Protein 2VWA (pdb70)

Secondary structure (P-SEA, 3-state):
cccccccccccccccccccaaaaaaaaaaaaaaaaaaaaaccaaaaaacccccccaaaaaaaaaacccccaaaaaaaccaaaaaaaaaaaaaaaac/cccccccccccccccccccaaaaaaaaaaaaaaaaaaaaaccaaaaaaaccccccaaaaaaaaaacccccaaaaaaaccaaaaaaaaaaaaaaaac/cccccccccccccccccccaaaaaaaaaaaaaaaaaaaaaccaaaaaaaccccccaaaaaaaaaacccccaaaaaaaccaaaaaaaaaaaaaaaac/cccccccccccccccccccaaaaaaaaaaaaaaaaaaaaaccaaaaaaaccccccaaaaaaaaaacccccaaaaaaaccaaaaaaaaaaaaaaaac/cccccccccccccccccccaaaaaaaaaaaaaaaaaaaaaccaaaaaacccccccaaaaaaaaaacccccaaaaaaaccaaaaaaaaaaaaaaacc/cccccccccccccccccccaaaaaaaaaaaaaaaaaaaaaccaaaaaacccccccaaaaaaaaaacccccaaaaaaaccaaaaaaaaaaaaaaaac

Organism: Plasmodium falciparum (isolate 3D7) (NCBI:txid36329)

Radius of gyration: 45.23 Å; Cα contacts (8 Å, |Δi|>4): 532; chains: 6; bounding box: 64×54×154 Å

CATH classification: 1.20.58.1330

Sequence (576 aa):
NKINLNKPIIENKNNVDVSIKRYNNFVDIARLSIQKHFEHLSNDQKDSHVNNEYQKFVQGLQENRNISLSKYQENKAVDLKYHLQKVYANYLSQEENKINLNKPIIENKNNVDVSIKRYNNFVDIARLSIQKHFEHLSNDQKDSHVNNEYQKFVQGLQENRNISLSKYQENKAVDLKYHLQKVYANYLSQEENKINLNKPIIENKNNVDVSIKRYNNFVDIARLSIQKHFEHLSNDQKDSHVNNEYQKFVQGLQENRNISLSKYQENKAVDLKYHLQKVYANYLSQEENKINLNKPIIENKNNVDVSIKRYNNFVDIARLSIQKHFEHLSNDQKDSHVNNEYQKFVQGLQENRNISLSKYQENKAVDLKYHLQKVYANYLSQEENKINLNKPIIENKNNVDVSIKRYNNFVDIARLSIQKHFEHLSNDQKDSHVNNEYQKFVQGLQENRNISLSKYQENKAVDLKYHLQKVYANYLSQEENKINLNKPIIENKNNVDVSIKRYNNFVDIARLSIQKHFEHLSNDQKDSHVNNEYQKFVQGLQENRNISLSKYQENKAVDLKYHLQKVYANYLSQEE

Foldseek 3Di:
DDADLPDQADQQPDPDADDPVVLVVLLVVLLVRVLVVLVVDDPVVNVVPLQHNVLSSLVRSCVVVVHRGHNVSSVVSVNSSVSSVVSVVVVVVVVD/DDFDLPDQQDQFPDPDADDPVVLVVLLVVLLVVVLVVLVPDDPVVLVVCLQYSSLSSLVRSCVVVVHRGGNVSSVVSNPSNVSSVVSVVVVVVVVD/DDFDLPDQQDQQPAADADDPVVLVVLLVVLLVVVLVVLVPDDPVCLVVVLQHSSLSSLVRSCVVVVHRGGNVSSVVSVNNSVSSVVSSVVVVVVVD/DDFDLPDQQDQQDFPDADDPVVLVVLLVVLLVVVLVVLVPDDPVVLVVPQPDSSNSSLVRSCVVVVHGGGSVSSVVSVNNSVSSVVSVVVVVVVVD/DDQDLPDAQDQQPDDDADDPVVLVVLLVVLLVVVLVVLVPDDPVVVVVPLQHSSLSSSVSSCVVVVHRGGNVSSVVSCNSSVSSVVSVVVVVVVVD/DDFDLPDQLDQADAADADDPVVLVVLLVVLLVVVLVVLVPDDPVCLVVCLQHSVLSSLVRSCVVVVHGGHNVSSVVSVNNSVSSVVSVVVVVVVVD

GO terms:
  GO:0020005 symbiont-containing vacuole membrane (C, IDA)

Structure (mmCIF, N/CA/C/O backbone):
data_2VWA
#
_entry.id   2VWA
#
_cell.length_a   82.544
_cell.length_b   38.274
_cell.length_c   145.696
_cell.angle_alpha   90.00
_cell.angle_beta   90.25
_cell.angle_gamma   90.00
#
_symmetry.space_group_name_H-M   'P 1 21 1'
#
loop_
_entity.id
_entity.type
_entity.pdbx_description
1 polymer 'PUTATIVE UNCHARACTERIZED PROTEIN PF13_0012'
2 non-polymer PHOSPHATIDYLETHANOLAMINE
3 water water
#
loop_
_atom_site.group_PDB
_atom_site.id
_atom_site.type_symbol
_atom_site.label_atom_id
_atom_site.label_alt_id
_atom_site.label_comp_id
_atom_site.label_asym_id
_atom_site.label_entity_id
_atom_site.label_seq_id
_atom_site.pdbx_PDB_ins_code
_atom_site.Cartn_x
_atom_site.Cartn_y
_atom_site.Cartn_z
_atom_site.occupancy
_atom_site.B_iso_or_equiv
_atom_site.auth_seq_id
_atom_site.auth_comp_id
_atom_site.auth_asym_id
_atom_site.auth_atom_id
_atom_site.pdbx_PDB_model_num
ATOM 1 N N . ASN A 1 2 ? 56.877 -18.803 21.923 1.00 55.93 130 ASN A N 1
ATOM 2 C CA . ASN A 1 2 ? 56.784 -17.950 23.141 1.00 55.94 130 ASN A CA 1
ATOM 3 C C . ASN A 1 2 ? 57.804 -16.793 23.158 1.00 55.63 130 ASN A C 1
ATOM 4 O O . ASN A 1 2 ? 58.273 -16.359 24.222 1.00 55.82 130 ASN A O 1
ATOM 9 N N . LYS A 1 3 ? 58.127 -16.292 21.968 1.00 54.94 131 LYS A N 1
ATOM 10 C CA . LYS A 1 3 ? 58.983 -15.114 21.810 1.00 54.19 131 LYS A CA 1
ATOM 11 C C . LYS A 1 3 ? 58.141 -13.930 21.331 1.00 53.15 131 LYS A C 1
ATOM 12 O O . LYS A 1 3 ? 56.982 -14.103 20.949 1.00 53.27 131 LYS A O 1
ATOM 18 N N . ILE A 1 4 ? 58.723 -12.736 21.328 1.00 51.37 132 ILE A N 1
ATOM 19 C CA . ILE A 1 4 ? 57.982 -11.548 20.905 1.00 49.82 132 ILE A CA 1
ATOM 20 C C . ILE A 1 4 ? 58.513 -10.988 19.586 1.00 48.47 132 ILE A C 1
ATOM 21 O O . ILE A 1 4 ? 59.716 -10.994 19.344 1.00 48.65 132 ILE A O 1
ATOM 26 N N . ASN A 1 5 ? 57.615 -10.523 18.728 1.00 46.62 133 ASN A N 1
ATOM 27 C CA . ASN A 1 5 ? 58.030 -9.938 17.463 1.00 45.18 133 ASN A CA 1
ATOM 28 C C . ASN A 1 5 ? 57.906 -8.407 17.441 1.00 44.39 133 ASN A C 1
ATOM 29 O O . ASN A 1 5 ? 56.797 -7.856 17.441 1.00 44.49 133 ASN A O 1
ATOM 34 N N . LEU A 1 6 ? 59.040 -7.714 17.404 1.00 43.05 134 LEU A N 1
ATOM 35 C CA . LEU A 1 6 ? 59.007 -6.262 17.500 1.00 42.06 134 LEU A CA 1
ATOM 36 C C . LEU A 1 6 ? 58.679 -5.616 16.166 1.00 41.70 134 LEU A C 1
ATOM 37 O O . LEU A 1 6 ? 58.556 -4.390 16.071 1.00 41.52 134 LEU A O 1
ATOM 42 N N . ASN A 1 7 ? 58.499 -6.463 15.154 1.00 41.25 135 ASN A N 1
ATOM 43 C CA . ASN A 1 7 ? 58.125 -6.028 13.810 1.00 41.02 135 ASN A CA 1
ATOM 44 C C . ASN A 1 7 ? 56.623 -5.855 13.560 1.00 40.01 135 ASN A C 1
ATOM 45 O O . ASN A 1 7 ? 56.240 -5.174 12.608 1.00 39.72 135 ASN A O 1
ATOM 50 N N . LYS A 1 8 ? 55.790 -6.481 14.391 1.00 38.86 136 LYS A N 1
ATOM 51 C CA . LYS A 1 8 ? 54.353 -6.222 14.368 1.00 38.46 136 LYS A CA 1
ATOM 52 C C . LYS A 1 8 ? 54.112 -4.763 14.748 1.00 37.35 136 LYS A C 1
ATOM 53 O O . LYS A 1 8 ? 54.697 -4.271 15.717 1.00 37.66 136 LYS A O 1
ATOM 59 N N . PRO A 1 9 ? 53.279 -4.048 13.967 1.00 36.40 137 PRO A N 1
ATOM 60 C CA . PRO A 1 9 ? 52.922 -2.685 14.353 1.00 35.05 137 PRO A CA 1
ATOM 61 C C . PRO A 1 9 ? 52.045 -2.699 15.602 1.00 33.77 137 PRO A C 1
ATOM 62 O O . PRO A 1 9 ? 51.499 -3.729 15.967 1.00 33.21 137 PRO A O 1
ATOM 66 N N . ILE A 1 10 ? 51.925 -1.546 16.240 1.00 32.87 138 ILE A N 1
ATOM 67 C CA . ILE A 1 10 ? 51.103 -1.380 17.421 1.00 31.70 138 ILE A CA 1
ATOM 68 C C . ILE A 1 10 ? 49.647 -1.220 17.002 1.00 31.48 138 ILE A C 1
ATOM 69 O O . ILE A 1 10 ? 49.346 -0.481 16.045 1.00 31.39 138 ILE A O 1
ATOM 74 N N . ILE A 1 11 ? 48.755 -1.918 17.712 1.00 30.69 139 ILE A N 1
ATOM 75 C CA . ILE A 1 11 ? 47.307 -1.830 17.464 1.00 30.21 139 ILE A CA 1
ATOM 76 C C . ILE A 1 11 ? 46.594 -1.172 18.637 1.00 29.15 139 ILE A C 1
ATOM 77 O O . ILE A 1 11 ? 47.062 -1.229 19.762 1.00 29.50 139 ILE A O 1
ATOM 82 N N . GLU A 1 12 ? 45.484 -0.505 18.368 1.00 28.31 140 GLU A N 1
ATOM 83 C CA . GLU A 1 12 ? 44.692 0.110 19.434 1.00 28.11 140 GLU A CA 1
ATOM 84 C C . GLU A 1 12 ? 44.062 -1.034 20.268 1.00 25.72 140 GLU A C 1
ATOM 85 O O . GLU A 1 12 ? 43.453 -1.948 19.706 1.00 25.13 140 GLU A O 1
ATOM 91 N N . ASN A 1 13 ? 44.258 -1.008 21.586 1.00 23.47 141 ASN A N 1
ATOM 92 C CA . ASN A 1 13 ? 43.551 -1.914 22.485 1.00 21.31 141 ASN A CA 1
ATOM 93 C C . ASN A 1 13 ? 42.150 -1.367 22.600 1.00 21.12 141 ASN A C 1
ATOM 94 O O . ASN A 1 13 ? 41.971 -0.217 23.011 1.00 20.45 141 ASN A O 1
ATOM 99 N N . LYS A 1 14 ? 41.163 -2.177 22.219 1.00 20.85 142 LYS A N 1
ATOM 100 C CA . LYS A 1 14 ? 39.761 -1.765 22.296 1.00 21.48 142 LYS A CA 1
ATOM 101 C C . LYS A 1 14 ? 38.978 -2.502 23.387 1.00 20.65 142 LYS A C 1
ATOM 102 O O . LYS A 1 14 ? 37.768 -2.303 23.546 1.00 21.26 142 LYS A O 1
ATOM 108 N N . ASN A 1 15 ? 39.667 -3.356 24.130 1.00 19.00 143 ASN A N 1
ATOM 109 C CA . ASN A 1 15 ? 39.099 -3.924 25.318 1.00 17.37 143 ASN A CA 1
ATOM 110 C C . ASN A 1 15 ? 38.985 -2.890 26.456 1.00 17.15 143 ASN A C 1
ATOM 111 O O . ASN A 1 15 ? 40.006 -2.321 26.886 1.00 16.99 143 ASN A O 1
ATOM 116 N N . ASN A 1 16 ? 37.755 -2.641 26.930 1.00 16.22 144 ASN A N 1
ATOM 117 C CA . ASN A 1 16 ? 37.569 -1.861 28.176 1.00 15.35 144 ASN A CA 1
ATOM 118 C C . ASN A 1 16 ? 37.110 -2.632 29.415 1.00 13.76 144 ASN A C 1
ATOM 119 O O . ASN A 1 16 ? 36.631 -2.030 30.360 1.00 13.92 144 ASN A O 1
ATOM 124 N N . VAL A 1 17 ? 37.312 -3.944 29.423 1.00 11.80 145 VAL A N 1
ATOM 125 C CA . VAL A 1 17 ? 36.976 -4.782 30.575 1.00 10.78 145 VAL A CA 1
ATOM 126 C C . VAL A 1 17 ? 38.246 -5.259 31.312 1.00 10.41 145 VAL A C 1
ATOM 127 O O . VAL A 1 17 ? 38.949 -6.148 30.825 1.00 10.56 145 VAL A O 1
ATOM 131 N N . ASP A 1 18 ? 38.534 -4.656 32.464 1.00 9.14 146 ASP A N 1
ATOM 132 C CA . ASP A 1 18 ? 39.740 -4.958 33.234 1.00 8.26 146 ASP A CA 1
ATOM 133 C C . ASP A 1 18 ? 39.845 -6.438 33.643 1.00 7.24 146 ASP A C 1
ATOM 134 O O . ASP A 1 18 ? 38.817 -7.073 33.966 1.00 6.54 146 ASP A O 1
ATOM 139 N N . VAL A 1 19 ? 41.074 -6.977 33.642 1.00 5.29 147 VAL A N 1
ATOM 140 C CA . VAL A 1 19 ? 41.331 -8.228 34.360 1.00 4.18 147 VAL A CA 1
ATOM 141 C C . VAL A 1 19 ? 41.483 -7.867 35.848 1.00 4.57 147 VAL A C 1
ATOM 142 O O . VAL A 1 19 ? 41.642 -6.697 36.185 1.00 4.43 147 VAL A O 1
ATOM 146 N N . SER A 1 20 ? 41.432 -8.853 36.737 1.00 4.68 148 SER A N 1
ATOM 147 C CA . SER A 1 20 ? 41.588 -8.583 38.169 1.00 6.01 148 SER A CA 1
ATOM 148 C C . SER A 1 20 ? 42.972 -8.036 38.538 1.00 6.34 148 SER A C 1
ATOM 149 O O . SER A 1 20 ? 43.955 -8.251 37.820 1.00 6.74 148 SER A O 1
ATOM 152 N N . ILE A 1 21 ? 43.054 -7.361 39.671 1.00 6.16 149 ILE A N 1
ATOM 153 C CA . ILE A 1 21 ? 44.336 -6.873 40.167 1.00 7.04 149 ILE A CA 1
ATOM 154 C C . ILE A 1 21 ? 45.409 -7.991 40.303 1.00 6.87 149 ILE A C 1
ATOM 155 O O . ILE A 1 21 ? 46.558 -7.793 39.890 1.00 6.65 149 ILE A O 1
ATOM 160 N N . LYS A 1 22 ? 45.039 -9.146 40.859 1.00 6.28 150 LYS A N 1
ATOM 161 C 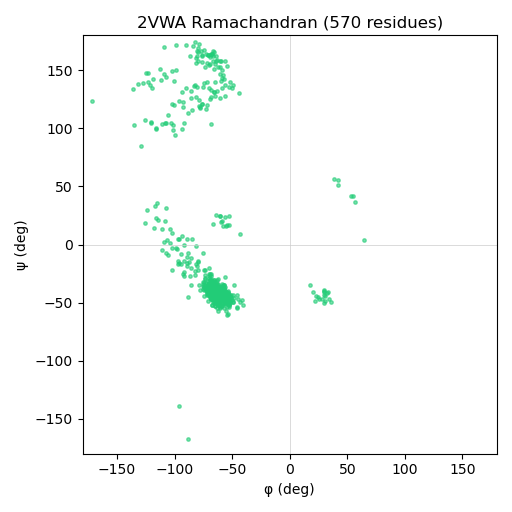CA . LYS A 1 22 ? 45.952 -10.287 40.926 1.00 7.36 150 LYS A CA 1
ATOM 162 C C . LYS A 1 22 ? 46.565 -10.703 39.562 1.00 6.58 150 LYS A C 1
ATOM 163 O O . LYS A 1 22 ? 47.778 -10.849 39.426 1.00 6.54 150 LYS A O 1
ATOM 169 N N . ARG A 1 23 ? 45.716 -10.887 38.561 1.00 6.59 151 ARG A N 1
ATOM 170 C CA . ARG A 1 23 ? 46.164 -11.157 37.224 1.00 6.48 151 ARG A CA 1
ATOM 171 C C . ARG A 1 23 ? 46.999 -10.037 36.612 1.00 5.77 151 ARG A C 1
ATOM 172 O O . ARG A 1 23 ? 48.025 -10.319 35.980 1.00 5.76 151 ARG A O 1
ATOM 180 N N . TYR A 1 24 ? 46.577 -8.791 36.812 1.00 4.78 152 TYR A N 1
ATOM 181 C CA . TYR A 1 24 ? 47.317 -7.626 36.329 1.00 4.02 152 TYR A CA 1
ATOM 182 C C . TYR A 1 24 ? 48.708 -7.597 36.951 1.00 3.92 152 TYR A C 1
ATOM 183 O O . TYR A 1 24 ? 49.682 -7.491 36.224 1.00 4.51 152 TYR A O 1
ATOM 192 N N . ASN A 1 25 ? 48.802 -7.706 38.274 1.00 2.95 153 ASN A N 1
ATOM 193 C CA . ASN A 1 25 ? 50.101 -7.639 38.949 1.00 3.61 153 ASN A CA 1
ATOM 194 C C . ASN A 1 25 ? 51.018 -8.779 38.557 1.00 4.14 153 ASN A C 1
ATOM 195 O O . ASN A 1 25 ? 52.219 -8.575 38.414 1.00 5.44 153 ASN A O 1
ATOM 200 N N . ASN A 1 26 ? 50.469 -9.984 38.420 1.00 4.49 154 ASN A N 1
ATOM 201 C CA . ASN A 1 26 ? 51.277 -11.131 38.109 1.00 4.01 154 ASN A CA 1
ATOM 202 C C . ASN A 1 26 ? 51.804 -10.961 36.684 1.00 4.31 154 ASN A C 1
ATOM 203 O O . ASN A 1 26 ? 52.990 -11.131 36.449 1.00 5.35 154 ASN A O 1
ATOM 208 N N . PHE A 1 27 ? 50.928 -10.594 35.748 1.00 4.19 155 PHE A N 1
ATOM 209 C CA . PHE A 1 27 ? 51.300 -10.233 34.369 1.00 4.17 155 PHE A CA 1
ATOM 210 C C . PHE A 1 27 ? 52.421 -9.206 34.305 1.00 4.67 155 PHE A C 1
ATOM 211 O O . PHE A 1 27 ? 53.364 -9.361 33.548 1.00 4.84 155 PHE A O 1
ATOM 219 N N . VAL A 1 28 ? 52.309 -8.141 35.090 1.00 4.97 156 VAL A N 1
ATOM 220 C CA . VAL A 1 28 ? 53.330 -7.109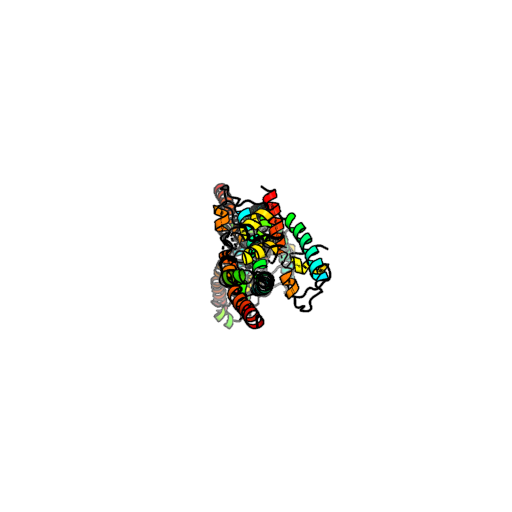 35.093 1.00 5.23 156 VAL A CA 1
ATOM 221 C C . VAL A 1 28 ? 54.645 -7.692 35.606 1.00 5.80 156 VAL A C 1
ATOM 222 O O . VAL A 1 28 ? 55.708 -7.377 35.073 1.00 6.23 156 VAL A O 1
ATOM 226 N N . ASP A 1 29 ? 54.572 -8.587 36.581 1.00 5.96 157 ASP A N 1
ATOM 227 C CA . ASP A 1 29 ? 55.780 -9.237 37.068 1.00 6.79 157 ASP A CA 1
ATOM 228 C C . ASP A 1 29 ? 56.465 -9.948 35.934 1.00 6.15 157 ASP A C 1
ATOM 229 O O . ASP A 1 29 ? 57.645 -9.789 35.737 1.00 6.97 157 ASP A O 1
ATOM 234 N N . ILE A 1 30 ? 55.704 -10.752 35.210 1.00 6.31 158 ILE A N 1
ATOM 235 C CA . ILE A 1 30 ? 56.214 -11.543 34.101 1.00 5.81 158 ILE A CA 1
ATOM 236 C C . ILE A 1 30 ? 56.773 -10.621 32.992 1.00 6.17 158 ILE A C 1
ATOM 237 O O . ILE A 1 30 ? 57.900 -10.853 32.532 1.00 6.72 158 ILE A O 1
ATOM 242 N N . ALA A 1 31 ? 55.998 -9.598 32.593 1.00 5.30 159 ALA A N 1
ATOM 243 C CA . ALA A 1 31 ? 56.420 -8.594 31.594 1.00 5.61 159 ALA A CA 1
ATOM 244 C C . ALA A 1 31 ? 57.708 -7.886 32.009 1.00 5.91 159 ALA A C 1
ATOM 245 O O . ALA A 1 31 ? 58.588 -7.637 31.161 1.00 4.03 159 ALA A O 1
ATOM 247 N N . ARG A 1 32 ? 57.827 -7.610 33.319 1.00 6.32 160 ARG A N 1
ATOM 248 C CA . ARG A 1 32 ? 59.061 -7.030 33.876 1.00 7.31 160 ARG A CA 1
ATOM 249 C C . ARG A 1 32 ? 60.291 -7.861 33.594 1.00 8.21 160 ARG A C 1
ATOM 250 O O . ARG A 1 32 ? 61.271 -7.356 33.045 1.00 7.85 160 ARG A O 1
ATOM 258 N N . LEU A 1 33 ? 60.256 -9.144 33.972 1.00 9.93 161 LEU A N 1
ATOM 259 C CA . LEU A 1 33 ? 61.445 -9.987 33.788 1.00 11.26 161 LEU A CA 1
ATOM 260 C C . LEU A 1 33 ? 61.685 -10.247 32.320 1.00 11.28 161 LEU A C 1
ATOM 261 O O . LEU A 1 33 ? 62.809 -10.392 31.883 1.00 12.56 161 LEU A O 1
ATOM 266 N N . SER A 1 34 ? 60.628 -10.275 31.543 1.00 11.45 162 SER A N 1
ATOM 267 C CA . SER A 1 34 ? 60.780 -10.659 30.163 1.00 12.09 162 SER A CA 1
ATOM 268 C C . SER A 1 34 ? 61.469 -9.573 29.326 1.00 12.18 162 SER A C 1
ATOM 269 O O . SER A 1 34 ? 62.296 -9.860 28.473 1.00 13.35 162 SER A O 1
ATOM 272 N N . ILE A 1 35 ? 61.144 -8.322 29.587 1.00 11.80 163 ILE A N 1
ATOM 273 C CA . ILE A 1 35 ? 61.717 -7.241 28.829 1.00 11.12 163 ILE A CA 1
ATOM 274 C C . ILE A 1 35 ? 63.093 -6.926 29.430 1.00 11.18 163 ILE A C 1
ATOM 275 O O . ILE A 1 35 ? 63.973 -6.402 28.760 1.00 10.83 163 ILE A O 1
ATOM 280 N N . GLN A 1 36 ? 63.259 -7.237 30.710 1.00 11.13 164 GLN A N 1
ATOM 281 C CA . GLN A 1 36 ? 64.555 -7.127 31.350 1.00 10.75 164 GLN A CA 1
ATOM 282 C C . GLN A 1 36 ? 65.561 -8.010 30.606 1.00 11.85 164 GLN A C 1
ATOM 283 O O . GLN A 1 36 ? 66.627 -7.541 30.196 1.00 11.40 164 GLN A O 1
ATOM 289 N N . LYS A 1 37 ? 65.221 -9.289 30.426 1.00 12.73 165 LYS A N 1
ATOM 290 C CA . LYS A 1 37 ? 66.077 -10.179 29.629 1.00 14.18 165 LYS A CA 1
ATOM 291 C C . LYS A 1 37 ? 66.328 -9.694 28.213 1.00 13.30 165 LYS A C 1
ATOM 292 O O . LYS A 1 37 ? 67.450 -9.809 27.730 1.00 13.84 165 LYS A O 1
ATOM 298 N N . HIS A 1 38 ? 65.300 -9.181 27.542 1.00 12.35 166 HIS A N 1
ATOM 299 C CA . HIS A 1 38 ? 65.514 -8.615 26.217 1.00 11.48 166 HIS A CA 1
ATOM 300 C C . HIS A 1 38 ? 66.450 -7.405 26.272 1.00 10.88 166 HIS A C 1
ATOM 301 O O . HIS A 1 38 ? 67.353 -7.281 25.461 1.00 11.10 166 HIS A O 1
ATOM 308 N N . PHE A 1 39 ? 66.254 -6.531 27.251 1.00 9.69 167 PHE A N 1
ATOM 309 C CA . PHE A 1 39 ? 67.044 -5.307 27.349 1.00 8.58 167 PHE A CA 1
ATOM 310 C C . PHE A 1 39 ? 68.500 -5.559 27.706 1.00 9.10 167 PHE A C 1
ATOM 311 O O . PHE A 1 39 ? 69.378 -4.807 27.308 1.00 8.38 167 PHE A O 1
ATOM 319 N N . GLU A 1 40 ? 68.750 -6.632 28.443 1.00 10.34 168 GLU A N 1
ATOM 320 C CA . GLU A 1 40 ? 70.069 -6.912 28.937 1.00 12.28 168 GLU A CA 1
ATOM 321 C C . GLU A 1 40 ? 70.887 -7.537 27.829 1.00 12.44 168 GLU A C 1
ATOM 322 O O . GLU A 1 40 ? 72.088 -7.557 27.912 1.00 12.34 168 GLU A O 1
ATOM 328 N N . HIS A 1 41 ? 70.231 -7.985 26.765 1.00 13.31 169 HIS A N 1
ATOM 329 C CA . HIS A 1 41 ? 70.914 -8.670 25.681 1.00 15.12 169 HIS A CA 1
ATOM 330 C C . HIS A 1 41 ? 71.214 -7.704 24.555 1.00 15.06 169 HIS A C 1
ATOM 331 O O . HIS A 1 41 ? 72.003 -7.986 23.656 1.00 15.14 169 HIS A O 1
ATOM 338 N N . LEU A 1 42 ? 70.559 -6.557 24.625 1.00 15.38 170 LEU A N 1
ATOM 339 C CA . LEU A 1 42 ? 70.792 -5.436 23.734 1.00 15.18 170 LEU A CA 1
ATOM 340 C C . LEU A 1 42 ? 72.225 -4.944 23.853 1.00 15.72 170 LEU A C 1
ATOM 341 O O . LEU A 1 42 ? 72.797 -4.942 24.952 1.00 15.40 170 LEU A O 1
ATOM 346 N N . SER A 1 43 ? 72.785 -4.463 22.746 1.00 16.06 171 SER A N 1
ATOM 347 C CA . SER A 1 43 ? 74.066 -3.765 22.827 1.00 16.75 171 SER A CA 1
ATOM 348 C C . SER A 1 43 ? 73.981 -2.424 23.578 1.00 17.16 171 SER A C 1
ATOM 349 O O . SER A 1 43 ? 72.892 -1.845 23.785 1.00 17.40 171 SER A O 1
ATOM 352 N N . ASN A 1 44 ? 75.155 -1.937 23.967 1.00 17.53 172 ASN A N 1
ATOM 353 C CA . ASN A 1 44 ? 75.318 -0.668 24.653 1.00 17.41 172 ASN A CA 1
ATOM 354 C C . ASN A 1 44 ? 74.552 0.487 24.050 1.00 16.63 172 ASN A C 1
ATOM 355 O O . ASN A 1 44 ? 73.809 1.165 24.752 1.00 15.81 172 ASN A O 1
ATOM 360 N N . ASP A 1 45 ? 74.764 0.740 22.760 1.00 15.96 173 ASP A N 1
ATOM 361 C CA . ASP A 1 45 ? 74.078 1.842 22.105 1.00 15.81 173 ASP A CA 1
ATOM 362 C C . ASP A 1 45 ? 72.570 1.552 21.995 1.00 15.54 173 ASP A C 1
ATOM 363 O O . ASP A 1 45 ? 71.762 2.464 22.078 1.00 16.35 173 ASP A O 1
ATOM 368 N N . GLN A 1 46 ? 72.189 0.295 21.843 1.00 14.67 174 GLN A N 1
ATOM 369 C CA . GLN A 1 46 ? 70.775 -0.025 21.810 1.00 15.13 174 GLN A CA 1
ATOM 370 C C . GLN A 1 46 ? 70.077 0.221 23.147 1.00 15.41 174 GLN A C 1
ATOM 371 O O . GLN A 1 46 ? 68.962 0.765 23.196 1.00 15.03 174 GLN A O 1
ATOM 377 N N . LYS A 1 47 ? 70.720 -0.158 24.243 1.00 15.71 175 LYS A N 1
ATOM 378 C CA . LYS A 1 47 ? 70.048 0.041 25.518 1.00 16.00 175 LYS A CA 1
ATOM 379 C C . LYS A 1 47 ? 69.912 1.518 25.868 1.00 15.67 175 LYS A C 1
ATOM 380 O O . LYS A 1 47 ? 68.927 1.951 26.470 1.00 15.71 175 LYS A O 1
ATOM 386 N N . ASP A 1 48 ? 70.821 2.316 25.350 1.00 15.78 176 ASP A N 1
ATOM 387 C CA . ASP A 1 48 ? 70.693 3.778 25.432 1.00 16.32 176 ASP A CA 1
ATOM 388 C C . ASP A 1 48 ? 69.456 4.347 24.703 1.00 15.26 176 ASP A C 1
ATOM 389 O O . ASP A 1 48 ? 68.845 5.307 25.158 1.00 14.56 176 ASP A O 1
ATOM 394 N N . SER A 1 49 ? 69.100 3.783 23.551 1.00 14.56 177 SER A N 1
ATOM 395 C CA . SER A 1 49 ? 67.961 4.326 22.807 1.00 13.62 177 SER A CA 1
ATOM 396 C C . SER A 1 49 ? 66.607 3.694 23.192 1.00 12.32 177 SER A C 1
ATOM 397 O O . SER A 1 49 ? 65.558 4.204 22.800 1.00 11.43 177 SER A O 1
ATOM 400 N N . HIS A 1 50 ? 66.640 2.601 23.962 1.00 10.96 178 HIS A N 1
ATOM 401 C CA . HIS A 1 50 ? 65.436 1.840 24.283 1.00 10.43 178 HIS A CA 1
ATOM 402 C C . HIS A 1 50 ? 64.857 2.084 25.701 1.00 10.51 178 HIS A C 1
ATOM 403 O O . HIS A 1 50 ? 63.676 1.798 25.932 1.00 9.61 178 HIS A O 1
ATOM 410 N N . VAL A 1 51 ? 65.681 2.572 26.644 1.00 10.82 179 VAL A N 1
ATOM 411 C CA . VAL A 1 51 ? 65.298 2.666 28.053 1.00 11.38 179 VAL A CA 1
ATOM 412 C C . VAL A 1 51 ? 64.053 3.492 28.215 1.00 12.16 179 VAL A C 1
ATOM 413 O O . VAL A 1 51 ? 63.249 3.228 29.093 1.00 12.43 179 VAL A O 1
ATOM 417 N N . ASN A 1 52 ? 63.927 4.544 27.432 1.00 12.64 180 ASN A N 1
ATOM 418 C CA . ASN A 1 52 ? 62.744 5.359 27.535 1.00 14.53 180 ASN A CA 1
ATOM 419 C C . ASN A 1 52 ? 61.932 5.276 26.247 1.00 15.09 180 ASN A C 1
ATOM 420 O O . ASN A 1 52 ? 61.131 6.151 25.956 1.00 16.65 180 ASN A O 1
ATOM 425 N N . ASN A 1 53 ? 62.139 4.229 25.470 1.00 14.89 181 ASN A N 1
ATOM 426 C CA . ASN A 1 53 ? 61.420 4.109 24.234 1.00 16.19 181 ASN A CA 1
ATOM 427 C C . ASN A 1 53 ? 60.025 3.495 24.419 1.00 17.45 181 ASN A C 1
ATOM 428 O O . ASN A 1 53 ? 59.894 2.292 24.626 1.00 15.70 181 ASN A O 1
ATOM 441 N N . GLU A 1 55 ? 57.309 3.102 22.362 1.00 21.97 183 GLU A N 1
ATOM 442 C CA . GLU A 1 55 ? 56.889 2.156 21.346 1.00 22.78 183 GLU A CA 1
ATOM 443 C C . GLU A 1 55 ? 57.461 0.744 21.608 1.00 21.60 183 GLU A C 1
ATOM 444 O O . GLU A 1 55 ? 56.768 -0.270 21.433 1.00 21.31 183 GLU A O 1
ATOM 450 N N . TYR A 1 56 ? 58.715 0.699 22.061 1.00 20.17 184 TYR A N 1
ATOM 451 C CA . TYR A 1 56 ? 59.363 -0.510 22.487 1.00 18.95 184 TYR A CA 1
ATOM 452 C C . TYR A 1 56 ? 58.644 -1.208 23.648 1.00 20.49 184 TYR A C 1
ATOM 453 O O . TYR A 1 56 ? 58.457 -2.432 23.635 1.00 19.94 184 TYR A O 1
ATOM 470 N N . GLN A 1 58 ? 55.418 -0.711 24.570 1.00 21.03 186 GLN A N 1
ATOM 471 C CA . GLN A 1 58 ? 54.108 -1.048 24.036 1.00 20.45 186 GLN A CA 1
ATOM 472 C C . GLN A 1 58 ? 54.133 -2.343 23.233 1.00 18.79 186 GLN A C 1
ATOM 473 O O . GLN A 1 58 ? 53.335 -3.238 23.474 1.00 17.83 186 GLN A O 1
ATOM 479 N N . LYS A 1 59 ? 55.067 -2.445 22.293 1.00 17.81 187 LYS A N 1
ATOM 480 C CA . LYS A 1 59 ? 55.174 -3.644 21.454 1.00 16.77 187 LYS A CA 1
ATOM 481 C C . LYS A 1 59 ? 55.347 -4.863 22.322 1.00 15.43 187 LYS A C 1
ATOM 482 O O . LYS A 1 59 ? 54.815 -5.927 22.008 1.00 15.49 187 LYS A O 1
ATOM 488 N N . PHE A 1 60 ? 56.055 -4.682 23.428 1.00 14.22 188 PHE A N 1
ATOM 489 C CA . PHE A 1 60 ? 56.277 -5.752 24.403 1.00 13.78 188 PHE A CA 1
ATOM 490 C C . PHE A 1 60 ? 55.030 -6.159 25.189 1.00 12.87 188 PHE A C 1
ATOM 491 O O . PHE A 1 60 ? 54.784 -7.345 25.398 1.00 12.29 188 PHE A O 1
ATOM 499 N N . VAL A 1 61 ? 54.258 -5.171 25.617 1.00 11.79 189 VAL A N 1
ATOM 500 C CA . VAL A 1 61 ? 53.049 -5.429 26.376 1.00 11.64 189 VAL A CA 1
ATOM 501 C C . VAL A 1 61 ? 51.992 -6.070 25.456 1.00 12.47 189 VAL A C 1
ATOM 502 O O . VAL A 1 61 ? 51.240 -6.951 25.881 1.00 12.47 189 VAL A O 1
ATOM 506 N N . GLN A 1 62 ? 51.962 -5.639 24.197 1.00 12.82 190 GLN A N 1
ATOM 507 C CA . GLN A 1 62 ? 51.024 -6.189 23.235 1.00 13.87 190 GLN A CA 1
ATOM 508 C C . GLN A 1 62 ? 51.339 -7.629 22.836 1.00 13.98 190 GLN A C 1
ATOM 509 O O . GLN A 1 62 ? 50.425 -8.443 22.725 1.00 13.31 190 GLN A O 1
ATOM 515 N N . GLY A 1 63 ? 52.628 -7.927 22.658 1.00 14.42 191 GLY A N 1
ATOM 516 C CA . GLY A 1 63 ? 53.079 -9.249 22.253 1.00 14.89 191 GLY A CA 1
ATOM 517 C C . GLY A 1 63 ? 52.806 -10.213 23.373 1.00 15.96 191 GLY A C 1
ATOM 518 O O . GLY A 1 63 ? 52.290 -11.326 23.179 1.00 16.78 191 GLY A O 1
ATOM 519 N N . LEU A 1 64 ? 53.093 -9.754 24.574 1.00 16.43 192 LEU A N 1
ATOM 520 C CA . LEU A 1 64 ? 52.984 -10.583 25.746 1.00 16.64 192 LEU A CA 1
ATOM 521 C C . LEU A 1 64 ? 51.537 -10.898 26.017 1.00 16.66 192 LEU A C 1
ATOM 522 O O . LEU A 1 64 ? 51.221 -12.011 26.419 1.00 17.34 192 LEU A O 1
ATOM 527 N N . GLN A 1 65 ? 50.646 -9.952 25.747 1.00 16.40 193 GLN A N 1
ATOM 528 C CA . GLN A 1 65 ? 49.215 -10.239 25.852 1.00 16.81 193 GLN A CA 1
ATOM 529 C C . GLN A 1 65 ? 48.763 -11.350 24.907 1.00 17.82 193 GLN A C 1
ATOM 530 O O . GLN A 1 65 ? 48.067 -12.277 25.349 1.00 18.29 193 GLN A O 1
ATOM 536 N N . GLU A 1 66 ? 49.158 -11.285 23.634 1.00 18.98 194 GLU A N 1
ATOM 537 C CA . GLU A 1 66 ? 48.801 -12.357 22.664 1.00 21.17 194 GLU A CA 1
ATOM 538 C C . GLU A 1 66 ? 49.340 -13.720 23.078 1.00 20.71 194 GLU A C 1
ATOM 539 O O . GLU A 1 66 ? 48.605 -14.687 23.117 1.00 21.09 194 GLU A O 1
ATOM 545 N N . ASN A 1 67 ? 50.641 -13.774 23.338 1.00 20.98 195 ASN A N 1
ATOM 546 C CA . ASN A 1 67 ? 51.335 -14.990 23.759 1.00 21.63 195 ASN A CA 1
ATOM 547 C C . ASN A 1 67 ? 50.792 -15.641 25.027 1.00 21.08 195 ASN A C 1
ATOM 548 O O . ASN A 1 67 ? 50.685 -16.855 25.098 1.00 21.74 195 ASN A O 1
ATOM 553 N N . ARG A 1 68 ? 50.457 -14.836 26.026 1.00 20.58 196 ARG A N 1
ATOM 554 C CA . ARG A 1 68 ? 49.966 -15.359 27.298 1.00 19.75 196 ARG A CA 1
ATOM 555 C C . ARG A 1 68 ? 48.453 -15.507 27.258 1.00 19.61 196 ARG A C 1
ATOM 556 O O . ARG A 1 68 ? 47.834 -15.859 28.245 1.00 19.19 196 ARG A O 1
ATOM 564 N N . ASN A 1 69 ? 47.870 -15.242 26.093 1.00 19.91 197 ASN A N 1
ATOM 565 C CA . ASN A 1 69 ? 46.415 -15.214 25.921 1.00 19.99 197 ASN A CA 1
ATOM 566 C C . ASN A 1 69 ? 45.714 -14.527 27.073 1.00 18.47 197 ASN A C 1
ATOM 567 O O . ASN A 1 69 ? 44.876 -15.112 27.727 1.00 18.76 197 ASN A O 1
ATOM 572 N N . ILE A 1 70 ? 46.095 -13.294 27.348 1.00 17.30 198 ILE A N 1
ATOM 573 C CA . ILE A 1 70 ? 45.388 -12.498 28.337 1.00 15.88 198 ILE A CA 1
ATOM 574 C C . ILE A 1 70 ? 45.113 -11.147 27.711 1.00 15.71 198 ILE A C 1
ATOM 575 O O . ILE A 1 70 ? 45.971 -10.589 27.012 1.00 16.24 198 ILE A O 1
ATOM 580 N N . SER A 1 71 ? 43.923 -10.620 27.935 1.00 14.42 199 SER A N 1
ATOM 581 C CA . SER A 1 71 ? 43.604 -9.350 27.342 1.00 13.71 199 SER A CA 1
ATOM 582 C C . SER A 1 71 ? 43.368 -8.291 28.414 1.00 13.35 199 SER A C 1
ATOM 583 O O . SER A 1 71 ? 42.287 -8.220 29.017 1.00 13.56 199 SER A O 1
ATOM 586 N N . LEU A 1 72 ? 44.396 -7.475 28.636 1.00 12.30 200 LEU A N 1
ATOM 587 C CA . LEU A 1 72 ? 44.316 -6.306 29.506 1.00 11.20 200 LEU A CA 1
ATOM 588 C C . LEU A 1 72 ? 43.348 -5.340 28.899 1.00 10.83 200 LEU A C 1
ATOM 589 O O . LEU A 1 72 ? 43.114 -5.380 27.695 1.00 10.12 200 LEU A O 1
ATOM 594 N N . SER A 1 73 ? 42.762 -4.483 29.726 1.00 10.54 201 SER A N 1
ATOM 595 C CA . SER A 1 73 ? 42.045 -3.339 29.185 1.00 10.96 201 SER A CA 1
ATOM 596 C C . SER A 1 73 ? 43.002 -2.236 28.709 1.00 11.85 201 SER A C 1
ATOM 597 O O . SER A 1 73 ? 44.183 -2.221 29.097 1.00 11.10 201 SER A O 1
ATOM 600 N N . LYS A 1 74 ? 42.493 -1.320 27.872 1.00 13.25 202 LYS A N 1
ATOM 601 C CA . LYS A 1 74 ? 43.304 -0.227 27.331 1.00 14.87 202 LYS A CA 1
ATOM 602 C C . LYS A 1 74 ? 43.972 0.493 28.482 1.00 14.56 202 LYS A C 1
ATOM 603 O O . LYS A 1 74 ? 45.194 0.728 28.461 1.00 14.57 202 LYS A O 1
ATOM 609 N N . TYR A 1 75 ? 43.183 0.804 29.508 1.00 14.43 203 TYR A N 1
ATOM 610 C CA . TYR A 1 75 ? 43.715 1.489 30.680 1.00 14.65 203 TYR A CA 1
ATOM 611 C C . TYR A 1 75 ? 44.796 0.647 31.386 1.00 14.07 203 TYR A C 1
ATOM 612 O O . TYR A 1 75 ? 45.788 1.203 31.888 1.00 14.49 203 TYR A O 1
ATOM 621 N N . GLN A 1 76 ? 44.626 -0.679 31.399 1.00 12.15 204 GLN A N 1
ATOM 622 C CA . GLN A 1 76 ? 45.580 -1.542 32.068 1.00 11.01 204 GLN A CA 1
ATOM 623 C C . GLN A 1 76 ? 46.846 -1.675 31.257 1.00 11.04 204 GLN A C 1
ATOM 624 O O . GLN A 1 76 ? 47.909 -1.813 31.812 1.00 10.25 204 GLN A O 1
ATOM 630 N N . GLU A 1 77 ? 46.708 -1.617 29.940 1.00 11.30 205 GLU A N 1
ATOM 631 C CA . GLU A 1 77 ? 47.825 -1.731 29.022 1.00 11.99 205 GLU A CA 1
ATOM 632 C C . GLU A 1 77 ? 48.729 -0.502 29.134 1.00 11.31 205 GLU A C 1
ATOM 633 O O . GLU A 1 77 ? 49.934 -0.649 29.234 1.00 11.21 205 GLU A O 1
ATOM 639 N N . ASN A 1 78 ? 48.140 0.697 29.138 1.00 11.28 206 ASN A N 1
ATOM 640 C CA . ASN A 1 78 ? 48.889 1.943 29.386 1.00 11.00 206 ASN A CA 1
ATOM 641 C C . ASN A 1 78 ? 49.558 1.998 30.760 1.00 11.08 206 ASN A C 1
ATOM 642 O O . ASN A 1 78 ? 50.674 2.493 30.905 1.00 10.92 206 ASN A O 1
ATOM 647 N N . LYS A 1 79 ? 48.886 1.491 31.783 1.00 10.78 207 LYS A N 1
ATOM 648 C CA . LYS A 1 79 ? 49.493 1.441 33.093 1.00 11.75 207 LYS A CA 1
ATOM 649 C C . LYS A 1 79 ? 50.682 0.401 33.103 1.00 10.34 207 LYS A C 1
ATOM 650 O O . LYS A 1 79 ? 51.719 0.625 33.725 1.00 9.63 207 LYS A O 1
ATOM 656 N N . ALA A 1 80 ? 50.559 -0.682 32.343 1.00 8.86 208 ALA A N 1
ATOM 657 C CA . ALA A 1 80 ? 51.607 -1.684 32.314 1.00 8.62 208 ALA A CA 1
ATOM 658 C C . ALA A 1 80 ? 52.888 -1.173 31.619 1.00 8.14 208 ALA A C 1
ATOM 659 O O . ALA A 1 80 ? 54.001 -1.487 32.056 1.00 7.42 208 ALA A O 1
ATOM 661 N N . VAL A 1 81 ? 52.703 -0.398 3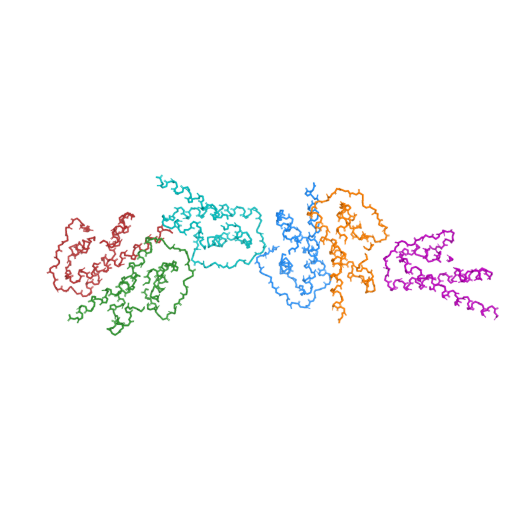0.550 1.00 7.96 209 VAL A N 1
ATOM 662 C CA . VAL A 1 81 ? 53.756 0.292 29.808 1.00 8.41 209 VAL A CA 1
ATOM 663 C C . VAL A 1 81 ? 54.500 1.259 30.699 1.00 9.34 209 VAL A C 1
ATOM 664 O O . VAL A 1 81 ? 55.721 1.218 30.784 1.00 9.22 209 VAL A O 1
ATOM 676 N N . ASP A 1 83 ? 54.729 1.051 33.826 1.00 11.57 211 ASP A N 1
ATOM 677 C CA . ASP A 1 83 ? 55.412 0.233 34.802 1.00 12.20 211 ASP A CA 1
ATOM 678 C C . ASP A 1 83 ? 56.709 -0.325 34.228 1.00 11.20 211 ASP A C 1
ATOM 679 O O . ASP A 1 83 ? 57.743 -0.260 34.849 1.00 10.11 211 ASP A O 1
ATOM 684 N N . LEU A 1 84 ? 56.644 -0.859 33.024 1.00 11.46 212 LEU A N 1
ATOM 685 C CA . LEU A 1 84 ? 57.848 -1.322 32.327 1.00 12.07 212 LEU A CA 1
ATOM 686 C C . LEU A 1 84 ? 58.893 -0.236 32.142 1.00 11.36 212 LEU A C 1
ATOM 687 O O . LEU A 1 84 ? 60.075 -0.503 32.277 1.00 12.36 212 LEU A O 1
ATOM 692 N N . LYS A 1 85 ? 58.464 0.984 31.869 1.00 10.85 213 LYS A N 1
ATOM 693 C CA . LYS A 1 85 ? 59.375 2.121 31.840 1.00 10.74 213 LYS A CA 1
ATOM 694 C C . LYS A 1 85 ? 60.146 2.306 33.138 1.00 10.44 213 LYS A C 1
ATOM 695 O O . LYS A 1 85 ? 61.370 2.407 33.121 1.00 11.79 213 LYS A O 1
ATOM 701 N N . TYR A 1 86 ? 59.444 2.333 34.255 1.00 9.54 214 TYR A N 1
ATOM 702 C CA . TYR A 1 86 ? 60.059 2.540 35.516 1.00 9.87 214 TYR A CA 1
ATOM 703 C C . TYR A 1 86 ? 61.073 1.401 35.776 1.00 9.10 214 TYR A C 1
ATOM 704 O O . TYR A 1 86 ? 62.218 1.655 36.214 1.00 8.61 214 TYR A O 1
ATOM 713 N N . HIS A 1 87 ? 60.658 0.170 35.488 1.00 6.21 215 HIS A N 1
ATOM 714 C CA . HIS A 1 87 ? 61.483 -0.970 35.697 1.00 5.26 215 HIS A CA 1
ATOM 715 C C . HIS A 1 87 ? 62.751 -0.875 34.831 1.00 5.12 215 HIS A C 1
ATOM 716 O O . HIS A 1 87 ? 63.859 -1.018 35.343 1.00 4.63 215 HIS A O 1
ATOM 723 N N . LEU A 1 88 ? 62.600 -0.600 33.538 1.00 4.18 216 LEU A N 1
ATOM 724 C CA . LEU A 1 88 ? 63.785 -0.506 32.670 1.00 4.51 216 LEU A CA 1
ATOM 725 C C . LEU A 1 88 ? 64.813 0.519 33.133 1.00 4.67 216 LEU A C 1
ATOM 726 O O . LEU A 1 88 ? 66.015 0.297 32.984 1.00 5.61 216 LEU A O 1
ATOM 731 N N . GLN A 1 89 ? 64.344 1.622 33.708 1.00 3.97 217 GLN A N 1
ATOM 732 C CA . GLN A 1 89 ? 65.227 2.666 34.179 1.00 4.08 217 GLN A CA 1
ATOM 733 C C . GLN A 1 89 ? 66.126 2.153 35.253 1.00 4.13 217 GLN A C 1
ATOM 734 O O . GLN A 1 89 ? 67.321 2.462 35.288 1.00 3.88 217 GLN A O 1
ATOM 740 N N . LYS A 1 90 ? 65.545 1.328 36.108 1.00 4.90 218 LYS A N 1
ATOM 741 C CA . LYS A 1 90 ? 66.283 0.675 37.176 1.00 6.31 218 LYS A CA 1
ATOM 742 C C . LYS A 1 90 ? 67.229 -0.456 36.696 1.00 6.30 218 LYS A C 1
ATOM 743 O O . LYS A 1 90 ? 68.340 -0.631 37.210 1.00 5.80 218 LYS A O 1
ATOM 749 N N . VAL A 1 91 ? 66.782 -1.222 35.712 1.00 6.47 219 VAL A N 1
ATOM 750 C CA . VAL A 1 91 ? 67.655 -2.205 35.112 1.00 6.81 219 VAL A CA 1
ATOM 751 C C . VAL A 1 91 ? 68.884 -1.474 34.528 1.00 7.93 219 VAL A C 1
ATOM 752 O O . VAL A 1 91 ? 70.015 -1.857 34.783 1.00 8.34 219 VAL A O 1
ATOM 756 N N . TYR A 1 92 ? 68.639 -0.395 33.788 1.00 8.12 220 TYR A N 1
ATOM 757 C CA . TYR A 1 92 ? 69.694 0.392 33.177 1.00 8.15 220 TYR A CA 1
ATOM 758 C C . TYR A 1 92 ? 70.640 1.019 34.187 1.00 7.70 220 TYR A C 1
ATOM 759 O O . TYR A 1 92 ? 71.831 1.100 33.958 1.00 7.35 220 TYR A O 1
ATOM 768 N N . ALA A 1 93 ? 70.092 1.492 35.298 1.00 8.29 221 ALA A N 1
ATOM 769 C CA . ALA A 1 93 ? 70.896 2.052 36.385 1.00 7.86 221 ALA A CA 1
ATOM 770 C C . ALA A 1 93 ? 71.910 1.049 36.868 1.00 8.08 221 ALA A C 1
ATOM 771 O O . ALA A 1 93 ? 73.065 1.383 37.079 1.00 7.66 221 ALA A O 1
ATOM 773 N N . ASN A 1 94 ? 71.462 -0.185 37.034 1.00 9.12 222 ASN A N 1
ATOM 774 C CA . ASN A 1 94 ? 72.312 -1.223 37.551 1.00 11.22 222 ASN A CA 1
ATOM 775 C C . ASN A 1 94 ? 73.386 -1.595 36.530 1.00 11.60 222 ASN A C 1
ATOM 776 O O . ASN A 1 94 ? 74.556 -1.733 36.888 1.00 12.19 222 ASN A O 1
ATOM 781 N N . TYR A 1 95 ? 73.004 -1.671 35.261 1.00 11.82 223 TYR A N 1
ATOM 782 C CA . TYR A 1 95 ? 73.953 -1.876 34.182 1.00 12.54 223 TYR A CA 1
ATOM 783 C C . TYR A 1 95 ? 75.020 -0.783 34.104 1.00 13.11 223 TYR A C 1
ATOM 784 O O . TYR A 1 95 ? 76.197 -1.099 33.927 1.00 13.94 223 TYR A O 1
ATOM 793 N N . LEU A 1 96 ? 74.620 0.487 34.208 1.00 12.60 224 LEU A N 1
ATOM 794 C CA . LEU A 1 96 ? 75.587 1.587 34.204 1.00 12.95 224 LEU A CA 1
ATOM 795 C C . LEU A 1 96 ? 76.567 1.483 35.352 1.00 14.28 224 LEU A C 1
ATOM 796 O O . LEU A 1 96 ? 77.739 1.742 35.182 1.00 14.00 224 LEU A O 1
ATOM 801 N N . SER A 1 97 ? 76.094 1.122 36.530 1.00 16.77 225 SER A N 1
ATOM 802 C CA . SER A 1 97 ? 77.008 1.046 37.640 1.00 20.88 225 SER A CA 1
ATOM 803 C C . SER A 1 97 ? 77.911 -0.198 37.501 1.00 23.24 225 SER A C 1
ATOM 804 O O . SER A 1 97 ? 79.046 -0.179 37.934 1.00 23.43 225 SER A O 1
ATOM 807 N N . GLN A 1 98 ? 77.405 -1.251 36.861 1.00 26.65 226 GLN A N 1
ATOM 808 C CA . GLN A 1 98 ? 78.246 -2.367 36.445 1.00 29.88 226 GLN A CA 1
ATOM 809 C C . GLN A 1 98 ? 79.396 -1.863 35.601 1.00 31.50 226 GLN A C 1
ATOM 810 O O . GLN A 1 98 ? 80.550 -2.028 35.990 1.00 32.16 226 GLN A O 1
ATOM 816 N N . GLU A 1 99 ? 79.079 -1.230 34.468 1.00 33.25 227 GLU A N 1
ATOM 817 C CA . GLU A 1 99 ? 80.088 -0.686 33.558 1.00 34.68 227 GLU A CA 1
ATOM 818 C C . GLU A 1 99 ? 81.143 0.144 34.282 1.00 35.30 227 GLU A C 1
ATOM 819 O O . GLU A 1 99 ? 82.300 0.148 33.874 1.00 35.30 227 GLU A O 1
ATOM 825 N N . GLU A 1 100 ? 80.736 0.854 35.338 1.00 36.15 228 GLU A N 1
ATOM 826 C CA . GLU A 1 100 ? 81.653 1.702 36.117 1.00 37.03 228 GLU A CA 1
ATOM 827 C C . GLU A 1 100 ? 82.736 0.911 36.852 1.00 37.23 228 GLU A C 1
ATOM 828 O O . GLU A 1 100 ? 82.509 -0.068 37.569 1.00 37.60 228 GLU A O 1
ATOM 834 N N . ASN A 1 101 ? 83.904 1.234 36.714 1.00 37.54 229 ASN A N 1
ATOM 835 N N . ASN B 1 2 ? 63.600 0.437 49.339 1.00 59.60 130 ASN B N 1
ATOM 836 C CA . ASN B 1 2 ? 62.847 1.177 48.282 1.00 59.67 130 ASN B CA 1
ATOM 837 C C . ASN B 1 2 ? 61.930 2.276 48.830 1.00 59.40 130 ASN B C 1
ATOM 838 O O . ASN B 1 2 ? 61.452 3.139 48.076 1.00 59.38 130 ASN B O 1
ATOM 843 N N . LYS B 1 3 ? 61.685 2.234 50.140 1.00 58.74 131 LYS B N 1
ATOM 844 C CA . LYS B 1 3 ? 60.945 3.292 50.821 1.00 57.94 131 LYS B CA 1
ATOM 845 C C . LYS B 1 3 ? 61.919 4.408 51.215 1.00 57.04 131 LYS B C 1
ATOM 846 O O . LYS B 1 3 ? 62.935 4.159 51.870 1.00 57.01 131 LYS B O 1
ATOM 852 N N . ILE B 1 4 ? 61.602 5.634 50.807 1.00 55.98 132 ILE B N 1
ATOM 853 C CA . ILE B 1 4 ? 62.388 6.819 51.173 1.00 54.65 132 ILE B CA 1
ATOM 854 C C . ILE B 1 4 ? 61.865 7.450 52.468 1.00 53.55 132 ILE B C 1
ATOM 855 O O . ILE B 1 4 ? 60.656 7.605 52.654 1.00 53.37 132 ILE B O 1
ATOM 860 N N . ASN B 1 5 ? 62.783 7.797 53.365 1.00 52.35 133 ASN B N 1
ATOM 861 C CA . ASN B 1 5 ? 62.429 8.498 54.601 1.00 51.08 133 ASN B CA 1
ATOM 862 C C . ASN B 1 5 ? 62.547 10.005 54.391 1.00 50.03 133 ASN B C 1
ATOM 863 O O . ASN B 1 5 ? 63.628 10.502 54.070 1.00 50.28 133 ASN B O 1
ATOM 868 N N . LEU B 1 6 ? 61.437 10.726 54.538 1.00 48.75 134 LEU B N 1
ATOM 869 C CA . LEU B 1 6 ? 61.435 12.186 54.354 1.00 47.51 134 LEU B CA 1
ATOM 870 C C . LEU B 1 6 ? 61.581 12.912 55.679 1.00 46.49 134 LEU B C 1
ATOM 871 O O . LEU B 1 6 ? 61.526 14.142 55.746 1.00 46.42 134 LEU B O 1
ATOM 876 N N . ASN B 1 7 ? 61.778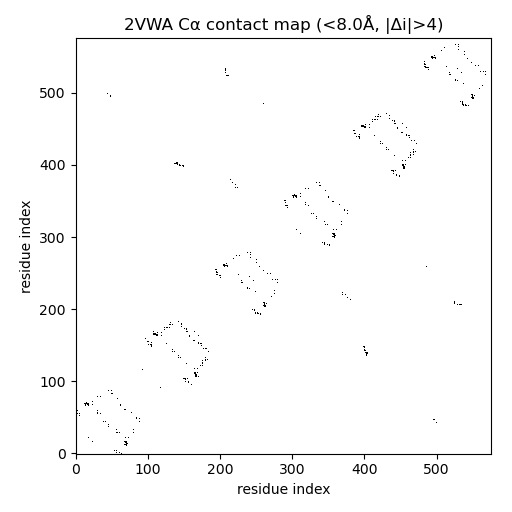 12.131 56.730 1.00 45.42 135 ASN B N 1
ATOM 877 C CA . ASN B 1 7 ? 61.893 12.650 58.083 1.00 44.28 135 ASN B CA 1
ATOM 878 C C . ASN B 1 7 ? 63.313 13.091 58.457 1.00 42.77 135 ASN B C 1
ATOM 879 O O . ASN B 1 7 ? 63.489 14.070 59.189 1.00 42.90 135 ASN B O 1
ATOM 884 N N . LYS B 1 8 ? 64.313 12.370 57.946 1.00 40.60 136 LYS B N 1
ATOM 885 C CA . LYS B 1 8 ? 65.726 12.729 58.121 1.00 38.53 136 LYS B CA 1
ATOM 886 C C . LYS B 1 8 ? 65.976 14.174 57.693 1.00 36.36 136 LYS B C 1
ATOM 887 O O . LYS B 1 8 ? 65.477 14.597 56.659 1.00 36.52 136 LYS B O 1
ATOM 893 N N . PRO B 1 9 ? 66.734 14.943 58.493 1.00 34.32 137 PRO B N 1
ATOM 894 C CA . PRO B 1 9 ? 67.073 16.303 58.054 1.00 32.51 137 PRO B CA 1
ATOM 895 C C . PRO B 1 9 ? 67.992 16.328 56.812 1.00 30.86 137 PRO B C 1
ATOM 896 O O . PRO B 1 9 ? 68.563 15.300 56.439 1.00 30.45 137 PRO B O 1
ATOM 900 N N . ILE B 1 10 ? 68.113 17.500 56.193 1.00 28.98 138 ILE B N 1
ATOM 901 C CA . ILE B 1 10 ? 68.964 17.714 55.027 1.00 27.81 138 ILE B CA 1
ATOM 902 C C . ILE B 1 10 ? 70.418 17.870 55.455 1.00 27.70 138 ILE B C 1
ATOM 903 O O . ILE B 1 10 ? 70.736 18.737 56.266 1.00 27.71 138 ILE B O 1
ATOM 908 N N . ILE B 1 11 ? 71.289 17.039 54.891 1.00 27.38 139 ILE B N 1
ATOM 909 C CA . ILE B 1 11 ? 72.731 17.090 55.168 1.00 27.80 139 ILE B CA 1
ATOM 910 C C . ILE B 1 11 ? 73.465 17.779 54.017 1.00 26.91 139 ILE B C 1
ATOM 911 O O . ILE B 1 11 ? 73.024 17.705 52.882 1.00 26.85 139 ILE B O 1
ATOM 916 N N . GLU B 1 12 ? 74.564 18.464 54.303 1.00 26.51 140 GLU B N 1
ATOM 917 C CA . GLU B 1 12 ? 75.339 19.111 53.233 1.00 26.88 140 GLU B CA 1
ATOM 918 C C . GLU B 1 12 ? 76.007 18.055 52.355 1.00 25.26 140 GLU B C 1
ATOM 919 O O . GLU B 1 12 ? 76.571 17.091 52.864 1.00 25.18 140 GLU B O 1
ATOM 925 N N . ASN B 1 13 ? 75.893 18.206 51.038 1.00 24.22 141 ASN B N 1
ATOM 926 C CA . ASN B 1 13 ? 76.600 17.309 50.132 1.00 23.35 141 ASN B CA 1
ATOM 927 C C . ASN B 1 13 ? 78.070 17.725 50.046 1.00 23.22 141 ASN B C 1
ATOM 928 O O . ASN B 1 13 ? 78.392 18.853 49.632 1.00 22.83 141 ASN B O 1
ATOM 933 N N . LYS B 1 14 ? 78.939 16.806 50.466 1.00 22.86 142 LYS B N 1
ATOM 934 C CA . LYS B 1 14 ? 80.392 17.040 50.553 1.00 22.70 142 LYS B CA 1
ATOM 935 C C . LYS B 1 14 ? 81.221 16.333 49.453 1.00 21.32 142 LYS B C 1
ATOM 936 O O . LYS B 1 14 ? 82.450 16.361 49.473 1.00 21.94 142 LYS B O 1
ATOM 942 N N . ASN B 1 15 ? 80.546 15.680 48.518 1.00 19.73 143 ASN B N 1
ATOM 943 C CA . ASN B 1 15 ? 81.189 15.128 47.347 1.00 18.04 143 ASN B CA 1
ATOM 944 C C . ASN B 1 15 ? 81.307 16.174 46.224 1.00 17.30 143 ASN B C 1
ATOM 945 O O . ASN B 1 15 ? 80.345 16.883 45.932 1.00 17.16 143 ASN B O 1
ATOM 950 N N . ASN B 1 16 ? 82.502 16.296 45.639 1.00 15.78 144 ASN B N 1
ATOM 951 C CA . ASN B 1 16 ? 82.714 17.114 44.439 1.00 14.02 144 ASN B CA 1
ATOM 952 C C . ASN B 1 16 ? 83.337 16.293 43.312 1.00 12.62 144 ASN B C 1
ATOM 953 O O . ASN B 1 16 ? 84.087 16.808 42.506 1.00 12.41 144 ASN B O 1
ATOM 958 N N . VAL B 1 17 ? 83.045 15.002 43.284 1.00 10.62 145 VAL B N 1
ATOM 959 C CA . VAL B 1 17 ? 83.435 14.182 42.173 1.00 9.62 145 VAL B CA 1
ATOM 960 C C . VAL B 1 17 ? 82.161 13.774 41.410 1.00 9.59 145 VAL B C 1
ATOM 961 O O . VAL B 1 17 ? 81.369 12.945 41.877 1.00 9.74 145 VAL B O 1
ATOM 965 N N . ASP B 1 18 ? 81.941 14.428 40.271 1.00 8.97 146 ASP B N 1
ATOM 966 C CA . ASP B 1 18 ? 80.760 14.185 39.449 1.00 8.30 146 ASP B CA 1
ATOM 967 C C . ASP B 1 18 ? 80.660 12.731 39.062 1.00 7.19 146 ASP B C 1
ATOM 968 O O . ASP B 1 18 ? 81.647 12.055 38.717 1.00 7.34 146 ASP B O 1
ATOM 973 N N . VAL B 1 19 ? 79.440 12.258 39.155 1.00 5.71 147 VAL B N 1
ATOM 974 C CA . VAL B 1 19 ? 79.021 11.043 38.497 1.00 4.89 147 VAL B CA 1
ATOM 975 C C . VAL B 1 19 ? 78.958 11.308 36.961 1.00 4.09 147 VAL B C 1
ATOM 976 O O . VAL B 1 19 ? 78.842 12.444 36.525 1.00 3.39 147 VAL B O 1
ATOM 980 N N . SER B 1 20 ? 79.102 10.265 36.154 1.00 3.73 148 SER B N 1
ATOM 981 C CA . SER B 1 20 ? 78.953 10.396 34.700 1.00 3.71 148 SER B CA 1
ATOM 982 C C . SER B 1 20 ? 77.595 10.920 34.279 1.00 3.96 148 SER B C 1
ATOM 983 O O . SER B 1 20 ? 76.583 10.652 34.921 1.00 3.61 148 SER B O 1
ATOM 986 N N . ILE B 1 21 ? 77.578 11.618 33.158 1.00 4.54 149 ILE B N 1
ATOM 987 C CA . ILE B 1 21 ? 76.370 12.194 32.644 1.00 5.98 149 ILE B CA 1
ATOM 988 C C . ILE B 1 21 ? 75.291 11.121 32.382 1.00 6.46 149 ILE B C 1
ATOM 989 O O . ILE B 1 21 ? 74.147 11.307 32.784 1.00 6.86 149 ILE B O 1
ATOM 994 N N . LYS B 1 22 ? 75.645 9.986 31.774 1.00 7.08 150 LYS B N 1
ATOM 995 C CA . LYS B 1 22 ? 74.654 8.925 31.591 1.00 7.82 150 LYS B CA 1
ATOM 996 C C . LYS B 1 22 ? 74.019 8.526 32.923 1.00 7.64 150 LYS B C 1
ATOM 997 O O . LYS B 1 22 ? 72.790 8.403 33.004 1.00 7.30 150 LYS B O 1
ATOM 1003 N N . ARG B 1 23 ? 74.862 8.323 33.940 1.00 7.15 151 ARG B N 1
ATOM 1004 C CA . ARG B 1 23 ? 74.408 7.936 35.267 1.00 6.93 151 ARG B CA 1
ATOM 1005 C C . ARG B 1 23 ? 73.532 8.997 35.886 1.00 5.89 151 ARG B C 1
ATOM 1006 O O . ARG B 1 23 ? 72.508 8.681 36.484 1.00 5.51 151 ARG B O 1
ATOM 1014 N N . TYR B 1 24 ? 73.931 10.262 35.699 1.00 5.35 152 TYR B N 1
ATOM 1015 C CA . TYR B 1 24 ? 73.185 11.402 36.170 1.00 3.40 152 TYR B CA 1
ATOM 1016 C C . TYR B 1 24 ? 71.815 11.430 35.507 1.00 2.80 152 TYR B C 1
ATOM 1017 O O . TYR B 1 24 ? 70.821 11.520 36.207 1.00 2.00 152 TYR B O 1
ATOM 1026 N N . ASN B 1 25 ? 71.756 11.344 34.173 1.00 2.96 153 ASN B N 1
ATOM 1027 C CA . ASN B 1 25 ? 70.464 11.473 33.473 1.00 3.01 153 ASN B CA 1
ATOM 1028 C C . ASN B 1 25 ? 69.576 10.297 33.827 1.00 3.17 153 ASN B C 1
ATOM 1029 O O . ASN B 1 25 ? 68.356 10.429 33.908 1.00 3.83 153 ASN B O 1
ATOM 1034 N N . ASN B 1 26 ? 70.177 9.142 34.066 1.00 2.70 154 ASN B N 1
ATOM 1035 C CA . ASN B 1 26 ? 69.373 7.996 34.383 1.00 2.16 154 ASN B CA 1
ATOM 1036 C C . ASN B 1 26 ? 68.774 8.201 35.775 1.00 2.50 154 ASN B C 1
ATOM 1037 O O . ASN B 1 26 ? 67.592 7.949 35.986 1.00 2.00 154 ASN B O 1
ATOM 1042 N N . PHE B 1 27 ? 69.590 8.706 36.702 1.00 2.46 155 PHE B N 1
ATOM 1043 C CA . PHE B 1 27 ? 69.160 8.931 38.067 1.00 2.58 155 PHE B CA 1
ATOM 1044 C C . PHE B 1 27 ? 68.008 9.930 38.122 1.00 2.90 155 PHE B C 1
ATOM 1045 O O . PHE B 1 27 ? 67.003 9.736 38.825 1.00 2.00 155 PHE B O 1
ATOM 1053 N N . VAL B 1 28 ? 68.163 11.001 37.361 1.00 3.17 156 VAL B N 1
ATOM 1054 C CA . VAL B 1 28 ? 67.110 11.981 37.222 1.00 3.89 156 VAL B CA 1
ATOM 1055 C C . VAL B 1 28 ? 65.841 11.356 36.609 1.00 3.86 156 VAL B C 1
ATOM 1056 O O . VAL B 1 28 ? 64.754 11.667 37.049 1.00 4.08 156 VAL B O 1
ATOM 1060 N N . ASP B 1 29 ? 65.982 10.477 35.619 1.00 4.09 157 ASP B N 1
ATOM 1061 C CA . ASP B 1 29 ? 64.823 9.832 35.003 1.00 4.77 157 ASP B CA 1
ATOM 1062 C C . ASP B 1 29 ? 64.028 9.118 36.123 1.00 4.21 157 ASP B C 1
ATOM 1063 O O . ASP B 1 29 ? 62.838 9.311 36.243 1.00 3.93 157 ASP B O 1
ATOM 1068 N N . ILE B 1 30 ? 64.728 8.314 36.929 1.00 3.52 158 ILE B N 1
ATOM 1069 C CA . ILE B 1 30 ? 64.175 7.556 38.032 1.00 2.77 158 ILE B CA 1
ATOM 1070 C C . ILE B 1 30 ? 63.583 8.470 39.109 1.00 3.95 158 ILE B C 1
ATOM 1071 O O . ILE B 1 30 ? 62.466 8.217 39.623 1.00 4.03 158 ILE B O 1
ATOM 1076 N N . ALA B 1 31 ? 64.361 9.488 39.481 1.00 3.78 159 ALA B N 1
ATOM 1077 C CA . ALA B 1 31 ? 63.938 10.488 40.434 1.00 3.82 159 ALA B CA 1
ATOM 1078 C C . ALA B 1 31 ? 62.611 11.141 40.002 1.00 4.05 159 ALA B C 1
ATOM 1079 O O . ALA B 1 31 ? 61.698 11.287 40.834 1.00 2.87 159 ALA B O 1
ATOM 1081 N N . ARG B 1 32 ? 62.497 11.482 38.710 1.00 3.45 160 ARG B N 1
ATOM 1082 C CA . ARG B 1 32 ? 61.265 12.081 38.175 1.00 4.18 160 ARG B CA 1
ATOM 1083 C C . ARG B 1 32 ? 60.046 11.233 38.434 1.00 4.27 160 ARG B C 1
ATOM 1084 O O . ARG B 1 32 ? 59.058 11.715 39.021 1.00 3.15 160 ARG B O 1
ATOM 1092 N N . LEU B 1 33 ? 60.102 9.986 37.948 1.00 4.91 161 LEU B N 1
ATOM 1093 C CA . LEU B 1 33 ? 59.050 8.997 38.157 1.00 5.93 161 LEU B CA 1
ATOM 1094 C C . LEU B 1 33 ? 58.769 8.733 39.641 1.00 6.50 161 LEU B C 1
ATOM 1095 O O . LEU B 1 33 ? 57.615 8.708 40.038 1.00 7.32 161 LEU B O 1
ATOM 1100 N N . SER B 1 34 ? 59.802 8.584 40.469 1.00 6.26 162 SER B N 1
ATOM 1101 C CA . SER B 1 34 ? 59.563 8.309 41.874 1.00 7.37 162 SER B CA 1
ATOM 1102 C C . SER B 1 34 ? 58.813 9.446 42.531 1.00 8.07 162 SER B C 1
ATOM 1103 O O . SER B 1 34 ? 57.755 9.212 43.111 1.00 9.43 162 SER B O 1
ATOM 1106 N N . ILE B 1 35 ? 59.359 10.664 42.472 1.00 7.52 163 ILE B N 1
ATOM 1107 C CA . ILE B 1 35 ? 58.753 11.765 43.187 1.00 7.89 163 ILE B CA 1
ATOM 1108 C C . ILE B 1 35 ? 57.340 12.006 42.646 1.00 8.26 163 ILE B C 1
ATOM 1109 O O . ILE B 1 35 ? 56.453 12.417 43.364 1.00 7.62 163 ILE B O 1
ATOM 1114 N N . GLN B 1 36 ? 57.146 11.696 41.382 1.00 9.23 164 GLN B N 1
ATOM 1115 C CA . GLN B 1 36 ? 55.871 11.880 40.795 1.00 10.90 164 GLN B CA 1
ATOM 1116 C C . GLN B 1 36 ? 54.899 10.914 41.457 1.00 12.12 164 GLN B C 1
ATOM 1117 O O . GLN B 1 36 ? 53.820 11.338 41.860 1.00 12.66 164 GLN B O 1
ATOM 1123 N N . LYS B 1 37 ? 55.272 9.637 41.602 1.00 12.17 165 LYS B N 1
ATOM 1124 C CA . LYS B 1 37 ? 54.343 8.696 42.247 1.00 13.26 165 LYS B CA 1
ATOM 1125 C C . LYS B 1 37 ? 54.082 9.086 43.703 1.00 12.29 165 LYS B C 1
ATOM 1126 O O . LYS B 1 37 ? 52.932 9.034 44.156 1.00 12.95 165 LYS B O 1
ATOM 1132 N N . HIS B 1 38 ? 55.113 9.554 44.402 1.00 10.72 166 HIS B N 1
ATOM 1133 C CA . HIS B 1 38 ? 54.902 10.093 45.736 1.00 10.05 166 HIS B CA 1
ATOM 1134 C C . HIS B 1 38 ? 53.954 11.305 45.719 1.00 9.69 166 HIS B C 1
ATOM 1135 O O . HIS B 1 38 ? 53.065 11.384 46.546 1.00 9.96 166 HIS B O 1
ATOM 1142 N N . PHE B 1 39 ? 54.125 12.226 44.769 1.00 8.62 167 PHE B N 1
ATOM 1143 C CA . PHE B 1 39 ? 53.314 13.447 44.730 1.00 7.84 167 PHE B CA 1
ATOM 1144 C C . PHE B 1 39 ? 51.861 13.140 44.349 1.00 8.32 167 PHE B C 1
ATOM 1145 O O . PHE B 1 39 ? 50.960 13.772 44.849 1.00 7.68 167 PHE B O 1
ATOM 1153 N N . GLU B 1 40 ? 51.649 12.138 43.503 1.00 8.93 168 GLU B N 1
ATOM 1154 C CA . GLU B 1 40 ? 50.337 11.849 42.988 1.00 10.85 168 GLU B CA 1
ATOM 1155 C C . GLU B 1 40 ? 49.465 11.207 44.052 1.00 11.20 168 GLU B C 1
ATOM 1156 O O . GLU B 1 40 ? 48.253 11.317 44.029 1.00 10.91 168 GLU B O 1
ATOM 1162 N N . HIS B 1 41 ? 50.118 10.621 45.035 1.00 12.76 169 HIS B N 1
ATOM 1163 C CA . HIS B 1 41 ? 49.460 9.887 46.102 1.00 13.88 169 HIS B CA 1
ATOM 1164 C C . HIS B 1 41 ? 49.257 10.772 47.345 1.00 13.70 169 HIS B C 1
ATOM 1165 O O . HIS B 1 41 ? 48.467 10.448 48.246 1.00 14.41 169 HIS B O 1
ATOM 1172 N N . LEU B 1 42 ? 49.973 11.886 47.393 1.00 13.47 170 LEU B N 1
ATOM 1173 C CA . LEU B 1 42 ? 49.728 12.940 48.375 1.00 13.19 170 LEU B CA 1
ATOM 1174 C C . LEU B 1 42 ? 48.260 13.401 48.329 1.00 13.61 170 LEU B C 1
ATOM 1175 O O . LEU B 1 42 ? 47.607 13.282 47.283 1.00 13.48 170 LEU B O 1
ATOM 1180 N N . SER B 1 43 ? 47.741 13.928 49.444 1.00 13.78 171 SER B N 1
ATOM 1181 C CA . SER B 1 43 ? 46.405 14.580 49.438 1.00 13.97 171 SER B CA 1
ATOM 1182 C C . SER B 1 43 ? 46.402 15.901 48.663 1.00 13.99 171 SER B C 1
ATOM 1183 O O . SER B 1 43 ? 47.449 16.508 48.442 1.00 13.89 171 SER B O 1
ATOM 1186 N N . ASN B 1 44 ? 45.212 16.352 48.276 1.00 14.43 172 ASN B N 1
ATOM 1187 C CA . ASN B 1 44 ? 45.048 17.639 47.595 1.00 14.70 172 ASN B CA 1
ATOM 1188 C C . ASN B 1 44 ? 45.685 18.820 48.320 1.00 13.93 172 ASN B C 1
ATOM 1189 O O . ASN B 1 44 ? 46.411 19.626 47.713 1.00 13.87 172 ASN B O 1
ATOM 1194 N N . ASP B 1 45 ? 45.408 18.934 49.610 1.00 12.71 173 ASP B N 1
ATOM 1195 C CA . ASP B 1 45 ? 46.020 19.985 50.409 1.00 12.27 173 ASP B CA 1
ATOM 1196 C C . ASP B 1 45 ? 47.557 19.884 50.411 1.00 11.50 173 ASP B C 1
ATOM 1197 O O . ASP B 1 45 ? 48.231 20.898 50.372 1.00 11.78 173 ASP B O 1
ATOM 1202 N N . GLN B 1 46 ? 48.109 18.678 50.435 1.00 10.96 174 GLN B N 1
ATOM 1203 C CA . GLN B 1 46 ? 49.571 18.532 50.402 1.00 11.83 174 GLN B CA 1
ATOM 1204 C C . GLN B 1 46 ? 50.208 18.900 49.060 1.00 11.70 174 GLN B C 1
ATOM 1205 O O . GLN B 1 46 ? 51.244 19.588 49.018 1.00 12.02 174 GLN B O 1
ATOM 1211 N N . LYS B 1 47 ? 49.588 18.477 47.967 1.00 11.51 175 LYS B N 1
ATOM 1212 C CA . LYS B 1 47 ? 50.075 18.851 46.639 1.00 11.79 175 LYS B CA 1
ATOM 1213 C C . LYS B 1 47 ? 50.282 20.359 46.506 1.00 12.46 175 LYS B C 1
ATOM 1214 O O . LYS B 1 47 ? 51.306 20.800 45.972 1.00 12.36 175 LYS B O 1
ATOM 1220 N N . ASP B 1 48 ? 49.331 21.147 47.016 1.00 12.84 176 ASP B N 1
ATOM 1221 C CA . ASP B 1 48 ? 49.428 22.617 46.957 1.00 13.33 176 ASP B CA 1
ATOM 1222 C C . ASP B 1 48 ? 50.650 23.116 47.719 1.00 13.21 176 ASP B C 1
ATOM 1223 O O . ASP B 1 48 ? 51.329 24.027 47.245 1.00 13.40 176 ASP B O 1
ATOM 1228 N N . SER B 1 49 ? 50.943 22.523 48.882 1.00 13.33 177 SER B N 1
ATOM 1229 C CA . SER B 1 49 ? 52.131 22.943 49.677 1.00 13.26 177 SER B CA 1
ATOM 1230 C C . SER B 1 49 ? 53.468 22.318 49.222 1.00 13.35 177 SER B C 1
ATOM 1231 O O . SER B 1 49 ? 54.529 22.884 49.484 1.00 13.46 177 SER B O 1
ATOM 1234 N N . HIS B 1 50 ? 53.413 21.172 48.539 1.00 13.38 178 HIS B N 1
ATOM 1235 C CA . HIS B 1 50 ? 54.618 20.454 48.111 1.00 13.45 178 HIS B CA 1
ATOM 1236 C C . HIS B 1 50 ? 55.180 20.841 46.732 1.00 13.91 178 HIS B C 1
ATOM 1237 O O . HIS B 1 50 ? 56.357 20.544 46.462 1.00 12.41 178 HIS B O 1
ATOM 1244 N N . VAL B 1 51 ? 54.364 21.495 45.879 1.00 15.01 179 VAL B N 1
ATOM 1245 C CA . VAL B 1 51 ? 54.761 21.761 44.477 1.00 15.83 179 VAL B CA 1
ATOM 1246 C C . VAL B 1 51 ? 56.083 22.481 44.335 1.00 16.25 179 VAL B C 1
ATOM 1247 O O . VAL B 1 51 ? 56.909 22.113 43.498 1.00 18.22 179 VAL B O 1
ATOM 1251 N N . ASN B 1 52 ? 56.282 23.562 45.050 1.00 15.79 180 ASN B N 1
ATOM 1252 C CA . ASN B 1 52 ? 57.570 24.244 44.866 1.00 15.90 180 ASN B CA 1
ATOM 1253 C C . ASN B 1 52 ? 58.356 24.221 46.167 1.00 15.59 180 ASN B C 1
ATOM 1254 O O . ASN B 1 52 ? 59.086 25.148 46.500 1.00 17.09 180 ASN B O 1
ATOM 1259 N N . ASN B 1 53 ? 58.193 23.159 46.920 1.00 14.97 181 ASN B N 1
ATOM 1260 C CA . ASN B 1 53 ? 58.766 23.111 48.230 1.00 14.90 181 ASN B CA 1
ATOM 1261 C C . ASN B 1 53 ? 60.173 22.524 48.183 1.00 15.08 181 ASN B C 1
ATOM 1262 O O . ASN B 1 53 ? 60.346 21.316 48.044 1.00 13.87 181 ASN B O 1
ATOM 1275 N N . GLU B 1 55 ? 62.668 22.168 50.291 1.00 16.05 183 GLU B N 1
ATOM 1276 C CA . GLU B 1 55 ? 62.995 21.224 51.348 1.00 15.78 183 GLU B CA 1
ATOM 1277 C C . GLU B 1 55 ? 62.520 19.813 50.974 1.00 14.44 183 GLU B C 1
ATOM 1278 O O . GLU B 1 55 ? 63.299 18.853 51.035 1.00 14.10 183 GLU B O 1
ATOM 1284 N N . TYR B 1 56 ? 61.260 19.704 50.556 1.00 12.97 184 TYR B N 1
ATOM 1285 C CA . TYR B 1 56 ? 60.691 18.436 50.109 1.00 12.13 184 TYR B CA 1
ATOM 1286 C C . TYR B 1 56 ? 61.506 17.776 48.987 1.00 13.53 184 TYR B C 1
ATOM 1287 O O . TYR B 1 56 ? 61.783 16.564 49.019 1.00 12.87 184 TYR B O 1
ATOM 1304 N N . GLN B 1 58 ? 64.840 18.463 47.980 1.00 14.11 186 GLN B N 1
ATOM 1305 C CA . GLN B 1 58 ? 66.150 18.081 48.476 1.00 13.87 186 GLN B CA 1
ATOM 1306 C C . GLN B 1 58 ? 66.093 16.835 49.355 1.00 12.87 186 GLN B C 1
ATOM 1307 O O . GLN B 1 58 ? 66.977 15.970 49.268 1.00 11.67 186 GLN B O 1
ATOM 1313 N N . LYS B 1 59 ? 65.069 16.743 50.204 1.00 11.56 187 LYS B N 1
ATOM 1314 C CA . LYS B 1 59 ? 64.984 15.591 51.084 1.00 11.40 187 LYS B CA 1
ATOM 1315 C C . LYS B 1 59 ? 64.831 14.344 50.264 1.00 10.94 187 LYS B C 1
ATOM 1316 O O . LYS B 1 59 ? 65.446 13.321 50.567 1.00 10.90 187 LYS B O 1
ATOM 1322 N N . PHE B 1 60 ? 64.021 14.459 49.215 1.00 10.60 188 PHE B N 1
ATOM 1323 C CA . PHE B 1 60 ? 63.715 13.360 48.346 1.00 10.73 188 PHE B CA 1
ATOM 1324 C C . PHE B 1 60 ? 64.964 12.914 47.605 1.00 10.43 188 PHE B C 1
ATOM 1325 O O . PHE B 1 60 ? 65.277 11.733 47.604 1.00 10.40 188 PHE B O 1
ATOM 1333 N N . VAL B 1 61 ? 65.686 13.863 47.006 1.00 10.03 189 VAL B N 1
ATOM 1334 C CA . VAL B 1 61 ? 66.901 13.557 46.243 1.00 10.05 189 VAL B CA 1
ATOM 1335 C C . VAL B 1 61 ? 67.971 12.944 47.151 1.00 10.53 189 VAL B C 1
ATOM 1336 O O . VAL B 1 61 ? 68.700 12.036 46.747 1.00 11.05 189 VAL B O 1
ATOM 1340 N N . GLN B 1 62 ? 68.034 13.407 48.388 1.00 10.27 190 GLN B N 1
ATOM 1341 C CA . GLN B 1 62 ? 68.999 12.873 49.309 1.00 10.10 190 GLN B CA 1
ATOM 1342 C C . GLN B 1 62 ? 68.621 11.476 49.714 1.00 10.78 190 GLN B C 1
ATOM 1343 O O . GLN B 1 62 ? 69.492 10.632 49.871 1.00 11.34 190 GLN B O 1
ATOM 1349 N N . GLY B 1 63 ? 67.326 11.201 49.825 1.00 11.60 191 GLY B N 1
ATOM 1350 C CA . GLY B 1 63 ? 66.871 9.872 50.209 1.00 11.95 191 GLY B CA 1
ATOM 1351 C C . GLY B 1 63 ? 67.119 8.934 49.072 1.00 12.94 191 GLY B C 1
ATOM 1352 O O . GLY B 1 63 ? 67.544 7.799 49.270 1.00 14.92 191 GLY B O 1
ATOM 1353 N N . LEU B 1 64 ? 66.888 9.416 47.863 1.00 13.06 192 LEU B N 1
ATOM 1354 C CA . LEU B 1 64 ? 67.037 8.603 46.670 1.00 12.87 192 LEU B CA 1
ATOM 1355 C C . LEU B 1 64 ? 68.517 8.239 46.474 1.00 12.79 192 LEU B C 1
ATOM 1356 O O . LEU B 1 64 ? 68.832 7.083 46.215 1.00 11.94 192 LEU B O 1
ATOM 1361 N N . GLN B 1 65 ? 69.422 9.203 46.659 1.00 12.79 193 GLN B N 1
ATOM 1362 C CA . GLN B 1 65 ? 70.849 8.921 46.528 1.00 13.76 193 GLN B CA 1
ATOM 1363 C C . GLN B 1 65 ? 71.235 7.739 47.422 1.00 15.87 193 GLN B C 1
ATOM 1364 O O . GLN B 1 65 ? 71.895 6.790 46.980 1.00 15.95 193 GLN B O 1
ATOM 1370 N N . GLU B 1 66 ? 70.780 7.795 48.671 1.00 17.56 194 GLU B N 1
ATOM 1371 C CA . GLU B 1 66 ? 71.119 6.820 49.687 1.00 19.87 194 GLU B CA 1
ATOM 1372 C C . GLU B 1 66 ? 70.580 5.433 49.370 1.00 20.14 194 GLU B C 1
ATOM 1373 O O . GLU B 1 66 ? 71.305 4.452 49.457 1.00 20.18 194 GLU B O 1
ATOM 1379 N N . ASN B 1 67 ? 69.301 5.374 49.013 1.00 21.18 195 ASN B N 1
ATOM 1380 C CA . ASN B 1 67 ? 68.617 4.138 48.650 1.00 21.67 195 ASN B CA 1
ATOM 1381 C C . ASN B 1 67 ? 69.185 3.472 47.411 1.00 21.61 195 ASN B C 1
ATOM 1382 O O . ASN B 1 67 ? 69.180 2.236 47.296 1.00 21.89 195 ASN B O 1
ATOM 1387 N N . ARG B 1 68 ? 69.645 4.291 46.465 1.00 20.74 196 ARG B N 1
ATOM 1388 C CA . ARG B 1 68 ? 70.176 3.784 45.208 1.00 19.64 196 ARG B CA 1
ATOM 1389 C C . ARG B 1 68 ? 71.688 3.616 45.265 1.00 19.26 196 ARG B C 1
ATOM 1390 O O . ARG B 1 68 ? 72.328 3.324 44.260 1.00 19.06 196 ARG B O 1
ATOM 1398 N N . ASN B 1 69 ? 72.254 3.800 46.451 1.00 19.16 197 ASN B N 1
ATOM 1399 C CA . ASN B 1 69 ? 73.706 3.786 46.635 1.00 19.32 197 ASN B CA 1
ATOM 1400 C C . ASN B 1 69 ? 74.460 4.456 45.461 1.00 18.52 197 ASN B C 1
ATOM 1401 O O . ASN B 1 69 ? 75.297 3.844 44.788 1.00 18.49 197 ASN B O 1
ATOM 1406 N N . ILE B 1 70 ? 74.109 5.710 45.205 1.00 17.20 198 ILE B N 1
ATOM 1407 C CA . ILE B 1 70 ? 74.756 6.519 44.191 1.00 16.21 198 ILE B CA 1
ATOM 1408 C C . ILE B 1 70 ? 74.960 7.871 44.827 1.00 15.90 198 ILE B C 1
ATOM 1409 O O . ILE B 1 70 ? 74.044 8.413 45.460 1.00 16.50 198 ILE B O 1
ATOM 1414 N N . SER B 1 71 ? 76.160 8.414 44.672 1.00 14.70 199 SER B N 1
ATOM 1415 C CA . SER B 1 71 ? 76.497 9.654 45.327 1.00 13.44 199 SER B CA 1
ATOM 1416 C C . SER B 1 71 ? 76.758 10.730 44.294 1.00 12.29 199 SER B C 1
ATOM 1417 O O . SER B 1 71 ? 77.833 10.797 43.707 1.00 12.16 199 SER B O 1
ATOM 1420 N N . LEU B 1 72 ? 75.753 11.564 44.074 1.00 11.25 200 LEU B N 1
ATOM 1421 C CA . LEU B 1 72 ? 75.869 12.747 43.206 1.00 9.29 200 LEU B CA 1
ATOM 1422 C C . LEU B 1 72 ? 76.840 13.728 43.816 1.00 9.22 200 LEU B C 1
ATOM 1423 O O . LEU B 1 72 ? 76.983 13.762 45.039 1.00 9.14 200 LEU B O 1
ATOM 1428 N N . SER B 1 73 ? 77.512 14.523 42.986 1.00 8.92 201 SER B N 1
ATOM 1429 C CA . SER B 1 73 ? 78.227 15.678 43.525 1.00 9.34 201 SER B CA 1
ATOM 1430 C C . SER B 1 73 ? 77.254 16.750 43.993 1.00 10.77 201 SER B C 1
ATOM 1431 O O . SER B 1 73 ? 76.060 16.739 43.620 1.00 10.90 201 SER B O 1
ATOM 1434 N N . LYS B 1 74 ? 77.760 17.676 44.808 1.00 12.15 202 LYS B N 1
ATOM 1435 C CA . LYS B 1 74 ? 76.949 18.795 45.284 1.00 14.07 202 LYS B CA 1
ATOM 1436 C C . LYS B 1 74 ? 76.317 19.490 44.090 1.00 13.09 202 LYS B C 1
ATOM 1437 O O . LYS B 1 74 ? 75.103 19.741 44.064 1.00 13.57 202 LYS B O 1
ATOM 1443 N N . TYR B 1 75 ? 77.139 19.764 43.092 1.00 12.70 203 TYR B N 1
ATOM 1444 C CA . TYR B 1 75 ? 76.689 20.419 41.878 1.00 12.61 203 TYR B CA 1
ATOM 1445 C C . TYR B 1 75 ? 75.533 19.630 41.249 1.00 12.25 203 TYR B C 1
ATOM 1446 O O . TYR B 1 75 ? 74.482 20.200 40.858 1.00 12.42 203 TYR B O 1
ATOM 1455 N N . GLN B 1 76 ? 75.735 18.319 41.159 1.00 10.53 204 GLN B N 1
ATOM 1456 C CA . GLN B 1 76 ? 74.775 17.456 40.516 1.00 9.64 204 GLN B CA 1
ATOM 1457 C C . GLN B 1 76 ? 73.470 17.396 41.313 1.00 9.88 204 GLN B C 1
ATOM 1458 O O . GLN B 1 76 ? 72.410 17.462 40.737 1.00 8.41 204 GLN B O 1
ATOM 1464 N N . GLU B 1 77 ? 73.587 17.314 42.638 1.00 10.59 205 GLU B N 1
ATOM 1465 C CA . GLU B 1 77 ? 72.456 17.175 43.527 1.00 11.78 205 GLU B CA 1
ATOM 1466 C C . GLU B 1 77 ? 71.574 18.416 43.399 1.00 12.43 205 GLU B C 1
ATOM 1467 O O . GLU B 1 77 ? 70.344 18.305 43.307 1.00 13.19 205 GLU B O 1
ATOM 1473 N N . ASN B 1 78 ? 72.206 19.589 43.356 1.00 12.50 206 ASN B N 1
ATOM 1474 C CA . ASN B 1 78 ? 71.494 20.850 43.173 1.00 12.35 206 ASN B CA 1
ATOM 1475 C C . ASN B 1 78 ? 70.767 20.951 41.819 1.00 12.07 206 ASN B C 1
ATOM 1476 O O . ASN B 1 78 ? 69.618 21.401 41.744 1.00 12.93 206 ASN B O 1
ATOM 1481 N N . LYS B 1 79 ? 71.422 20.511 40.761 1.00 11.26 207 LYS B N 1
ATOM 1482 C CA . LYS B 1 79 ? 70.807 20.447 39.443 1.00 12.03 207 LYS B CA 1
ATOM 1483 C C . LYS B 1 79 ? 69.643 19.409 39.432 1.00 10.75 207 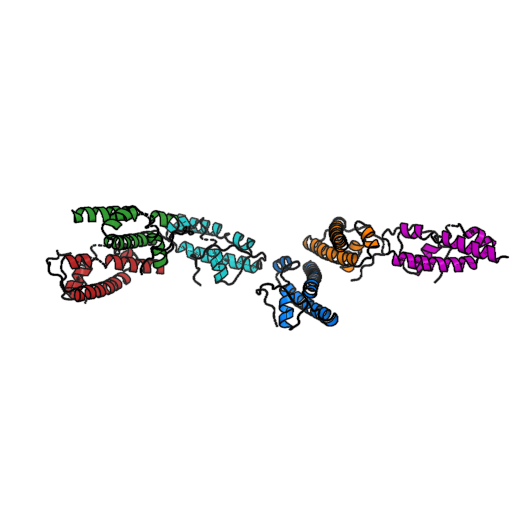LYS B C 1
ATOM 1484 O O . LYS B 1 79 ? 68.580 19.659 38.871 1.00 10.63 207 LYS B O 1
ATOM 1490 N N . ALA B 1 80 ? 69.822 18.269 40.092 1.00 9.72 208 ALA B N 1
ATOM 1491 C CA . ALA B 1 80 ? 68.737 17.285 40.207 1.00 9.38 208 ALA B CA 1
ATOM 1492 C C . ALA B 1 80 ? 67.472 17.842 40.891 1.00 8.84 208 ALA B C 1
ATOM 1493 O O . ALA B 1 80 ? 66.372 17.633 40.390 1.00 8.48 208 ALA B O 1
ATOM 1495 N N . VAL B 1 81 ? 67.646 18.514 42.035 1.00 8.06 209 VAL B N 1
ATOM 1496 C CA . VAL B 1 81 ? 66.568 19.241 42.722 1.00 7.99 209 VAL B CA 1
ATOM 1497 C C . VAL B 1 81 ? 65.874 20.219 41.770 1.00 9.35 209 VAL B C 1
ATOM 1498 O O . VAL B 1 81 ? 64.658 20.181 41.632 1.00 9.49 209 VAL B O 1
ATOM 1510 N N . ASP B 1 83 ? 65.687 20.116 38.630 1.00 11.82 211 ASP B N 1
ATOM 1511 C CA . ASP B 1 83 ? 65.032 19.340 37.577 1.00 12.06 211 ASP B CA 1
ATOM 1512 C C . ASP B 1 83 ? 63.716 18.805 38.114 1.00 11.43 211 ASP B C 1
ATOM 1513 O O . ASP B 1 83 ? 62.673 18.873 37.442 1.00 10.56 211 ASP B O 1
ATOM 1518 N N . LEU B 1 84 ? 63.765 18.304 39.346 1.00 10.58 212 LEU B N 1
ATOM 1519 C CA . LEU B 1 84 ? 62.564 17.792 39.987 1.00 10.32 212 LEU B CA 1
ATOM 1520 C C . LEU B 1 84 ? 61.533 18.880 40.145 1.00 9.65 212 LEU B C 1
ATOM 1521 O O . LEU B 1 84 ? 60.361 18.643 39.928 1.00 9.86 212 LEU B O 1
ATOM 1526 N N . LYS B 1 85 ? 61.973 20.078 40.500 1.00 9.80 213 LYS B N 1
ATOM 1527 C CA . LYS B 1 85 ? 61.080 21.228 40.565 1.00 9.82 213 LYS B CA 1
ATOM 1528 C C . LYS B 1 85 ? 60.305 21.399 39.264 1.00 9.62 213 LYS B C 1
ATOM 1529 O O . LYS B 1 85 ? 59.079 21.470 39.270 1.00 10.02 213 LYS B O 1
ATOM 1535 N N . TYR B 1 86 ? 61.008 21.434 38.142 1.00 9.17 214 TYR B N 1
ATOM 1536 C CA . TYR B 1 86 ? 60.329 21.626 36.894 1.00 9.23 214 TYR B CA 1
ATOM 1537 C C . TYR B 1 86 ? 59.345 20.491 36.602 1.00 7.93 214 TYR B C 1
ATOM 1538 O O . TYR B 1 86 ? 58.193 20.740 36.229 1.00 7.59 214 TYR B O 1
ATOM 1547 N N . HIS B 1 87 ? 59.798 19.256 36.796 1.00 5.72 215 HIS B N 1
ATOM 1548 C CA . HIS B 1 87 ? 58.973 18.122 36.590 1.00 4.97 215 HIS B CA 1
ATOM 1549 C C . HIS B 1 87 ? 57.681 18.224 37.407 1.00 5.06 215 HIS B C 1
ATOM 1550 O O . HIS B 1 87 ? 56.598 17.959 36.869 1.00 5.36 215 HIS B O 1
ATOM 1557 N N . LEU B 1 88 ? 57.793 18.623 38.677 1.00 3.62 216 LEU B N 1
ATOM 1558 C CA . LEU B 1 88 ? 56.667 18.573 39.584 1.00 4.02 216 LEU B CA 1
ATOM 1559 C C . LEU B 1 88 ? 55.616 19.625 39.237 1.00 4.08 216 LEU B C 1
ATOM 1560 O O . LEU B 1 88 ? 54.432 19.375 39.386 1.00 5.05 216 LEU B O 1
ATOM 1565 N N . GLN B 1 89 ? 56.034 20.762 38.708 1.00 3.52 217 GLN B N 1
ATOM 1566 C CA . GLN B 1 89 ? 55.104 21.788 38.263 1.00 4.09 217 GLN B CA 1
ATOM 1567 C C . GLN B 1 89 ? 54.222 21.299 37.145 1.00 4.54 217 GLN B C 1
ATOM 1568 O O . GLN B 1 89 ? 53.025 21.648 37.077 1.00 3.83 217 GLN B O 1
ATOM 1574 N N . LYS B 1 90 ? 54.808 20.478 36.272 1.00 5.61 218 LYS B N 1
ATOM 1575 C CA . LYS B 1 90 ? 54.040 19.855 35.198 1.00 6.09 218 LYS B CA 1
ATOM 1576 C C . LYS B 1 90 ? 53.118 18.743 35.709 1.00 6.69 218 LYS B C 1
ATOM 1577 O O . LYS B 1 90 ? 51.960 18.614 35.254 1.00 6.24 218 LYS B O 1
ATOM 1583 N N . VAL B 1 91 ? 53.607 17.962 36.677 1.00 6.26 219 VAL B N 1
ATOM 1584 C CA . VAL B 1 91 ? 52.771 16.946 37.292 1.00 5.90 219 VAL B CA 1
ATOM 1585 C C . VAL B 1 91 ? 51.567 17.657 37.921 1.00 5.78 219 VAL B C 1
ATOM 1586 O O . VAL B 1 91 ? 50.417 17.263 37.712 1.00 6.53 219 VAL B O 1
ATOM 1590 N N . TYR B 1 92 ? 51.825 18.731 38.638 1.00 5.17 220 TYR B N 1
ATOM 1591 C CA . TYR B 1 92 ? 50.761 19.520 39.245 1.00 5.50 220 TYR B CA 1
ATOM 1592 C C . TYR B 1 92 ? 49.839 20.168 38.196 1.00 5.45 220 TYR B C 1
ATOM 1593 O O . TYR B 1 92 ? 48.640 20.271 38.410 1.00 5.28 220 TYR B O 1
ATOM 1602 N N . ALA B 1 93 ? 50.392 20.620 37.073 1.00 5.71 221 ALA B N 1
ATOM 1603 C CA . ALA B 1 93 ? 49.554 21.222 36.046 1.00 6.07 221 ALA B CA 1
ATOM 1604 C C . ALA B 1 93 ? 48.524 20.214 35.636 1.00 6.49 221 ALA B C 1
ATOM 1605 O O . ALA B 1 93 ? 47.347 20.544 35.485 1.00 6.09 221 ALA B O 1
ATOM 1607 N N . ASN B 1 94 ? 48.987 18.984 35.450 1.00 7.84 222 ASN B N 1
ATOM 1608 C CA . ASN B 1 94 ? 48.120 17.915 35.010 1.00 9.70 222 ASN B CA 1
ATOM 1609 C C . ASN B 1 94 ? 47.036 17.606 36.050 1.00 9.76 222 ASN B C 1
ATOM 1610 O O . ASN B 1 94 ? 45.882 17.525 35.698 1.00 10.46 222 ASN B O 1
ATOM 1615 N N . TYR B 1 95 ? 47.405 17.502 37.321 1.00 10.08 223 TYR B N 1
ATOM 1616 C CA . TYR B 1 95 ? 46.456 17.351 38.417 1.00 10.43 223 TYR B CA 1
ATOM 1617 C C . TYR B 1 95 ? 45.367 18.424 38.413 1.00 11.69 223 TYR B C 1
ATOM 1618 O O . TYR B 1 95 ? 44.167 18.089 38.437 1.00 12.18 223 TYR B O 1
ATOM 1627 N N . LEU B 1 96 ? 45.768 19.697 38.383 1.00 11.88 224 LEU B N 1
ATOM 1628 C CA . LEU B 1 96 ? 44.803 20.792 38.345 1.00 12.93 224 LEU B CA 1
ATOM 1629 C C . LEU B 1 96 ? 43.844 20.673 37.161 1.00 14.76 224 LEU B C 1
ATOM 1630 O O . LEU B 1 96 ? 42.678 21.019 37.281 1.00 14.11 224 LEU B O 1
ATOM 1635 N N . SER B 1 97 ? 44.318 20.207 36.014 1.00 17.55 225 SER B N 1
ATOM 1636 C CA . SER B 1 97 ? 43.428 20.202 34.863 1.00 21.59 225 SER B CA 1
ATOM 1637 C C . SER B 1 97 ? 42.444 19.016 34.936 1.00 24.31 225 SER B C 1
ATOM 1638 O O . SER B 1 97 ? 41.283 19.131 34.551 1.00 24.47 225 SER B O 1
ATOM 1641 N N . GLN B 1 98 ? 42.917 17.892 35.461 1.00 27.53 226 GLN B N 1
ATOM 1642 C CA . GLN B 1 98 ? 42.061 16.761 35.758 1.00 31.30 226 GLN B CA 1
ATOM 1643 C C . GLN B 1 98 ? 41.069 17.071 36.891 1.00 32.07 226 GLN B C 1
ATOM 1644 O O . GLN B 1 98 ? 39.910 16.671 36.837 1.00 32.11 226 GLN B O 1
ATOM 1650 N N . GLU B 1 99 ? 41.525 17.789 37.917 1.00 34.00 227 GLU B N 1
ATOM 1651 C CA . GLU B 1 99 ? 40.688 18.113 39.085 1.00 35.17 227 GLU B CA 1
ATOM 1652 C C . GLU B 1 99 ? 39.541 19.079 38.739 1.00 35.90 227 GLU B C 1
ATOM 1653 O O . GLU B 1 99 ? 38.431 18.992 39.304 1.00 35.89 227 GLU B O 1
ATOM 1659 N N . GLU B 1 100 ? 39.788 19.976 37.788 1.00 36.19 228 GLU B N 1
ATOM 1660 C CA . GLU B 1 100 ? 38.800 21.010 37.503 1.00 36.72 228 GLU B CA 1
ATOM 1661 C C . GLU B 1 100 ? 37.748 20.600 36.467 1.00 36.76 228 GLU B C 1
ATOM 1662 O O . GLU B 1 100 ? 37.574 19.416 36.138 1.00 36.68 228 GLU B O 1
ATOM 1668 N N . ASN B 1 101 ? 37.014 21.453 35.978 1.00 36.74 229 ASN B N 1
ATOM 1669 N N . ASN C 1 2 ? 53.169 -5.760 -27.394 1.00 60.50 130 ASN C N 1
ATOM 1670 C CA . ASN C 1 2 ? 53.825 -4.753 -28.198 1.00 60.56 130 ASN C CA 1
ATOM 1671 C C . ASN C 1 2 ? 52.930 -3.735 -28.950 1.00 60.36 130 ASN C C 1
ATOM 1672 O O . ASN C 1 2 ? 53.185 -3.395 -30.084 1.00 60.68 130 ASN C O 1
ATOM 1677 N N . LYS C 1 3 ? 51.899 -3.196 -28.341 1.00 59.80 131 LYS C N 1
ATOM 1678 C CA . LYS C 1 3 ? 51.296 -2.048 -28.983 1.00 58.97 131 LYS C CA 1
ATOM 1679 C C . LYS C 1 3 ? 51.340 -0.935 -27.971 1.00 58.22 131 LYS C C 1
ATOM 1680 O O . LYS C 1 3 ? 51.265 -1.197 -26.797 1.00 58.35 131 LYS C O 1
ATOM 1686 N N . ILE C 1 4 ? 51.480 0.299 -28.401 1.00 56.87 132 ILE C N 1
ATOM 1687 C CA . ILE C 1 4 ? 51.462 1.349 -27.426 1.00 55.73 132 ILE C CA 1
ATOM 1688 C C . ILE C 1 4 ? 50.146 2.037 -27.353 1.00 54.64 132 ILE C C 1
ATOM 1689 O O . ILE C 1 4 ? 49.481 2.233 -28.323 1.00 54.74 132 ILE C O 1
ATOM 1694 N N . ASN C 1 5 ? 49.771 2.354 -26.142 1.00 53.35 133 ASN C N 1
ATOM 1695 C CA . ASN C 1 5 ? 48.517 3.017 -25.815 1.00 52.15 133 ASN C CA 1
ATOM 1696 C C . ASN C 1 5 ? 48.740 4.525 -25.768 1.00 50.71 133 ASN C C 1
ATOM 1697 O O . ASN C 1 5 ? 49.590 4.993 -25.013 1.00 51.01 133 ASN C O 1
ATOM 1702 N N . LEU C 1 6 ? 47.986 5.270 -26.576 1.00 48.68 134 LEU C N 1
ATOM 1703 C CA . LEU C 1 6 ? 48.110 6.733 -26.645 1.00 46.74 134 LEU C CA 1
ATOM 1704 C C . LEU C 1 6 ? 46.976 7.454 -25.930 1.00 45.59 134 LEU C C 1
ATOM 1705 O O . LEU C 1 6 ? 46.919 8.679 -25.920 1.00 45.15 134 LEU C O 1
ATOM 1710 N N . ASN C 1 7 ? 46.080 6.679 -25.331 1.00 44.47 135 ASN C N 1
ATOM 1711 C CA . ASN C 1 7 ? 44.955 7.220 -24.577 1.00 43.51 135 ASN C CA 1
ATOM 1712 C C . ASN C 1 7 ? 45.293 7.544 -23.121 1.00 42.14 135 ASN C C 1
ATOM 1713 O O . ASN C 1 7 ? 44.505 8.199 -22.437 1.00 42.62 135 ASN C O 1
ATOM 1718 N N . LYS C 1 8 ? 46.455 7.093 -22.654 1.00 40.07 136 LYS C N 1
ATOM 1719 C CA . LYS C 1 8 ? 46.959 7.464 -21.327 1.00 38.25 136 LYS C CA 1
ATOM 1720 C C . LYS C 1 8 ? 47.493 8.903 -21.347 1.00 36.46 136 LYS C C 1
ATOM 1721 O O . LYS C 1 8 ? 48.187 9.287 -22.282 1.00 36.62 136 LYS C O 1
ATOM 1727 N N . PRO C 1 9 ? 47.153 9.712 -20.330 1.00 34.59 137 PRO C N 1
ATOM 1728 C CA . PRO C 1 9 ? 47.713 11.073 -20.279 1.00 33.01 137 PRO C CA 1
ATOM 1729 C C . PRO C 1 9 ? 49.214 11.124 -19.927 1.00 31.39 137 PRO C C 1
ATOM 1730 O O . PRO C 1 9 ? 49.742 10.208 -19.315 1.00 31.07 137 PRO C O 1
ATOM 1734 N N . ILE C 1 10 ? 49.869 12.203 -20.336 1.00 29.72 138 ILE C N 1
ATOM 1735 C CA . ILE C 1 10 ? 51.269 12.461 -20.052 1.00 28.54 138 ILE C CA 1
ATOM 1736 C C . ILE C 1 10 ? 51.508 12.552 -18.543 1.00 28.37 138 ILE C C 1
ATOM 1737 O O . ILE C 1 10 ? 50.852 13.319 -17.863 1.00 28.60 138 ILE C O 1
ATOM 1742 N N . ILE C 1 11 ? 52.446 11.762 -18.034 1.00 28.03 139 ILE C N 1
ATOM 1743 C CA . ILE C 1 11 ? 52.833 11.802 -16.628 1.00 27.61 139 ILE C CA 1
ATOM 1744 C C . ILE C 1 11 ? 54.200 12.437 -16.538 1.00 26.77 139 ILE C C 1
ATOM 1745 O O . ILE C 1 11 ? 55.029 12.232 -17.410 1.00 26.63 139 ILE C O 1
ATOM 1750 N N . GLU C 1 12 ? 54.432 13.208 -15.483 1.00 26.15 140 GLU C N 1
ATOM 1751 C CA . GLU C 1 12 ? 55.745 13.779 -15.196 1.00 26.05 140 GLU C CA 1
ATOM 1752 C C . GLU C 1 12 ? 56.791 12.653 -15.096 1.00 24.30 140 GLU C C 1
ATOM 1753 O O . GLU C 1 12 ? 56.575 11.668 -14.384 1.00 23.55 140 GLU C O 1
ATOM 1759 N N . ASN C 1 13 ? 57.893 12.771 -15.832 1.00 23.05 141 ASN C N 1
ATOM 1760 C CA . ASN C 1 13 ? 58.979 11.810 -15.655 1.00 22.79 141 ASN C CA 1
ATOM 1761 C C . ASN C 1 13 ? 59.665 12.115 -14.331 1.00 22.69 141 ASN C C 1
ATOM 1762 O O . ASN C 1 13 ? 60.212 13.210 -14.148 1.00 21.75 141 ASN C O 1
ATOM 1767 N N . LYS C 1 14 ? 59.599 11.151 -13.413 1.00 22.80 142 LYS C N 1
ATOM 1768 C CA . LYS C 1 14 ? 60.192 11.296 -12.079 1.00 23.51 142 LYS C CA 1
ATOM 1769 C C . LYS C 1 14 ? 61.655 10.868 -11.941 1.00 22.46 142 LYS C C 1
ATOM 1770 O O . LYS C 1 14 ? 62.248 11.059 -10.891 1.00 23.36 142 LYS C O 1
ATOM 1776 N N . ASN C 1 15 ? 62.228 10.274 -12.978 1.00 21.15 143 ASN C N 1
ATOM 1777 C CA . ASN C 1 15 ? 63.562 9.710 -12.895 1.00 19.52 143 ASN C CA 1
ATOM 1778 C C . ASN C 1 15 ? 64.653 10.681 -13.344 1.00 18.39 143 ASN C C 1
ATOM 1779 O O . ASN C 1 15 ? 64.529 11.287 -14.379 1.00 18.61 143 ASN C O 1
ATOM 1784 N N . ASN C 1 16 ? 65.713 10.822 -12.543 1.00 17.42 144 ASN C N 1
ATOM 1785 C CA . ASN C 1 16 ? 66.883 11.660 -12.866 1.00 15.63 144 ASN C CA 1
ATOM 1786 C C . ASN C 1 16 ? 68.195 10.875 -12.971 1.00 14.48 144 ASN C C 1
ATOM 1787 O O . ASN C 1 16 ? 69.284 11.470 -12.947 1.00 14.22 144 ASN C O 1
ATOM 1792 N N . VAL C 1 17 ? 68.088 9.547 -13.061 1.00 12.80 145 VAL C N 1
ATOM 1793 C CA . VAL C 1 17 ? 69.247 8.688 -13.309 1.00 11.70 145 VAL C CA 1
ATOM 1794 C C . VAL C 1 17 ? 69.325 8.243 -14.781 1.00 11.21 145 VAL C C 1
ATOM 1795 O O . VAL C 1 17 ? 68.650 7.283 -15.182 1.00 11.34 145 VAL C O 1
ATOM 1799 N N . ASP C 1 18 ? 70.148 8.924 -15.569 1.00 10.19 146 ASP C N 1
ATOM 1800 C CA . ASP C 1 18 ? 70.294 8.630 -16.995 1.00 9.90 146 ASP C CA 1
ATOM 1801 C C . ASP C 1 18 ? 70.589 7.160 -17.281 1.00 8.95 146 ASP C C 1
ATOM 1802 O O . ASP C 1 18 ? 71.362 6.547 -16.548 1.00 8.99 146 ASP C O 1
ATOM 1807 N N . VAL C 1 19 ? 69.986 6.591 -18.335 1.00 7.13 147 VAL C N 1
ATOM 1808 C CA . VAL C 1 19 ? 70.494 5.315 -18.865 1.00 5.61 147 VAL C CA 1
ATOM 1809 C C . VAL C 1 19 ? 71.752 5.632 -19.668 1.00 5.18 147 VAL C C 1
ATOM 1810 O O . VAL C 1 19 ? 72.009 6.812 -20.002 1.00 4.43 147 VAL C O 1
ATOM 1814 N N . SER C 1 20 ? 72.518 4.598 -19.993 1.00 4.47 148 SER C N 1
ATOM 1815 C CA . SER C 1 20 ? 73.752 4.774 -20.771 1.00 5.10 148 SER C CA 1
ATOM 1816 C C . SER C 1 20 ? 73.535 5.378 -22.135 1.00 5.36 148 SER C C 1
ATOM 1817 O O . SER C 1 20 ? 72.446 5.275 -22.699 1.00 5.88 148 SER C O 1
ATOM 1820 N N . ILE C 1 21 ? 74.581 5.971 -22.700 1.00 5.98 149 ILE C N 1
ATOM 1821 C CA . ILE C 1 21 ? 74.489 6.508 -24.049 1.00 6.79 149 ILE C CA 1
ATOM 1822 C C . ILE C 1 21 ? 74.135 5.419 -25.089 1.00 6.81 149 ILE C C 1
ATOM 1823 O O . ILE C 1 21 ? 73.260 5.621 -25.926 1.00 6.76 149 ILE C O 1
ATOM 1828 N N . LYS C 1 22 ? 74.773 4.253 -25.001 1.00 7.55 150 LYS C N 1
ATOM 1829 C CA . LYS C 1 22 ? 74.434 3.119 -25.872 1.00 8.16 150 LYS C CA 1
ATOM 1830 C C . LYS C 1 22 ? 72.944 2.752 -25.806 1.00 7.54 150 LYS C C 1
ATOM 1831 O O . LYS C 1 22 ? 72.310 2.636 -26.837 1.00 8.67 150 LYS C O 1
ATOM 1837 N N . ARG C 1 23 ? 72.394 2.595 -24.606 1.00 7.26 151 ARG C N 1
ATOM 1838 C CA . ARG C 1 23 ? 70.972 2.255 -24.414 1.00 6.89 151 ARG C CA 1
ATOM 1839 C C . ARG C 1 23 ? 70.028 3.366 -24.820 1.00 6.01 151 ARG C C 1
ATOM 1840 O O . ARG C 1 23 ? 68.970 3.096 -25.337 1.00 6.09 151 ARG C O 1
ATOM 1848 N N . TYR C 1 24 ? 70.435 4.611 -24.623 1.00 5.46 152 TYR C N 1
ATOM 1849 C CA . TYR C 1 24 ? 69.669 5.744 -25.113 1.00 4.94 152 TYR C CA 1
ATOM 1850 C C . TYR C 1 24 ? 69.608 5.786 -26.654 1.00 5.04 152 TYR C C 1
ATOM 1851 O O . TYR C 1 24 ? 68.499 5.865 -27.245 1.00 4.65 152 TYR C O 1
ATOM 1860 N N . ASN C 1 25 ? 70.775 5.728 -27.306 1.00 4.26 153 ASN C N 1
ATOM 1861 C CA . ASN C 1 25 ? 70.785 5.778 -28.763 1.00 4.40 153 ASN C CA 1
ATOM 1862 C C . ASN C 1 25 ? 69.971 4.638 -29.369 1.00 4.71 153 ASN C C 1
ATOM 1863 O O . ASN C 1 25 ? 69.256 4.838 -30.333 1.00 5.06 153 ASN C O 1
ATOM 1868 N N . ASN C 1 26 ? 70.050 3.450 -28.768 1.00 4.79 154 ASN C N 1
ATOM 1869 C CA . ASN C 1 26 ? 69.376 2.291 -29.300 1.00 3.98 154 ASN C CA 1
ATOM 1870 C C . ASN C 1 26 ? 67.863 2.449 -29.120 1.00 4.06 154 ASN C C 1
ATOM 1871 O O . ASN C 1 26 ? 67.114 2.130 -30.013 1.00 3.72 154 ASN C O 1
ATOM 1876 N N . PHE C 1 27 ? 67.430 2.990 -27.976 1.00 4.82 155 PHE C N 1
ATOM 1877 C CA . PHE C 1 27 ? 66.028 3.308 -27.717 1.00 4.48 155 PHE C CA 1
ATOM 1878 C C . PHE C 1 27 ? 65.488 4.301 -28.757 1.00 5.14 155 PHE C C 1
ATOM 1879 O O . PHE C 1 27 ? 64.405 4.098 -29.326 1.00 5.67 155 PHE C O 1
ATOM 1887 N N . VAL C 1 28 ? 66.247 5.368 -29.002 1.00 4.62 156 VAL C N 1
ATOM 1888 C CA . VAL C 1 28 ? 65.886 6.372 -29.983 1.00 4.65 156 VAL C CA 1
ATOM 1889 C C . VAL C 1 28 ? 65.806 5.813 -31.397 1.00 4.43 156 VAL C C 1
ATOM 1890 O O . VAL C 1 28 ? 64.968 6.250 -32.165 1.00 4.69 156 VAL C O 1
ATOM 1894 N N . ASP C 1 29 ? 66.652 4.843 -31.734 1.00 4.32 157 ASP C N 1
ATOM 1895 C CA . ASP C 1 29 ? 66.585 4.177 -33.045 1.00 4.94 157 ASP C CA 1
ATOM 1896 C C . ASP C 1 29 ? 65.271 3.403 -33.161 1.00 3.96 157 ASP C C 1
ATOM 1897 O O . ASP C 1 29 ? 64.559 3.548 -34.108 1.00 3.90 157 ASP C O 1
ATOM 1902 N N . ILE C 1 30 ? 64.990 2.555 -32.193 1.00 4.02 158 ILE C N 1
ATOM 1903 C CA . ILE C 1 30 ? 63.722 1.844 -32.126 1.00 4.65 158 ILE C CA 1
ATOM 1904 C C . ILE C 1 30 ? 62.554 2.841 -32.192 1.00 4.88 158 ILE C C 1
ATOM 1905 O O . ILE C 1 30 ? 61.600 2.658 -32.965 1.00 5.05 158 ILE C O 1
ATOM 1910 N N . ALA C 1 31 ? 62.663 3.911 -31.414 1.00 4.72 159 ALA C N 1
ATOM 1911 C CA . ALA C 1 31 ? 61.594 4.891 -31.330 1.00 5.76 159 ALA C CA 1
ATOM 1912 C C . ALA C 1 31 ? 61.353 5.517 -32.692 1.00 6.11 159 ALA C C 1
ATOM 1913 O O . ALA C 1 31 ? 60.214 5.660 -33.115 1.00 6.65 159 ALA C O 1
ATOM 1915 N N . ARG C 1 32 ? 62.434 5.878 -33.374 1.00 6.18 160 ARG C N 1
ATOM 1916 C CA . ARG C 1 32 ? 62.329 6.423 -34.699 1.00 6.74 160 ARG C CA 1
ATOM 1917 C C . ARG C 1 32 ? 61.580 5.488 -35.629 1.00 6.97 160 ARG C C 1
ATOM 1918 O O . ARG C 1 32 ? 60.678 5.912 -36.374 1.00 7.01 160 ARG C O 1
ATOM 1926 N N . LEU C 1 33 ? 61.963 4.216 -35.623 1.00 7.08 161 LEU C N 1
ATOM 1927 C CA . LEU C 1 33 ? 61.331 3.281 -36.544 1.00 7.04 161 LEU C CA 1
ATOM 1928 C C . LEU C 1 33 ? 59.888 3.029 -36.172 1.00 6.35 161 LEU C C 1
ATOM 1929 O O . LEU C 1 33 ? 59.037 2.964 -37.035 1.00 5.19 161 LEU C O 1
ATOM 1934 N N . SER C 1 34 ? 59.584 2.927 -34.887 1.00 6.53 162 SER C N 1
ATOM 1935 C CA . SER C 1 34 ? 58.211 2.594 -34.589 1.00 7.91 162 SER C CA 1
ATOM 1936 C C . SER C 1 34 ? 57.243 3.755 -34.782 1.00 8.03 162 SER C C 1
ATOM 1937 O O . SER C 1 34 ? 56.105 3.542 -35.244 1.00 8.49 162 SER C O 1
ATOM 1940 N N . ILE C 1 35 ? 57.679 4.971 -34.467 1.00 7.35 163 ILE C N 1
ATOM 1941 C CA . ILE C 1 35 ? 56.789 6.092 -34.660 1.00 7.65 163 ILE C CA 1
ATOM 1942 C C . ILE C 1 35 ? 56.611 6.331 -36.160 1.00 8.05 163 ILE C C 1
ATOM 1943 O O . ILE C 1 35 ? 55.505 6.626 -36.611 1.00 7.98 163 ILE C O 1
ATOM 1948 N N . GLN C 1 36 ? 57.679 6.150 -36.924 1.00 8.27 164 GLN C N 1
ATOM 1949 C CA . GLN C 1 36 ? 57.599 6.219 -38.370 1.00 9.70 164 GLN C CA 1
ATOM 1950 C C . GLN C 1 36 ? 56.551 5.216 -38.893 1.00 10.80 164 GLN C C 1
ATOM 1951 O O . GLN C 1 36 ? 55.689 5.569 -39.721 1.00 10.74 164 GLN C O 1
ATOM 1957 N N . LYS C 1 37 ? 56.595 3.981 -38.390 1.00 11.39 165 LYS C N 1
ATOM 1958 C CA . LYS C 1 37 ? 55.596 3.004 -38.809 1.00 12.77 165 LYS C CA 1
ATOM 1959 C C . LYS C 1 37 ? 54.165 3.462 -38.481 1.00 11.84 165 LYS C C 1
ATOM 1960 O O . LYS C 1 37 ? 53.283 3.383 -39.321 1.00 12.08 165 LYS C O 1
ATOM 1966 N N . HIS C 1 38 ? 53.956 3.959 -37.270 1.00 10.94 166 HIS C N 1
ATOM 1967 C CA . HIS C 1 38 ? 52.663 4.415 -36.835 1.00 10.62 166 HIS C CA 1
ATOM 1968 C C . HIS C 1 38 ? 52.184 5.602 -37.692 1.00 11.38 166 HIS C C 1
ATOM 1969 O O . HIS C 1 38 ? 51.071 5.597 -38.182 1.00 12.87 166 HIS C O 1
ATOM 1976 N N . PHE C 1 39 ? 53.039 6.595 -37.900 1.00 10.89 167 PHE C N 1
ATOM 1977 C CA . PHE C 1 39 ? 52.723 7.783 -38.697 1.00 10.35 167 PHE C CA 1
ATOM 1978 C C . PHE C 1 39 ? 52.495 7.480 -40.192 1.00 11.23 167 PHE C C 1
ATOM 1979 O O . PHE C 1 39 ? 51.695 8.152 -40.857 1.00 10.42 167 PHE C O 1
ATOM 1987 N N . GLU C 1 40 ? 53.215 6.501 -40.731 1.00 11.78 168 GLU C N 1
ATOM 1988 C CA . GLU C 1 40 ? 52.998 6.125 -42.119 1.00 13.44 168 GLU C CA 1
ATOM 1989 C C . GLU C 1 40 ? 51.637 5.445 -42.306 1.00 13.27 168 GLU C C 1
ATOM 1990 O O . GLU C 1 40 ? 51.055 5.537 -43.374 1.00 13.71 168 GLU C O 1
ATOM 1996 N N . HIS C 1 41 ? 51.111 4.829 -41.248 1.00 13.57 169 HIS C N 1
ATOM 1997 C CA . HIS C 1 41 ? 49.796 4.181 -41.282 1.00 14.08 169 HIS C CA 1
ATOM 1998 C C . HIS C 1 41 ? 48.619 5.137 -40.944 1.00 13.57 169 HIS C C 1
ATOM 1999 O O . HIS C 1 41 ? 47.448 4.822 -41.173 1.00 13.80 169 HIS C O 1
ATOM 2006 N N . LEU C 1 42 ? 48.925 6.295 -40.376 1.00 12.87 170 LEU C N 1
ATOM 2007 C CA . LEU C 1 42 ? 47.923 7.340 -40.189 1.00 12.71 170 LEU C CA 1
ATOM 2008 C C . LEU C 1 42 ? 47.295 7.691 -41.529 1.00 12.43 170 LEU C C 1
ATOM 2009 O O . LEU C 1 42 ? 47.891 7.441 -42.564 1.00 11.78 170 LEU C O 1
ATOM 2014 N N . SER C 1 43 ? 46.093 8.260 -41.499 1.00 12.94 171 SER C N 1
ATOM 2015 C CA . SER C 1 43 ? 45.456 8.788 -42.721 1.00 13.21 171 SER C CA 1
ATOM 2016 C C . SER C 1 43 ? 46.049 10.142 -43.028 1.00 13.24 171 SER C C 1
ATOM 2017 O O . SER C 1 43 ? 46.560 10.810 -42.141 1.00 12.48 171 SER C O 1
ATOM 2020 N N . ASN C 1 44 ? 45.945 10.563 -44.282 1.00 14.05 172 ASN C N 1
ATOM 2021 C CA . ASN C 1 44 ? 46.479 11.875 -44.690 1.00 14.51 172 ASN C CA 1
ATOM 2022 C C . ASN C 1 44 ? 46.145 13.057 -43.752 1.00 13.79 172 ASN C C 1
ATOM 2023 O O . ASN C 1 44 ? 47.034 13.878 -43.449 1.00 13.87 172 ASN C O 1
ATOM 2028 N N . ASP C 1 45 ? 44.897 13.141 -43.284 1.00 12.29 173 ASP C N 1
ATOM 2029 C CA . ASP C 1 45 ? 44.507 14.238 -42.382 1.00 12.05 173 ASP C CA 1
ATOM 2030 C C . ASP C 1 45 ? 45.189 14.172 -40.998 1.00 11.83 173 ASP C C 1
ATOM 2031 O O . ASP C 1 45 ? 45.516 15.200 -40.406 1.00 12.27 173 ASP C O 1
ATOM 2036 N N . GLN C 1 46 ? 45.406 12.969 -40.481 1.00 11.52 174 GLN C N 1
ATOM 2037 C CA . GLN C 1 46 ? 46.147 12.817 -39.233 1.00 11.65 174 GLN C CA 1
ATOM 2038 C C . GLN C 1 46 ? 47.618 13.145 -39.363 1.00 11.89 174 GLN C C 1
ATOM 2039 O O . GLN C 1 46 ? 48.160 13.878 -38.521 1.00 12.68 174 GLN C O 1
ATOM 2045 N N . LYS C 1 47 ? 48.257 12.653 -40.419 1.00 11.40 175 LYS C N 1
ATOM 2046 C CA . LYS C 1 47 ? 49.623 13.081 -40.739 1.00 11.96 175 LYS C CA 1
ATOM 2047 C C . LYS C 1 47 ? 49.800 14.598 -40.591 1.00 12.21 175 LYS C C 1
ATOM 2048 O O . LYS C 1 47 ? 50.736 15.051 -39.907 1.00 12.51 175 LYS C O 1
ATOM 2054 N N . ASP C 1 48 ? 48.888 15.378 -41.185 1.00 12.03 176 ASP C N 1
ATOM 2055 C CA . ASP C 1 48 ? 49.028 16.843 -41.164 1.00 12.09 176 ASP C CA 1
ATOM 2056 C C . ASP C 1 48 ? 48.987 17.415 -39.758 1.00 11.35 176 ASP C C 1
ATOM 2057 O O . ASP C 1 48 ? 49.692 18.363 -39.457 1.00 11.58 176 ASP C O 1
ATOM 2062 N N . SER C 1 49 ? 48.164 16.852 -38.885 1.00 11.60 177 SER C N 1
ATOM 2063 C CA . SER C 1 49 ? 48.081 17.379 -37.513 1.00 11.47 177 SER C CA 1
ATOM 2064 C C . SER C 1 49 ? 49.021 16.699 -36.512 1.00 11.04 177 SER C C 1
ATOM 2065 O O . SER C 1 49 ? 49.180 17.215 -35.420 1.00 11.50 177 SER C O 1
ATOM 2068 N N . HIS C 1 50 ? 49.606 15.548 -36.855 1.00 9.93 178 HIS C N 1
ATOM 2069 C CA . HIS C 1 50 ? 50.480 14.820 -35.928 1.00 9.57 178 HIS C CA 1
ATOM 2070 C C . HIS C 1 50 ? 51.961 15.204 -36.066 1.00 9.85 178 HIS C C 1
ATOM 2071 O O . HIS C 1 50 ? 52.709 15.092 -35.107 1.00 9.68 178 HIS C O 1
ATOM 2078 N N . VAL C 1 51 ? 52.385 15.652 -37.250 1.00 9.98 179 VAL C N 1
ATOM 2079 C CA . VAL C 1 51 ? 53.812 15.870 -37.532 1.00 10.09 179 VAL C CA 1
ATOM 2080 C C . VAL C 1 51 ? 54.595 16.774 -36.550 1.00 11.18 179 VAL C C 1
ATOM 2081 O O . VAL C 1 51 ? 55.765 16.474 -36.202 1.00 12.54 179 VAL C O 1
ATOM 2085 N N . ASN C 1 52 ? 53.992 17.856 -36.086 1.00 10.86 180 ASN C N 1
ATOM 2086 C CA . ASN C 1 52 ? 54.672 18.651 -35.055 1.00 11.88 180 ASN C CA 1
ATOM 2087 C C . ASN C 1 52 ? 53.883 18.625 -33.743 1.00 11.82 180 ASN C C 1
ATOM 2088 O O . ASN C 1 52 ? 53.793 19.619 -33.031 1.00 12.47 180 ASN C O 1
ATOM 2093 N N . ASN C 1 53 ? 53.260 17.499 -33.445 1.00 11.58 181 ASN C N 1
ATOM 2094 C CA . ASN C 1 53 ? 52.347 17.474 -32.340 1.00 11.54 181 ASN C CA 1
ATOM 2095 C C . ASN C 1 53 ? 53.084 16.886 -31.165 1.00 12.00 181 ASN C C 1
ATOM 2096 O O . ASN C 1 53 ? 53.239 15.677 -31.086 1.00 11.23 181 ASN C O 1
ATOM 2109 N N . GLU C 1 55 ? 52.302 16.588 -27.961 1.00 11.50 183 GLU C N 1
ATOM 2110 C CA . GLU C 1 55 ? 51.525 15.688 -27.100 1.00 11.29 183 GLU C CA 1
ATOM 2111 C C . GLU C 1 55 ? 51.623 14.280 -27.631 1.00 9.98 183 GLU C C 1
ATOM 2112 O O . GLU C 1 55 ? 51.904 13.351 -26.880 1.00 8.80 183 GLU C O 1
ATOM 2118 N N . TYR C 1 56 ? 51.422 14.143 -28.940 1.00 9.65 184 TYR C N 1
ATOM 2119 C CA . TYR C 1 56 ? 51.485 12.852 -29.616 1.00 9.70 184 TYR C CA 1
ATOM 2120 C C . TYR C 1 56 ? 52.832 12.180 -29.425 1.00 11.42 184 TYR C C 1
ATOM 2121 O O . TYR C 1 56 ? 52.904 11.033 -28.974 1.00 11.01 184 TYR C O 1
ATOM 2138 N N . GLN C 1 58 ? 55.270 12.834 -27.210 1.00 14.46 186 GLN C N 1
ATOM 2139 C CA . GLN C 1 58 ? 55.463 12.518 -25.811 1.00 13.97 186 GLN C CA 1
ATOM 2140 C C . GLN C 1 58 ? 54.696 11.299 -25.352 1.00 12.42 186 GLN C C 1
ATOM 2141 O O . GLN C 1 58 ? 55.245 10.462 -24.641 1.00 12.14 186 GLN C O 1
ATOM 2147 N N . LYS C 1 59 ? 53.423 11.196 -25.735 1.00 11.01 187 LYS C N 1
ATOM 2148 C CA . LYS C 1 59 ? 52.635 10.025 -25.352 1.00 10.02 187 LYS C CA 1
ATOM 2149 C C . LYS C 1 59 ? 53.277 8.785 -25.879 1.00 9.45 187 LYS C C 1
ATOM 2150 O O . LYS C 1 59 ? 53.312 7.770 -25.195 1.00 9.20 187 LYS C O 1
ATOM 2156 N N . PHE C 1 60 ? 53.853 8.915 -27.071 1.00 8.75 188 PHE C N 1
ATOM 2157 C CA . PHE C 1 60 ? 54.445 7.815 -27.761 1.00 8.56 188 PHE C CA 1
ATOM 2158 C C . PHE C 1 60 ? 55.742 7.410 -27.057 1.00 8.77 188 PHE C C 1
ATOM 2159 O O . PHE C 1 60 ? 56.017 6.213 -26.882 1.00 8.00 188 PHE C O 1
ATOM 2167 N N . VAL C 1 61 ? 56.521 8.406 -26.634 1.00 8.12 189 VAL C N 1
ATOM 2168 C CA . VAL C 1 61 ? 57.769 8.136 -25.936 1.00 8.14 189 VAL C CA 1
ATOM 2169 C C . VAL C 1 61 ? 57.508 7.503 -24.567 1.00 8.60 189 VAL C C 1
ATOM 2170 O O . VAL C 1 61 ? 58.211 6.565 -24.186 1.00 8.72 189 VAL C O 1
ATOM 2174 N N . GLN C 1 62 ? 56.491 7.976 -23.846 1.00 8.47 190 GLN C N 1
ATOM 2175 C CA . GLN C 1 62 ? 56.109 7.320 -22.596 1.00 9.02 190 GLN C CA 1
ATOM 2176 C C . GLN C 1 62 ? 55.581 5.892 -22.781 1.00 9.91 190 GLN C C 1
ATOM 2177 O O . GLN C 1 62 ? 55.847 5.023 -21.946 1.00 10.28 190 GLN C O 1
ATOM 2183 N N . GLY C 1 63 ? 54.851 5.635 -23.867 1.00 10.28 191 GLY C N 1
ATOM 2184 C CA . GLY C 1 63 ? 54.269 4.322 -24.076 1.00 10.68 191 GLY C CA 1
ATOM 2185 C C . GLY C 1 63 ? 55.379 3.342 -24.363 1.00 11.94 191 GLY C C 1
ATOM 2186 O O . GLY C 1 63 ? 55.363 2.200 -23.901 1.00 12.26 191 GLY C O 1
ATOM 2187 N N . LEU C 1 64 ? 56.368 3.816 -25.108 1.00 12.87 192 LEU C N 1
ATOM 2188 C CA . LEU C 1 64 ? 57.496 3.013 -25.543 1.00 13.94 192 LEU C CA 1
ATOM 2189 C C . LEU C 1 64 ? 58.401 2.655 -24.376 1.00 14.23 192 LEU C C 1
ATOM 2190 O O . LEU C 1 64 ? 58.815 1.527 -24.260 1.00 15.61 192 LEU C O 1
ATOM 2195 N N . GLN C 1 65 ? 58.670 3.593 -23.489 1.00 14.64 193 GLN C N 1
ATOM 2196 C CA . GLN C 1 65 ? 59.402 3.298 -22.253 1.00 15.77 193 GLN C CA 1
ATOM 2197 C C . GLN C 1 65 ? 58.782 2.150 -21.441 1.00 17.55 193 GLN C C 1
ATOM 2198 O O . GLN C 1 65 ? 59.487 1.246 -20.984 1.00 17.53 193 GLN C O 1
ATOM 2204 N N . GLU C 1 66 ? 57.468 2.207 -21.277 1.00 19.67 194 GLU C N 1
ATOM 2205 C CA . GLU C 1 66 ? 56.713 1.247 -20.493 1.00 22.56 194 GLU C CA 1
ATOM 2206 C C . GLU C 1 66 ? 56.655 -0.093 -21.201 1.00 22.24 194 GLU C C 1
ATOM 2207 O O . GLU C 1 66 ? 56.921 -1.128 -20.599 1.00 22.92 194 GLU C O 1
ATOM 2213 N N . ASN C 1 67 ? 56.305 -0.059 -22.482 1.00 22.43 195 ASN C N 1
ATOM 2214 C CA . ASN C 1 67 ? 56.274 -1.244 -23.343 1.00 22.50 195 ASN C CA 1
ATOM 2215 C C . ASN C 1 67 ? 57.634 -1.955 -23.410 1.00 21.87 195 ASN C C 1
ATOM 2216 O O . ASN C 1 67 ? 57.679 -3.180 -23.515 1.00 21.76 195 ASN C O 1
ATOM 2221 N N . ARG C 1 68 ? 58.730 -1.190 -23.367 1.00 20.84 196 ARG C N 1
ATOM 2222 C CA . ARG C 1 68 ? 60.082 -1.757 -23.507 1.00 20.14 196 ARG C CA 1
ATOM 2223 C C . ARG C 1 68 ? 60.745 -1.964 -22.156 1.00 20.11 196 ARG C C 1
ATOM 2224 O O . ARG C 1 68 ? 61.839 -2.498 -22.076 1.00 20.05 196 ARG C O 1
ATOM 2232 N N . ASN C 1 69 ? 60.070 -1.539 -21.098 1.00 20.14 197 ASN C N 1
ATOM 2233 C CA . ASN C 1 69 ? 60.585 -1.655 -19.736 1.00 20.50 197 ASN C CA 1
ATOM 2234 C C . ASN C 1 69 ? 61.948 -0.992 -19.501 1.00 19.93 197 ASN C C 1
ATOM 2235 O O . ASN C 1 69 ? 62.788 -1.490 -18.730 1.00 20.36 197 ASN C O 1
ATOM 2240 N N . ILE C 1 70 ? 62.152 0.144 -20.154 1.00 18.33 198 ILE C N 1
ATOM 2241 C CA . ILE C 1 70 ? 63.328 0.966 -19.914 1.00 17.10 198 ILE C CA 1
ATOM 2242 C C . ILE C 1 70 ? 62.799 2.298 -19.405 1.00 16.51 198 ILE C C 1
ATOM 2243 O O . ILE C 1 70 ? 61.746 2.756 -19.841 1.00 17.17 198 ILE C O 1
ATOM 2248 N N . SER C 1 71 ? 63.501 2.895 -18.458 1.00 15.08 199 SER C N 1
ATOM 2249 C CA . SER C 1 71 ? 63.094 4.158 -17.903 1.00 14.14 199 SER C CA 1
ATOM 2250 C C . SER C 1 71 ? 64.201 5.178 -18.129 1.00 13.96 199 SER C C 1
ATOM 2251 O O . SER C 1 71 ? 65.251 5.139 -17.482 1.00 13.92 199 SER C O 1
ATOM 2254 N N . LEU C 1 72 ? 63.953 6.068 -19.083 1.00 13.50 200 LEU C N 1
ATOM 2255 C CA . LEU C 1 72 ? 64.841 7.170 -19.396 1.00 12.57 200 LEU C CA 1
ATOM 2256 C C . LEU C 1 72 ? 64.731 8.188 -18.302 1.00 12.45 200 LEU C C 1
ATOM 2257 O O . LEU C 1 72 ? 63.664 8.306 -17.673 1.00 12.52 200 LEU C O 1
ATOM 2262 N N . SER C 1 73 ? 65.802 8.953 -18.084 1.00 11.59 201 SER C N 1
ATOM 2263 C CA . SER C 1 73 ? 65.682 10.138 -17.234 1.00 11.39 201 SER C CA 1
ATOM 2264 C C . SER C 1 73 ? 64.791 11.189 -17.890 1.00 11.83 201 SER C C 1
ATOM 2265 O O . SER C 1 73 ? 64.566 11.148 -19.108 1.00 11.71 201 SER C O 1
ATOM 2268 N N . LYS C 1 74 ? 64.305 12.140 -17.089 1.00 12.52 202 LYS C N 1
ATOM 2269 C CA . LYS C 1 74 ? 63.486 13.246 -17.596 1.00 13.07 202 LYS C CA 1
ATOM 2270 C C . LYS C 1 74 ? 64.216 13.941 -18.734 1.00 12.93 202 LYS C C 1
ATOM 2271 O O . LYS C 1 74 ? 63.638 14.171 -19.782 1.00 13.10 202 LYS C O 1
ATOM 2277 N N . TYR C 1 75 ? 65.488 14.265 -18.528 1.00 13.06 203 TYR C N 1
ATOM 2278 C CA . TYR C 1 75 ? 66.244 14.946 -19.547 1.00 13.63 203 TYR C CA 1
ATOM 2279 C C . TYR C 1 75 ? 66.365 14.094 -20.832 1.00 13.29 203 TYR C C 1
ATOM 2280 O O . TYR C 1 75 ? 66.289 14.635 -21.942 1.00 13.81 203 TYR C O 1
ATOM 2289 N N . GLN C 1 76 ? 66.508 12.773 -20.695 1.00 11.47 204 GLN C N 1
ATOM 2290 C CA . GLN C 1 76 ? 66.659 11.939 -21.865 1.00 10.19 204 GLN C CA 1
ATOM 2291 C C . GLN C 1 76 ? 65.330 11.850 -22.605 1.00 10.38 204 GLN C C 1
ATOM 2292 O O . GLN C 1 76 ? 65.302 11.911 -23.813 1.00 9.80 204 GLN C O 1
ATOM 2298 N N . GLU C 1 77 ? 64.235 11.713 -21.865 1.00 10.94 205 GLU C N 1
ATOM 2299 C CA . GLU C 1 77 ? 62.910 11.662 -22.454 1.00 12.15 205 GLU C CA 1
ATOM 2300 C C . GLU C 1 77 ? 62.646 12.903 -23.311 1.00 12.26 205 GLU C C 1
ATOM 2301 O O . GLU C 1 77 ? 62.233 12.778 -24.458 1.00 12.38 205 GLU C O 1
ATOM 2307 N N . ASN C 1 78 ? 62.895 14.088 -22.755 1.00 12.07 206 ASN C N 1
ATOM 2308 C CA . ASN C 1 78 ? 62.781 15.320 -23.518 1.00 13.02 206 ASN C CA 1
ATOM 2309 C C . ASN C 1 78 ? 63.671 15.345 -24.766 1.00 12.56 206 ASN C C 1
ATOM 2310 O O . ASN C 1 78 ? 63.203 15.719 -25.845 1.00 12.90 206 ASN C O 1
ATOM 2315 N N . LYS C 1 79 ? 64.927 14.926 -24.624 1.00 11.32 207 LYS C N 1
ATOM 2316 C CA . LYS C 1 79 ? 65.841 14.794 -25.753 1.00 11.48 207 LYS C CA 1
ATOM 2317 C C . LYS C 1 79 ? 65.303 13.782 -26.817 1.00 10.05 207 LYS C C 1
ATOM 2318 O O . LYS C 1 79 ? 65.337 14.046 -28.021 1.00 10.09 207 LYS C O 1
ATOM 2324 N N . ALA C 1 80 ? 64.775 12.648 -26.373 1.00 8.69 208 ALA C N 1
ATOM 2325 C CA . ALA C 1 80 ? 64.117 11.705 -27.270 1.00 8.19 208 ALA C CA 1
ATOM 2326 C C . ALA C 1 80 ? 62.961 12.350 -28.060 1.00 8.19 208 ALA C C 1
ATOM 2327 O O . ALA C 1 80 ? 62.885 12.199 -29.283 1.00 8.15 208 ALA C O 1
ATOM 2329 N N . VAL C 1 81 ? 62.074 13.057 -27.365 1.00 8.23 209 VAL C N 1
ATOM 2330 C CA . VAL C 1 81 ? 60.934 13.705 -28.002 1.00 8.51 209 VAL C CA 1
ATOM 2331 C C . VAL C 1 81 ? 61.343 14.660 -29.105 1.00 9.47 209 VAL C C 1
ATOM 2332 O O . VAL C 1 81 ? 60.748 14.630 -30.175 1.00 9.76 209 VAL C O 1
ATOM 2344 N N . ASP C 1 83 ? 64.118 14.566 -30.809 1.00 10.96 211 ASP C N 1
ATOM 2345 C CA . ASP C 1 83 ? 64.630 13.713 -31.874 1.00 11.83 211 ASP C CA 1
ATOM 2346 C C . ASP C 1 83 ? 63.530 13.156 -32.780 1.00 10.88 211 ASP C C 1
ATOM 2347 O O . ASP C 1 83 ? 63.675 13.158 -34.003 1.00 10.54 211 ASP C O 1
ATOM 2352 N N . LEU C 1 84 ? 62.440 12.682 -32.183 1.00 9.74 212 LEU C N 1
ATOM 2353 C CA . LEU C 1 84 ? 61.324 12.154 -32.961 1.00 9.42 212 LEU C CA 1
ATOM 2354 C C . LEU C 1 84 ? 60.622 13.234 -33.814 1.00 9.13 212 LEU C C 1
ATOM 2355 O O . LEU C 1 84 ? 60.226 12.963 -34.953 1.00 8.97 212 LEU C O 1
ATOM 2360 N N . LYS C 1 85 ? 60.508 14.445 -33.273 1.00 8.85 213 LYS C N 1
ATOM 2361 C CA . LYS C 1 85 ? 60.068 15.615 -34.033 1.00 9.06 213 LYS C CA 1
ATOM 2362 C C . LYS C 1 85 ? 60.911 15.796 -35.299 1.00 9.34 213 LYS C C 1
ATOM 2363 O O . LYS C 1 85 ? 60.385 15.907 -36.427 1.00 9.30 213 LYS C O 1
ATOM 2369 N N . TYR C 1 86 ? 62.226 15.784 -35.132 1.00 8.68 214 TYR C N 1
ATOM 2370 C CA . TYR C 1 86 ? 63.067 15.942 -36.286 1.00 8.46 214 TYR C CA 1
ATOM 2371 C C . TYR C 1 86 ? 62.822 14.825 -37.291 1.00 6.76 214 TYR C C 1
ATOM 2372 O O . TYR C 1 86 ? 62.725 15.082 -38.494 1.00 5.56 214 TYR C O 1
ATOM 2381 N N . HIS C 1 87 ? 62.717 13.592 -36.793 1.00 4.71 215 HIS C N 1
ATOM 2382 C CA . HIS C 1 87 ? 62.519 12.417 -37.643 1.00 4.00 215 HIS C CA 1
ATOM 2383 C C . HIS C 1 87 ? 61.189 12.501 -38.360 1.00 3.53 215 HIS C C 1
ATOM 2384 O O . HIS C 1 87 ? 61.113 12.310 -39.558 1.00 2.79 215 HIS C O 1
ATOM 2391 N N . LEU C 1 88 ? 60.136 12.856 -37.637 1.00 3.59 216 LEU C N 1
ATOM 2392 C CA . LEU C 1 88 ? 58.827 12.874 -38.251 1.00 3.71 216 LEU C CA 1
ATOM 2393 C C . LEU C 1 88 ? 58.719 13.902 -39.386 1.00 3.88 216 LEU C C 1
ATOM 2394 O O . LEU C 1 88 ? 58.162 13.605 -40.450 1.00 4.35 216 LEU C O 1
ATOM 2399 N N . GLN C 1 89 ? 59.298 15.073 -39.186 1.00 3.79 217 GLN C N 1
ATOM 2400 C CA . GLN C 1 89 ? 59.334 16.111 -40.231 1.00 5.02 217 GLN C CA 1
ATOM 2401 C C . GLN C 1 89 ? 59.912 15.566 -41.531 1.00 5.92 217 GLN C C 1
ATOM 2402 O O . GLN C 1 89 ? 59.371 15.805 -42.606 1.00 6.28 217 GLN C O 1
ATOM 2408 N N . LYS C 1 90 ? 60.989 14.800 -41.422 1.00 6.21 218 LYS C N 1
ATOM 2409 C CA . LYS C 1 90 ? 61.592 14.244 -42.588 1.00 7.01 218 LYS C CA 1
ATOM 2410 C C . LYS C 1 90 ? 60.800 13.079 -43.189 1.00 7.73 218 LYS C C 1
ATOM 2411 O O . LYS C 1 90 ? 60.827 12.875 -44.410 1.00 8.00 218 LYS C O 1
ATOM 2417 N N . VAL C 1 91 ? 60.122 12.306 -42.336 1.00 8.06 219 VAL C N 1
ATOM 2418 C CA . VAL C 1 91 ? 59.231 11.243 -42.790 1.00 8.09 219 VAL C CA 1
ATOM 2419 C C . VAL C 1 91 ? 58.093 11.913 -43.570 1.00 8.64 219 VAL C C 1
ATOM 2420 O O . VAL C 1 91 ? 57.757 11.492 -44.679 1.00 9.66 219 VAL C O 1
ATOM 2424 N N . TYR C 1 92 ? 57.565 12.998 -43.015 1.00 8.29 220 TYR C N 1
ATOM 2425 C CA . TYR C 1 92 ? 56.527 13.796 -43.645 1.00 7.87 220 TYR C CA 1
ATOM 2426 C C . TYR C 1 92 ? 56.992 14.406 -44.968 1.00 7.80 220 TYR C C 1
ATOM 2427 O O . TYR C 1 92 ? 56.260 14.382 -45.972 1.00 8.14 220 TYR C O 1
ATOM 2436 N N . ALA C 1 93 ? 58.200 14.955 -44.973 1.00 7.55 221 ALA C N 1
ATOM 2437 C CA . ALA C 1 93 ? 58.790 15.482 -46.208 1.00 7.98 221 ALA C CA 1
ATOM 2438 C C . ALA C 1 93 ? 58.684 14.452 -47.328 1.00 7.84 221 ALA C C 1
ATOM 2439 O O . ALA C 1 93 ? 58.211 14.770 -48.387 1.00 7.37 221 ALA C O 1
ATOM 2441 N N . ASN C 1 94 ? 59.095 13.218 -47.065 1.00 8.97 222 ASN C N 1
ATOM 2442 C CA . ASN C 1 94 ? 59.048 12.159 -48.062 1.00 10.85 222 ASN C CA 1
ATOM 2443 C C . ASN C 1 94 ? 57.612 11.807 -48.522 1.00 11.24 222 ASN C C 1
ATOM 2444 O O . ASN C 1 94 ? 57.349 11.710 -49.697 1.00 11.06 222 ASN C O 1
ATOM 2449 N N . TYR C 1 95 ? 56.685 11.652 -47.584 1.00 12.09 223 TYR C N 1
ATOM 2450 C CA . TYR C 1 95 ? 55.302 11.428 -47.918 1.00 12.98 223 TYR C CA 1
ATOM 2451 C C . TYR C 1 95 ? 54.773 12.531 -48.823 1.00 14.27 223 TYR C C 1
ATOM 2452 O O . TYR C 1 95 ? 54.029 12.239 -49.764 1.00 13.78 223 TYR C O 1
ATOM 2461 N N . LEU C 1 96 ? 55.163 13.785 -48.539 1.00 15.35 224 LEU C N 1
ATOM 2462 C CA . LEU C 1 96 ? 54.734 14.918 -49.351 1.00 16.64 224 LEU C CA 1
ATOM 2463 C C . LEU C 1 96 ? 55.239 14.808 -50.767 1.00 18.52 224 LEU C C 1
ATOM 2464 O O . LEU C 1 96 ? 54.485 15.046 -51.708 1.00 19.31 224 LEU C O 1
ATOM 2469 N N . SER C 1 97 ? 56.502 14.453 -50.922 1.00 20.77 225 SER C N 1
ATOM 2470 C CA . SER C 1 97 ? 57.060 14.268 -52.243 1.00 23.81 225 SER C CA 1
ATOM 2471 C C . SER C 1 97 ? 56.314 13.169 -52.975 1.00 25.38 225 SER C C 1
ATOM 2472 O O . SER C 1 97 ? 55.799 13.396 -54.061 1.00 25.54 225 SER C O 1
ATOM 2475 N N . GLN C 1 98 ? 56.248 11.996 -52.351 1.00 27.45 226 GLN C N 1
ATOM 2476 C CA . GLN C 1 98 ? 55.590 10.836 -52.924 1.00 30.44 226 GLN C CA 1
ATOM 2477 C C . GLN C 1 98 ? 54.166 11.162 -53.329 1.00 30.37 226 GLN C C 1
ATOM 2478 O O . GLN C 1 98 ? 53.766 10.873 -54.430 1.00 30.42 226 GLN C O 1
ATOM 2484 N N . GLU C 1 99 ? 53.419 11.799 -52.439 1.00 31.76 227 GLU C N 1
ATOM 2485 C CA . GLU C 1 99 ? 52.024 12.145 -52.692 1.00 32.63 227 GLU C CA 1
ATOM 2486 C C . GLU C 1 99 ? 51.862 12.977 -53.953 1.00 33.34 227 GLU C C 1
ATOM 2487 O O . GLU C 1 99 ? 50.813 12.935 -54.603 1.00 33.33 227 GLU C O 1
ATOM 2493 N N . GLU C 1 100 ? 52.909 13.724 -54.298 1.00 34.21 228 GLU C N 1
ATOM 2494 C CA . GLU C 1 100 ? 52.850 14.639 -55.432 1.00 34.94 228 GLU C CA 1
ATOM 2495 C C . GLU C 1 100 ? 53.243 13.993 -56.758 1.00 35.15 228 GLU C C 1
ATOM 2496 O O . GLU C 1 100 ? 52.502 14.211 -57.712 1.00 35.52 228 GLU C O 1
ATOM 2502 N N . ASN C 1 101 ? 54.223 13.254 -56.914 1.00 35.34 229 ASN C N 1
ATOM 2503 N N . ASN D 1 2 ? 74.435 -23.821 -46.427 1.00 59.13 130 ASN D N 1
ATOM 2504 C CA . ASN D 1 2 ? 73.991 -23.803 -44.999 1.00 59.24 130 ASN D CA 1
ATOM 2505 C C . ASN D 1 2 ? 74.715 -22.714 -44.205 1.00 58.84 130 ASN D C 1
ATOM 2506 O O . ASN D 1 2 ? 74.373 -22.422 -43.051 1.00 58.96 130 ASN D O 1
ATOM 2511 N N . LYS D 1 3 ? 75.732 -22.137 -44.840 1.00 58.19 131 LYS D N 1
ATOM 2512 C CA . LYS D 1 3 ? 76.392 -20.929 -44.363 1.00 57.32 131 LYS D CA 1
ATOM 2513 C C . LYS D 1 3 ? 76.029 -19.773 -45.280 1.00 55.97 131 LYS D C 1
ATOM 2514 O O . LYS D 1 3 ? 75.846 -19.956 -46.487 1.00 55.86 131 LYS D O 1
ATOM 2520 N N . ILE D 1 4 ? 75.928 -18.584 -44.702 1.00 54.30 132 ILE D N 1
ATOM 2521 C CA . ILE D 1 4 ? 75.683 -17.383 -45.486 1.00 52.60 132 ILE D CA 1
ATOM 2522 C C . ILE D 1 4 ? 77.037 -16.719 -45.748 1.00 51.28 132 ILE D C 1
ATOM 2523 O O . ILE D 1 4 ? 77.792 -16.434 -44.816 1.00 51.08 132 ILE D O 1
ATOM 2528 N N . ASN D 1 5 ? 77.357 -16.512 -47.020 1.00 49.80 133 ASN D N 1
ATOM 2529 C CA . ASN D 1 5 ? 78.609 -15.859 -47.386 1.00 48.46 133 ASN D CA 1
ATOM 2530 C C . ASN D 1 5 ? 78.426 -14.359 -47.346 1.00 47.21 133 ASN D C 1
ATOM 2531 O O . ASN D 1 5 ? 77.638 -13.804 -48.117 1.00 47.29 133 ASN D O 1
ATOM 2536 N N . LEU D 1 6 ? 79.148 -13.706 -46.442 1.00 45.44 134 LEU D N 1
ATOM 2537 C CA . LEU D 1 6 ? 79.040 -12.264 -46.301 1.00 43.86 134 LEU D CA 1
ATOM 2538 C C . LEU D 1 6 ? 80.175 -11.572 -47.027 1.00 43.22 134 LEU D C 1
ATOM 2539 O O . LEU D 1 6 ? 80.230 -10.347 -47.093 1.00 43.12 134 LEU D O 1
ATOM 2544 N N . ASN D 1 7 ? 81.069 -12.369 -47.596 1.00 42.53 135 ASN D N 1
ATOM 2545 C CA . ASN D 1 7 ? 82.173 -11.833 -48.385 1.00 42.22 135 ASN D CA 1
ATOM 2546 C C . ASN D 1 7 ? 81.817 -11.456 -49.832 1.00 41.67 135 ASN D C 1
ATOM 2547 O O . ASN D 1 7 ? 82.577 -10.726 -50.467 1.00 42.01 135 ASN D O 1
ATOM 2552 N N . LYS D 1 8 ? 80.683 -11.944 -50.352 1.00 40.76 136 LYS D N 1
ATOM 2553 C CA . LYS D 1 8 ? 80.225 -11.593 -51.711 1.00 40.02 136 LYS D CA 1
ATOM 2554 C C . LYS D 1 8 ? 79.727 -10.149 -51.743 1.00 39.32 136 LYS D C 1
ATOM 2555 O O . LYS D 1 8 ? 79.070 -9.706 -50.810 1.00 39.45 136 LYS D O 1
ATOM 2561 N N . PRO D 1 9 ? 80.033 -9.408 -52.817 1.00 38.62 137 PRO D N 1
ATOM 2562 C CA . PRO D 1 9 ? 79.455 -8.075 -53.000 1.00 38.03 137 PRO D CA 1
ATOM 2563 C C . PRO D 1 9 ? 77.918 -8.075 -53.153 1.00 37.51 137 PRO D C 1
ATOM 2564 O O . PRO D 1 9 ? 77.329 -9.089 -53.511 1.00 37.37 137 PRO D O 1
ATOM 2568 N N . ILE D 1 10 ? 77.298 -6.932 -52.879 1.00 36.76 138 ILE D N 1
ATOM 2569 C CA . ILE D 1 10 ? 75.876 -6.734 -53.068 1.00 36.60 138 ILE D CA 1
ATOM 2570 C C . ILE D 1 10 ? 75.571 -6.545 -54.554 1.00 37.20 138 ILE D C 1
ATOM 2571 O O . ILE D 1 10 ? 76.090 -5.624 -55.185 1.00 37.32 138 ILE D O 1
ATOM 2576 N N . ILE D 1 11 ? 74.731 -7.407 -55.116 1.00 37.52 139 ILE D N 1
ATOM 2577 C CA . ILE D 1 11 ? 74.355 -7.284 -56.525 1.00 37.83 139 ILE D CA 1
ATOM 2578 C C . ILE D 1 11 ? 73.011 -6.583 -56.587 1.00 37.70 139 ILE D C 1
ATOM 2579 O O . ILE D 1 11 ? 72.222 -6.681 -55.657 1.00 37.82 139 ILE D O 1
ATOM 2584 N N . GLU D 1 12 ? 72.759 -5.844 -57.659 1.00 37.93 140 GLU D N 1
ATOM 2585 C CA . GLU D 1 12 ? 71.473 -5.166 -57.822 1.00 38.43 140 GLU D CA 1
ATOM 2586 C C . GLU D 1 12 ? 70.341 -6.194 -57.977 1.00 37.61 140 GLU D C 1
ATOM 2587 O O . GLU D 1 12 ? 70.467 -7.129 -58.763 1.00 37.29 140 GLU D O 1
ATOM 2593 N N . ASN D 1 13 ? 69.261 -6.035 -57.214 1.00 36.90 141 ASN D N 1
ATOM 2594 C CA . ASN D 1 13 ? 68.121 -6.939 -57.334 1.00 36.85 141 ASN D CA 1
ATOM 2595 C C . ASN D 1 13 ? 67.262 -6.566 -58.551 1.00 37.26 141 ASN D C 1
ATOM 2596 O O . ASN D 1 13 ? 66.702 -5.460 -58.645 1.00 36.60 141 ASN D O 1
ATOM 2601 N N . LYS D 1 14 ? 67.172 -7.525 -59.471 1.00 37.80 142 LYS D N 1
ATOM 2602 C CA . LYS D 1 14 ? 66.613 -7.310 -60.798 1.00 38.41 142 LYS D CA 1
ATOM 2603 C C . LYS D 1 14 ? 65.232 -7.944 -61.026 1.00 38.05 142 LYS D C 1
ATOM 2604 O O . LYS D 1 14 ? 64.897 -8.318 -62.157 1.00 38.84 142 LYS D O 1
ATOM 2610 N N . ASN D 1 15 ? 64.426 -8.028 -59.967 1.00 37.03 143 ASN D N 1
ATOM 2611 C CA . ASN D 1 15 ? 63.117 -8.665 -60.025 1.00 35.69 143 ASN D CA 1
ATOM 2612 C C . ASN D 1 15 ? 62.020 -7.693 -59.666 1.00 34.52 143 ASN D C 1
ATOM 2613 O O . ASN D 1 15 ? 62.147 -6.968 -58.698 1.00 34.81 143 ASN D O 1
ATOM 2618 N N . ASN D 1 16 ? 60.941 -7.679 -60.445 1.00 33.40 144 ASN D N 1
ATOM 2619 C CA . ASN D 1 16 ? 59.756 -6.858 -60.159 1.00 31.74 144 ASN D CA 1
ATOM 2620 C C . ASN D 1 16 ? 58.562 -7.721 -59.776 1.00 30.04 144 ASN D C 1
ATOM 2621 O O . ASN D 1 16 ? 57.488 -7.200 -59.433 1.00 29.44 144 ASN D O 1
ATOM 2626 N N . VAL D 1 17 ? 58.741 -9.038 -59.850 1.00 27.84 145 VAL D N 1
ATOM 2627 C CA . VAL D 1 17 ? 57.651 -9.944 -59.553 1.00 26.52 145 VAL D CA 1
ATOM 2628 C C . VAL D 1 17 ? 57.693 -10.382 -58.097 1.00 24.81 145 VAL D C 1
ATOM 2629 O O . VAL D 1 17 ? 58.455 -11.280 -57.751 1.00 24.84 145 VAL D O 1
ATOM 2633 N N . ASP D 1 18 ? 56.876 -9.740 -57.263 1.00 22.64 146 ASP D N 1
ATOM 2634 C CA . ASP D 1 18 ? 56.661 -10.183 -55.886 1.00 20.97 146 ASP D CA 1
ATOM 2635 C C . ASP D 1 18 ? 56.463 -11.702 -55.809 1.00 19.57 146 ASP D C 1
ATOM 2636 O O . ASP D 1 18 ? 55.677 -12.301 -56.556 1.00 20.11 146 ASP D O 1
ATOM 2641 N N . VAL D 1 19 ? 57.199 -12.317 -54.911 1.00 16.86 147 VAL D N 1
ATOM 2642 C CA . VAL D 1 19 ? 56.916 -13.651 -54.477 1.00 14.70 147 VAL D CA 1
ATOM 2643 C C . VAL D 1 19 ? 55.572 -13.558 -53.706 1.00 13.64 147 VAL D C 1
ATOM 2644 O O . VAL D 1 19 ? 55.136 -12.458 -53.348 1.00 13.14 147 VAL D O 1
ATOM 2648 N N . SER D 1 20 ? 54.897 -14.672 -53.467 1.00 12.03 148 SER D N 1
ATOM 2649 C CA . SER D 1 20 ? 53.631 -14.609 -52.758 1.00 11.74 148 SER D CA 1
ATOM 2650 C C . SER D 1 20 ? 53.759 -14.061 -51.324 1.00 11.86 148 SER D C 1
ATOM 2651 O O . SER D 1 20 ? 54.805 -14.212 -50.676 1.00 11.92 148 SER D O 1
ATOM 2654 N N . ILE D 1 21 ? 52.686 -13.454 -50.823 1.00 11.08 149 ILE D N 1
ATOM 2655 C CA . ILE D 1 21 ? 52.679 -12.895 -49.480 1.00 10.91 149 ILE D CA 1
ATOM 2656 C C . ILE D 1 21 ? 53.075 -13.928 -48.417 1.00 10.72 149 ILE D C 1
ATOM 2657 O O . ILE D 1 21 ? 54.004 -13.710 -47.655 1.00 10.60 149 ILE D O 1
ATOM 2662 N N . LYS D 1 22 ? 52.396 -15.065 -48.401 1.00 10.90 150 LYS D N 1
ATOM 2663 C CA . LYS D 1 22 ? 52.697 -16.125 -47.466 1.00 11.21 150 LYS D CA 1
ATOM 2664 C C . LYS D 1 22 ? 54.177 -16.545 -47.517 1.00 10.42 150 LYS D C 1
ATOM 2665 O O . LYS D 1 22 ? 54.775 -16.764 -46.482 1.00 11.07 150 LYS D O 1
ATOM 2671 N N . ARG D 1 23 ? 54.756 -16.658 -48.707 1.00 9.95 151 ARG D N 1
ATOM 2672 C CA . ARG D 1 23 ? 56.175 -17.002 -48.842 1.00 9.43 151 ARG D CA 1
ATOM 2673 C C . ARG D 1 23 ? 57.073 -15.862 -48.396 1.00 8.67 151 ARG D C 1
ATOM 2674 O O . ARG D 1 23 ? 58.123 -16.097 -47.821 1.00 9.21 151 ARG D O 1
ATOM 2682 N N . TYR D 1 24 ? 56.635 -14.636 -48.616 1.00 7.88 152 TYR D N 1
ATOM 2683 C CA . TYR D 1 24 ? 57.407 -13.490 -48.229 1.00 7.32 152 TYR D CA 1
ATOM 2684 C C . TYR D 1 24 ? 57.496 -13.405 -46.713 1.00 6.82 152 TYR D C 1
ATOM 2685 O 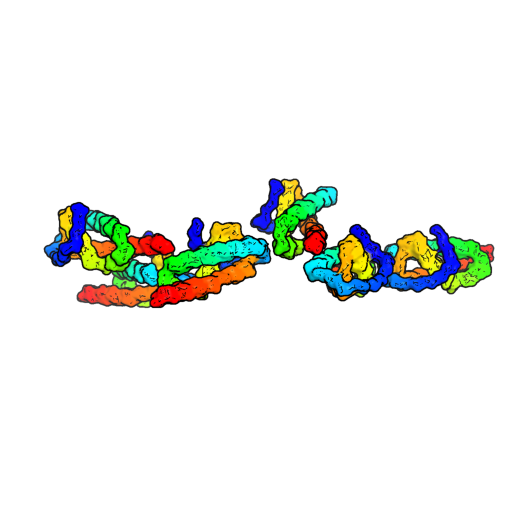O . TYR D 1 24 ? 58.597 -13.212 -46.169 1.00 6.30 152 TYR D O 1
ATOM 2694 N N . ASN D 1 25 ? 56.352 -13.561 -46.037 1.00 6.44 153 ASN D N 1
ATOM 2695 C CA . ASN D 1 25 ? 56.294 -13.438 -44.562 1.00 6.21 153 ASN D CA 1
ATOM 2696 C C . ASN D 1 25 ? 57.059 -14.550 -43.860 1.00 6.50 153 ASN D C 1
ATOM 2697 O O . ASN D 1 25 ? 57.752 -14.307 -42.877 1.00 7.02 153 ASN D O 1
ATOM 2702 N N . ASN D 1 26 ? 56.908 -15.772 -44.356 1.00 6.30 154 ASN D N 1
ATOM 2703 C CA . ASN D 1 26 ? 57.636 -16.908 -43.828 1.00 5.78 154 ASN D CA 1
ATOM 2704 C C . ASN D 1 26 ? 59.147 -16.718 -44.038 1.00 5.19 154 ASN D C 1
ATOM 2705 O O . ASN D 1 26 ? 59.944 -17.018 -43.157 1.00 4.74 154 ASN D O 1
ATOM 2710 N N . PHE D 1 27 ? 59.532 -16.176 -45.193 1.00 5.03 155 PHE D N 1
ATOM 2711 C CA . PHE D 1 27 ? 60.949 -15.911 -45.463 1.00 4.63 155 PHE D CA 1
ATOM 2712 C C . PHE D 1 27 ? 61.533 -14.909 -44.461 1.00 4.76 155 PHE D C 1
ATOM 2713 O O . PHE D 1 27 ? 62.619 -15.120 -43.930 1.00 5.00 155 PHE D O 1
ATOM 2721 N N . VAL D 1 28 ? 60.800 -13.819 -44.220 1.00 4.22 156 VAL D N 1
ATOM 2722 C CA . VAL D 1 28 ? 61.183 -12.825 -43.228 1.00 3.29 156 VAL D CA 1
ATOM 2723 C C . VAL D 1 28 ? 61.218 -13.386 -41.812 1.00 2.99 156 VAL D C 1
ATOM 2724 O O . VAL D 1 28 ? 61.992 -12.931 -41.014 1.00 3.02 156 VAL D O 1
ATOM 2728 N N . ASP D 1 29 ? 60.384 -14.370 -41.503 1.00 2.93 157 ASP D N 1
ATOM 2729 C CA . ASP D 1 29 ? 60.399 -14.992 -40.197 1.00 4.06 157 ASP D CA 1
ATOM 2730 C C . ASP D 1 29 ? 61.720 -15.748 -40.016 1.00 4.15 157 ASP D C 1
ATOM 2731 O O . ASP D 1 29 ? 62.307 -15.741 -38.940 1.00 4.61 157 ASP D O 1
ATOM 2736 N N . ILE D 1 30 ? 62.156 -16.406 -41.088 1.00 3.85 158 ILE D N 1
ATOM 2737 C CA . ILE D 1 30 ? 63.344 -17.220 -41.099 1.00 3.27 158 ILE D CA 1
ATOM 2738 C C . ILE D 1 30 ? 64.534 -16.284 -41.045 1.00 4.47 158 ILE D C 1
ATOM 2739 O O . ILE D 1 30 ? 65.521 -16.572 -40.342 1.00 5.39 158 ILE D O 1
ATOM 2744 N N . ALA D 1 31 ? 64.429 -15.167 -41.769 1.00 4.28 159 ALA D N 1
ATOM 2745 C CA . ALA D 1 31 ? 65.531 -14.199 -41.864 1.00 4.50 159 ALA D CA 1
ATOM 2746 C C . ALA D 1 31 ? 65.793 -13.543 -40.525 1.00 4.11 159 ALA D C 1
ATOM 2747 O O . ALA D 1 31 ? 66.940 -13.333 -40.163 1.00 3.50 159 ALA D O 1
ATOM 2749 N N . ARG D 1 32 ? 64.719 -13.211 -39.810 1.00 3.99 160 ARG D N 1
ATOM 2750 C CA . ARG D 1 32 ? 64.825 -12.713 -38.440 1.00 4.58 160 ARG D CA 1
ATOM 2751 C C . ARG D 1 32 ? 65.552 -13.665 -37.507 1.00 4.56 160 ARG D C 1
ATOM 2752 O O . ARG D 1 32 ? 66.434 -13.230 -36.755 1.00 3.74 160 ARG D O 1
ATOM 2760 N N . LEU D 1 33 ? 65.166 -14.947 -37.523 1.00 4.38 161 LEU D N 1
ATOM 2761 C CA . LEU D 1 33 ? 65.764 -15.896 -36.602 1.00 5.25 161 LEU D CA 1
ATOM 2762 C C . LEU D 1 33 ? 67.188 -16.176 -36.994 1.00 5.16 161 LEU D C 1
ATOM 2763 O O . LEU D 1 33 ? 68.055 -16.251 -36.144 1.00 5.73 161 LEU D O 1
ATOM 2768 N N . SER D 1 34 ? 67.453 -16.279 -38.281 1.00 4.87 162 SER D N 1
ATOM 2769 C CA . SER D 1 34 ? 68.788 -16.597 -38.659 1.00 6.75 162 SER D CA 1
ATOM 2770 C C . SER D 1 34 ? 69.772 -15.446 -38.427 1.00 6.54 162 SER D C 1
ATOM 2771 O O . SER D 1 34 ? 70.885 -15.674 -37.920 1.00 7.25 162 SER D O 1
ATOM 2774 N N . ILE D 1 35 ? 69.381 -14.229 -38.768 1.00 5.61 163 ILE D N 1
ATOM 2775 C CA . ILE D 1 35 ? 70.282 -13.119 -38.557 1.00 5.77 163 ILE D CA 1
ATOM 2776 C C . ILE D 1 35 ? 70.406 -12.853 -37.065 1.00 7.29 163 ILE D C 1
ATOM 2777 O O . ILE D 1 35 ? 71.426 -12.348 -36.616 1.00 8.64 163 ILE D O 1
ATOM 2782 N N . GLN D 1 36 ? 69.386 -13.194 -36.294 1.00 7.87 164 GLN D N 1
ATOM 2783 C CA . GLN D 1 36 ? 69.464 -12.970 -34.875 1.00 8.70 164 GLN D CA 1
ATOM 2784 C C . GLN D 1 36 ? 70.513 -13.915 -34.300 1.00 9.67 164 GLN D C 1
ATOM 2785 O O . GLN D 1 36 ? 71.353 -13.487 -33.497 1.00 9.43 164 GLN D O 1
ATOM 2791 N N . LYS D 1 37 ? 70.470 -15.192 -34.708 1.00 10.25 165 LYS D N 1
ATOM 2792 C CA . LYS D 1 37 ? 71.480 -16.165 -34.256 1.00 10.57 165 LYS D CA 1
ATOM 2793 C C . LYS D 1 37 ? 72.899 -15.750 -34.625 1.00 9.76 165 LYS D C 1
ATOM 2794 O O . LYS D 1 37 ? 73.819 -15.959 -33.849 1.00 9.82 165 LYS D O 1
ATOM 2800 N N . HIS D 1 38 ? 73.073 -15.180 -35.813 1.00 9.10 166 HIS D N 1
ATOM 2801 C CA . HIS D 1 38 ? 74.368 -14.752 -36.232 1.00 9.07 166 HIS D CA 1
ATOM 2802 C C . HIS D 1 38 ? 74.804 -13.584 -35.343 1.00 9.59 166 HIS D C 1
ATOM 2803 O O . HIS D 1 38 ? 75.863 -13.610 -34.750 1.00 10.33 166 HIS D O 1
ATOM 2810 N N . PHE D 1 39 ? 73.957 -12.581 -35.221 1.00 9.05 167 PHE D N 1
ATOM 2811 C CA . PHE D 1 39 ? 74.261 -11.422 -34.421 1.00 8.92 167 PHE D CA 1
ATOM 2812 C C . PHE D 1 39 ? 74.558 -11.790 -32.948 1.00 10.00 167 PHE D C 1
ATOM 2813 O O . PHE D 1 39 ? 75.424 -11.191 -32.323 1.00 9.55 167 PHE D O 1
ATOM 2821 N N . GLU D 1 40 ? 73.840 -12.761 -32.400 1.00 11.20 168 GLU D N 1
ATOM 2822 C CA . GLU D 1 40 ? 73.986 -13.075 -30.986 1.00 13.64 168 GLU D CA 1
ATOM 2823 C C . GLU D 1 40 ? 75.342 -13.728 -30.718 1.00 13.73 168 GLU D C 1
ATOM 2824 O O . GLU D 1 40 ? 75.937 -13.566 -29.647 1.00 14.12 168 GLU D O 1
ATOM 2830 N N . HIS D 1 41 ? 75.835 -14.412 -31.739 1.00 13.92 169 HIS D N 1
ATOM 2831 C CA . HIS D 1 41 ? 77.108 -15.082 -31.711 1.00 14.04 169 HIS D CA 1
ATOM 2832 C C . HIS D 1 41 ? 78.290 -14.114 -31.945 1.00 13.29 169 HIS D C 1
ATOM 2833 O O . HIS D 1 41 ? 79.439 -14.463 -31.695 1.00 13.35 169 HIS D O 1
ATOM 2840 N N . LEU D 1 42 ? 78.028 -12.911 -32.434 1.00 12.50 170 LEU D N 1
ATOM 2841 C CA . LEU D 1 42 ? 79.114 -11.947 -32.649 1.00 12.04 170 LEU D CA 1
ATOM 2842 C C . LEU D 1 42 ? 79.776 -11.553 -31.309 1.00 11.63 170 LEU D C 1
ATOM 2843 O O . LEU D 1 42 ? 79.218 -11.770 -30.260 1.00 11.02 170 LEU D O 1
ATOM 2848 N N . SER D 1 43 ? 80.975 -10.995 -31.345 1.00 12.16 171 SER D N 1
ATOM 2849 C CA . SER D 1 43 ? 81.561 -10.383 -30.136 1.00 12.61 171 SER D CA 1
ATOM 2850 C C . SER D 1 43 ? 80.909 -9.038 -29.867 1.00 12.47 171 SER D C 1
ATOM 2851 O O . SER D 1 43 ? 80.387 -8.401 -30.777 1.00 12.86 171 SER D O 1
ATOM 2854 N N . ASN D 1 44 ? 80.967 -8.598 -28.615 1.00 12.52 172 ASN D N 1
ATOM 2855 C CA . ASN D 1 44 ? 80.466 -7.283 -28.225 1.00 11.95 172 ASN D CA 1
ATOM 2856 C C . ASN D 1 44 ? 80.802 -6.153 -29.208 1.00 10.34 172 ASN D C 1
ATOM 2857 O O . ASN D 1 44 ? 79.923 -5.368 -29.568 1.00 9.84 172 ASN D O 1
ATOM 2862 N N . ASP D 1 45 ? 82.061 -6.077 -29.635 1.00 8.43 173 ASP D N 1
ATOM 2863 C CA . ASP D 1 45 ? 82.507 -4.951 -30.482 1.00 7.60 173 ASP D CA 1
ATOM 2864 C C . ASP D 1 45 ? 81.856 -5.047 -31.860 1.00 6.41 173 ASP D C 1
ATOM 2865 O O . ASP D 1 45 ? 81.426 -4.043 -32.419 1.00 6.41 173 ASP D O 1
ATOM 2870 N N . GLN D 1 46 ? 81.740 -6.257 -32.380 1.00 5.89 174 GLN D N 1
ATOM 2871 C CA . GLN D 1 46 ? 80.979 -6.472 -33.604 1.00 6.32 174 GLN D CA 1
ATOM 2872 C C . GLN D 1 46 ? 79.476 -6.175 -33.496 1.00 6.52 174 GLN D C 1
ATOM 2873 O O . GLN D 1 46 ? 78.899 -5.577 -34.426 1.00 6.68 174 GLN D O 1
ATOM 2879 N N . LYS D 1 47 ? 78.833 -6.540 -32.387 1.00 6.40 175 LYS D N 1
ATOM 2880 C CA . LYS D 1 47 ? 77.419 -6.140 -32.217 1.00 7.90 175 LYS D CA 1
ATOM 2881 C C . LYS D 1 47 ? 77.259 -4.619 -32.375 1.00 8.73 175 LYS D C 1
ATOM 2882 O O . LYS D 1 47 ? 76.339 -4.160 -33.071 1.00 8.52 175 LYS D O 1
ATOM 2888 N N . ASP D 1 48 ? 78.157 -3.848 -31.748 1.00 8.42 176 ASP D N 1
ATOM 2889 C CA . ASP D 1 48 ? 78.043 -2.393 -31.755 1.00 9.11 176 ASP D CA 1
ATOM 2890 C C . ASP D 1 48 ? 78.117 -1.824 -33.163 1.00 8.85 176 ASP D C 1
ATOM 2891 O O . ASP D 1 48 ? 77.387 -0.889 -33.498 1.00 8.46 176 ASP D O 1
ATOM 2896 N N . SER D 1 49 ? 78.991 -2.384 -34.000 1.00 9.21 177 SER D N 1
ATOM 2897 C CA . SER D 1 49 ? 79.091 -1.897 -35.390 1.00 9.27 177 SER D CA 1
ATOM 2898 C C . SER D 1 49 ? 78.145 -2.603 -36.384 1.00 8.77 177 SER D C 1
ATOM 2899 O O . SER D 1 49 ? 77.948 -2.086 -37.483 1.00 8.92 177 SER D O 1
ATOM 2902 N N . HIS D 1 50 ? 77.576 -3.764 -36.024 1.00 8.09 178 HIS D N 1
ATOM 2903 C CA . HIS D 1 50 ? 76.614 -4.412 -36.931 1.00 7.27 178 HIS D CA 1
ATOM 2904 C C . HIS D 1 50 ? 75.148 -3.970 -36.815 1.00 8.11 178 HIS D C 1
ATOM 2905 O O . HIS D 1 50 ? 74.432 -4.089 -37.812 1.00 8.73 178 HIS D O 1
ATOM 2912 N N . VAL D 1 51 ? 74.668 -3.499 -35.651 1.00 8.74 179 VAL D N 1
ATOM 2913 C CA . VAL D 1 51 ? 73.283 -2.987 -35.597 1.00 9.89 179 VAL D CA 1
ATOM 2914 C C . VAL D 1 51 ? 73.256 -1.863 -36.585 1.00 10.77 179 VAL D C 1
ATOM 2915 O O . VAL D 1 51 ? 74.193 -1.070 -36.648 1.00 11.31 179 VAL D O 1
ATOM 2919 N N . ASN D 1 52 ? 72.195 -1.722 -37.337 1.00 11.77 180 ASN D N 1
ATOM 2920 C CA . ASN D 1 52 ? 72.166 -0.571 -38.270 1.00 13.55 180 ASN D CA 1
ATOM 2921 C C . ASN D 1 52 ? 73.216 -0.577 -39.365 1.00 13.17 180 ASN D C 1
ATOM 2922 O O . ASN D 1 52 ? 73.343 0.399 -40.095 1.00 14.10 180 ASN D O 1
ATOM 2927 N N . ASN D 1 53 ? 74.019 -1.623 -39.452 1.00 13.43 181 ASN D N 1
ATOM 2928 C CA . ASN D 1 53 ? 74.900 -1.725 -40.601 1.00 13.11 181 ASN D CA 1
ATOM 2929 C C . ASN D 1 53 ? 74.137 -2.236 -41.825 1.00 13.69 181 ASN D C 1
ATOM 2930 O O . ASN D 1 53 ? 73.921 -3.436 -41.981 1.00 12.47 181 ASN D O 1
ATOM 2943 N N . GLU D 1 55 ? 75.042 -2.529 -44.988 1.00 14.34 183 GLU D N 1
ATOM 2944 C CA . GLU D 1 55 ? 75.811 -3.440 -45.844 1.00 13.93 183 GLU D CA 1
ATOM 2945 C C . GLU D 1 55 ? 75.665 -4.879 -45.346 1.00 13.02 183 GLU D C 1
ATOM 2946 O O . GLU D 1 55 ? 75.535 -5.800 -46.118 1.00 12.59 183 GLU D O 1
ATOM 2952 N N . TYR D 1 56 ? 75.693 -5.040 -44.039 1.00 12.49 184 TYR D N 1
ATOM 2953 C CA . TYR D 1 56 ? 75.613 -6.325 -43.401 1.00 12.83 184 TYR D CA 1
ATOM 2954 C C . TYR D 1 56 ? 74.266 -6.966 -43.621 1.00 14.40 184 TYR D C 1
ATOM 2955 O O . TYR D 1 56 ? 74.183 -8.140 -43.959 1.00 13.89 184 TYR D O 1
ATOM 2972 N N . GLN D 1 58 ? 71.910 -6.154 -46.012 1.00 17.74 186 GLN D N 1
ATOM 2973 C CA . GLN D 1 58 ? 71.733 -6.483 -47.433 1.00 16.88 186 GLN D CA 1
ATOM 2974 C C . GLN D 1 58 ? 72.488 -7.739 -47.774 1.00 15.72 186 GLN D C 1
ATOM 2975 O O . GLN D 1 58 ? 71.905 -8.650 -48.362 1.00 15.70 186 GLN D O 1
ATOM 2981 N N . LYS D 1 59 ? 73.759 -7.812 -47.377 1.00 14.17 187 LYS D N 1
ATOM 2982 C CA . LYS D 1 59 ? 74.545 -9.017 -47.650 1.00 13.35 187 LYS D CA 1
ATOM 2983 C C . LYS D 1 59 ? 73.822 -10.217 -47.119 1.00 12.34 187 LYS D C 1
ATOM 2984 O O . LYS D 1 59 ? 73.732 -11.232 -47.797 1.00 12.35 187 LYS D O 1
ATOM 2990 N N . PHE D 1 60 ? 73.278 -10.078 -45.916 1.00 11.16 188 PHE D N 1
ATOM 2991 C CA . PHE D 1 60 ? 72.616 -11.171 -45.263 1.00 10.47 188 PHE D CA 1
ATOM 2992 C C . PHE D 1 60 ? 71.355 -11.602 -46.033 1.00 10.78 188 PHE D C 1
ATOM 2993 O O . PHE D 1 60 ? 71.159 -12.785 -46.287 1.00 10.19 188 PHE D O 1
ATOM 3001 N N . VAL D 1 61 ? 70.530 -10.637 -46.432 1.00 11.01 189 VAL D N 1
ATOM 3002 C CA . VAL D 1 61 ? 69.290 -10.950 -47.132 1.00 11.39 189 VAL D CA 1
ATOM 3003 C C . VAL D 1 61 ? 69.563 -11.546 -48.508 1.00 12.07 189 VAL D C 1
ATOM 3004 O O . VAL D 1 61 ? 68.844 -12.446 -48.948 1.00 12.27 189 VAL D O 1
ATOM 3008 N N . GLN D 1 62 ? 70.606 -11.068 -49.178 1.00 12.71 190 GLN D N 1
ATOM 3009 C CA . GLN D 1 62 ? 70.976 -11.649 -50.474 1.00 14.04 190 GLN D CA 1
ATOM 3010 C C . GLN D 1 62 ? 71.538 -13.053 -50.295 1.00 14.53 190 GLN D C 1
ATOM 3011 O O . GLN D 1 62 ? 71.295 -13.919 -51.113 1.00 15.40 190 GLN D O 1
ATOM 3017 N N . GLY D 1 63 ? 72.273 -13.274 -49.214 1.00 15.44 191 GLY D N 1
ATOM 3018 C CA . GLY D 1 63 ? 72.807 -14.590 -48.893 1.00 16.22 191 GLY D CA 1
ATOM 3019 C C . GLY D 1 63 ? 71.715 -15.622 -48.708 1.00 17.17 191 GLY D C 1
ATOM 3020 O O . GLY D 1 63 ? 71.759 -16.686 -49.331 1.00 17.89 191 GLY D O 1
ATOM 3021 N N . LEU D 1 64 ? 70.729 -15.306 -47.862 1.00 17.87 192 LEU D N 1
ATOM 3022 C CA . LEU D 1 64 ? 69.591 -16.197 -47.587 1.00 18.21 192 LEU D CA 1
ATOM 3023 C C . LEU D 1 64 ? 68.789 -16.501 -48.837 1.00 18.39 192 LEU D C 1
ATOM 3024 O O . LEU D 1 64 ? 68.355 -17.612 -49.021 1.00 18.57 192 LEU D O 1
ATOM 3029 N N . GLN D 1 65 ? 68.576 -15.503 -49.682 1.00 19.03 193 GLN D N 1
ATOM 3030 C CA . GLN D 1 65 ? 67.854 -15.715 -50.931 1.00 19.94 193 GLN D CA 1
ATOM 3031 C C . GLN D 1 65 ? 68.478 -16.810 -51.810 1.00 21.14 193 GLN D C 1
ATOM 3032 O O . GLN D 1 65 ? 67.763 -17.682 -52.287 1.00 20.71 193 GLN D O 1
ATOM 3038 N N . GLU D 1 66 ? 69.801 -16.771 -51.991 1.00 22.99 194 GLU D N 1
ATOM 3039 C CA . GLU D 1 66 ? 70.523 -17.817 -52.729 1.00 25.14 194 GLU D CA 1
ATOM 3040 C C . GLU D 1 66 ? 70.397 -19.163 -52.057 1.00 25.40 194 GLU D C 1
ATOM 3041 O O . GLU D 1 66 ? 70.059 -20.158 -52.711 1.00 25.83 194 GLU D O 1
ATOM 3047 N N . ASN D 1 67 ? 70.706 -19.190 -50.760 1.00 25.21 195 ASN D N 1
ATOM 3048 C CA . ASN D 1 67 ? 70.686 -20.426 -49.989 1.00 25.92 195 ASN D CA 1
ATOM 3049 C C . ASN D 1 67 ? 69.310 -21.085 -49.921 1.00 25.03 195 ASN D C 1
ATOM 3050 O O . ASN D 1 67 ? 69.201 -22.307 -49.923 1.00 25.37 195 ASN 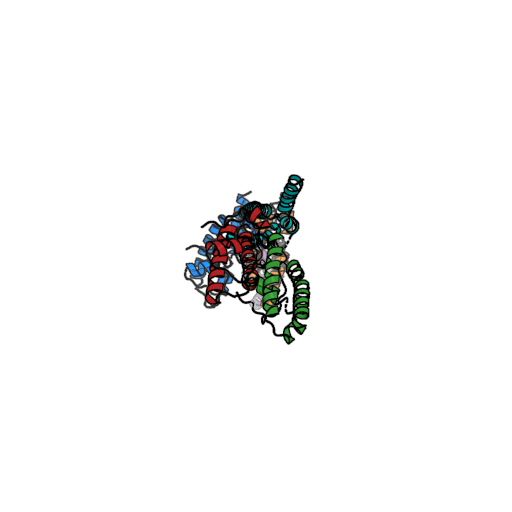D O 1
ATOM 3055 N N . ARG D 1 68 ? 68.262 -20.277 -49.845 1.00 23.94 196 ARG D N 1
ATOM 3056 C CA . ARG D 1 68 ? 66.912 -20.804 -49.733 1.00 22.58 196 ARG D CA 1
ATOM 3057 C C . ARG D 1 68 ? 66.283 -20.958 -51.110 1.00 22.76 196 ARG D C 1
ATOM 3058 O O . ARG D 1 68 ? 65.145 -21.380 -51.218 1.00 22.67 196 ARG D O 1
ATOM 3066 N N . ASN D 1 69 ? 67.028 -20.603 -52.158 1.00 22.99 197 ASN D N 1
ATOM 3067 C CA . ASN D 1 69 ? 66.540 -20.700 -53.537 1.00 23.20 197 ASN D CA 1
ATOM 3068 C C . ASN D 1 69 ? 65.201 -19.983 -53.746 1.00 22.62 197 ASN D C 1
ATOM 3069 O O . ASN D 1 69 ? 64.280 -20.495 -54.405 1.00 22.08 197 ASN D O 1
ATOM 3074 N N . ILE D 1 70 ? 65.095 -18.807 -53.144 1.00 21.50 198 ILE D N 1
ATOM 3075 C CA . ILE D 1 70 ? 63.929 -17.963 -53.310 1.00 20.86 198 ILE D CA 1
ATOM 3076 C C . ILE D 1 70 ? 64.445 -16.627 -53.781 1.00 20.76 198 ILE D C 1
ATOM 3077 O O . ILE D 1 70 ? 65.535 -16.216 -53.431 1.00 21.67 198 ILE D O 1
ATOM 3082 N N . SER D 1 71 ? 63.671 -15.946 -54.585 1.00 19.91 199 SER D N 1
ATOM 3083 C CA . SER D 1 71 ? 64.164 -14.762 -55.178 1.00 19.46 199 SER D CA 1
ATOM 3084 C C . SER D 1 71 ? 63.071 -13.729 -55.047 1.00 19.76 199 SER D C 1
ATOM 3085 O O . SER D 1 71 ? 62.088 -13.784 -55.767 1.00 19.87 199 SER D O 1
ATOM 3088 N N . LEU D 1 72 ? 63.246 -12.819 -54.090 1.00 19.72 200 LEU D N 1
ATOM 3089 C CA . LEU D 1 72 ? 62.316 -11.745 -53.798 1.00 19.39 200 LEU D CA 1
ATOM 3090 C C . LEU D 1 72 ? 62.380 -10.691 -54.876 1.00 18.90 200 LEU D C 1
ATOM 3091 O O . LEU D 1 72 ? 63.323 -10.658 -55.650 1.00 18.90 200 LEU D O 1
ATOM 3096 N N . SER D 1 73 ? 61.386 -9.823 -54.942 1.00 18.83 201 SER D N 1
ATOM 3097 C CA . SER D 1 73 ? 61.501 -8.684 -55.843 1.00 19.69 201 SER D CA 1
ATOM 3098 C C . SER D 1 73 ? 62.344 -7.619 -55.141 1.00 20.43 201 SER D C 1
ATOM 3099 O O . SER D 1 73 ? 62.496 -7.674 -53.906 1.00 21.11 201 SER D O 1
ATOM 3102 N N . LYS D 1 74 ? 62.903 -6.684 -55.916 1.00 20.64 202 LYS D N 1
ATOM 3103 C CA . LYS D 1 74 ? 63.619 -5.519 -55.389 1.00 21.31 202 LYS D CA 1
ATOM 3104 C C . LYS D 1 74 ? 62.831 -4.886 -54.248 1.00 20.75 202 LYS D C 1
ATOM 3105 O O . LYS D 1 74 ? 63.361 -4.588 -53.175 1.00 20.78 202 LYS D O 1
ATOM 3111 N N . TYR D 1 75 ? 61.549 -4.699 -54.485 1.00 20.19 203 TYR D N 1
ATOM 3112 C CA . TYR D 1 75 ? 60.679 -4.153 -53.477 1.00 19.97 203 TYR D CA 1
ATOM 3113 C C . TYR D 1 75 ? 60.672 -5.021 -52.189 1.00 19.28 203 TYR D C 1
ATOM 3114 O O . TYR D 1 75 ? 60.726 -4.474 -51.081 1.00 19.20 203 TYR D O 1
ATOM 3123 N N . GLN D 1 76 ? 60.603 -6.352 -52.335 1.00 17.20 204 GLN D N 1
ATOM 3124 C CA . GLN D 1 76 ? 60.482 -7.222 -51.162 1.00 15.85 204 GLN D CA 1
ATOM 3125 C C . GLN D 1 76 ? 61.796 -7.304 -50.412 1.00 15.41 204 GLN D C 1
ATOM 3126 O O . GLN D 1 76 ? 61.812 -7.325 -49.202 1.00 14.60 204 GLN D O 1
ATOM 3132 N N . GLU D 1 77 ? 62.889 -7.323 -51.153 1.00 15.76 205 GLU D N 1
ATOM 3133 C CA . GLU D 1 77 ? 64.218 -7.334 -50.581 1.00 16.94 205 GLU D CA 1
ATOM 3134 C C . GLU D 1 77 ? 64.483 -6.077 -49.735 1.00 16.89 205 GLU D C 1
ATOM 3135 O O . GLU D 1 77 ? 65.023 -6.187 -48.619 1.00 17.28 205 GLU D O 1
ATOM 3141 N N . ASN D 1 78 ? 64.110 -4.904 -50.246 1.00 15.85 206 ASN D N 1
ATOM 3142 C CA . ASN D 1 78 ? 64.299 -3.674 -49.491 1.00 15.81 206 ASN D CA 1
ATOM 3143 C C . ASN D 1 78 ? 63.423 -3.668 -48.256 1.00 15.41 206 ASN D C 1
ATOM 3144 O O . ASN D 1 78 ? 63.858 -3.257 -47.179 1.00 15.37 206 ASN D O 1
ATOM 3149 N N . LYS D 1 79 ? 62.185 -4.126 -48.403 1.00 14.63 207 LYS D N 1
ATOM 3150 C CA . LYS D 1 79 ? 61.291 -4.222 -47.263 1.00 14.50 207 LYS D CA 1
ATOM 3151 C C . LYS D 1 79 ? 61.847 -5.201 -46.194 1.00 13.14 207 LYS D C 1
ATOM 3152 O O . LYS D 1 79 ? 61.750 -4.931 -45.010 1.00 13.03 207 LYS D O 1
ATOM 3158 N N . ALA D 1 80 ? 62.457 -6.306 -46.630 1.00 11.52 208 ALA D N 1
ATOM 3159 C CA . ALA D 1 80 ? 63.038 -7.290 -45.732 1.00 10.67 208 ALA D CA 1
ATOM 3160 C C . ALA D 1 80 ? 64.267 -6.740 -44.984 1.00 10.45 208 ALA D C 1
ATOM 3161 O O . ALA D 1 80 ? 64.394 -6.973 -43.777 1.00 9.92 208 ALA D O 1
ATOM 3163 N N . VAL D 1 81 ? 65.147 -6.020 -45.695 1.00 9.96 209 VAL D N 1
ATOM 3164 C CA . VAL D 1 81 ? 66.293 -5.370 -45.089 1.00 10.21 209 VAL D CA 1
ATOM 3165 C C . VAL D 1 81 ? 65.865 -4.496 -43.916 1.00 10.81 209 VAL D C 1
ATOM 3166 O O . VAL D 1 81 ? 66.382 -4.656 -42.812 1.00 10.11 209 VAL D O 1
ATOM 3178 N N . ASP D 1 83 ? 63.023 -4.541 -42.232 1.00 12.97 211 ASP D N 1
ATOM 3179 C CA . ASP D 1 83 ? 62.438 -5.380 -41.188 1.00 12.75 211 ASP D CA 1
ATOM 3180 C C . ASP D 1 83 ? 63.516 -5.998 -40.282 1.00 11.72 211 ASP D C 1
ATOM 3181 O O . ASP D 1 83 ? 63.347 -6.073 -39.082 1.00 10.61 211 ASP D O 1
ATOM 3186 N N . LEU D 1 84 ? 64.628 -6.427 -40.868 1.00 11.47 212 LEU D N 1
ATOM 3187 C CA . LEU D 1 84 ? 65.716 -6.990 -40.083 1.00 11.28 212 LEU D CA 1
ATOM 3188 C C . LEU D 1 84 ? 66.456 -5.928 -39.261 1.00 10.84 212 LEU D C 1
ATOM 3189 O O . LEU D 1 84 ? 66.862 -6.196 -38.127 1.00 11.04 212 LEU D O 1
ATOM 3194 N N . LYS D 1 85 ? 66.601 -4.731 -39.819 1.00 10.31 213 LYS D N 1
ATOM 3195 C CA . LYS D 1 85 ? 67.154 -3.598 -39.091 1.00 10.17 213 LYS D CA 1
ATOM 3196 C C . LYS D 1 85 ? 66.400 -3.411 -37.789 1.00 10.45 213 LYS D C 1
ATOM 3197 O O . LYS D 1 85 ? 66.995 -3.347 -36.687 1.00 11.25 213 LYS D O 1
ATOM 3203 N N . TYR D 1 86 ? 65.083 -3.339 -37.921 1.00 9.29 214 TYR D N 1
ATOM 3204 C CA . TYR D 1 86 ? 64.233 -3.123 -36.801 1.00 9.13 214 TYR D CA 1
ATOM 3205 C C . TYR D 1 86 ? 64.372 -4.259 -35.787 1.00 7.83 214 TYR D C 1
ATOM 3206 O O . TYR D 1 86 ? 64.488 -4.031 -34.578 1.00 6.92 214 TYR D O 1
ATOM 3215 N N . HIS D 1 87 ? 64.354 -5.479 -36.303 1.00 5.67 215 HIS D N 1
ATOM 3216 C CA . HIS D 1 87 ? 64.572 -6.653 -35.510 1.00 4.61 215 HIS D CA 1
ATOM 3217 C C . HIS D 1 87 ? 65.917 -6.628 -34.782 1.00 4.57 215 HIS D C 1
ATOM 3218 O O . HIS D 1 87 ? 65.968 -6.938 -33.586 1.00 4.39 215 HIS D O 1
ATOM 3225 N N . LEU D 1 88 ? 67.003 -6.277 -35.473 1.00 3.43 216 LEU D N 1
ATOM 3226 C CA . LEU D 1 88 ? 68.290 -6.303 -34.795 1.00 3.91 216 LEU D CA 1
ATOM 3227 C C . LEU D 1 88 ? 68.364 -5.251 -33.683 1.00 3.87 216 LEU D C 1
ATOM 3228 O O . LEU D 1 88 ? 69.027 -5.456 -32.668 1.00 3.50 216 LEU D O 1
ATOM 3233 N N . GLN D 1 89 ? 67.650 -4.139 -33.862 1.00 4.06 217 GLN D N 1
ATOM 3234 C CA . GLN D 1 89 ? 67.662 -3.075 -32.866 1.00 4.48 217 GLN D CA 1
ATOM 3235 C C . GLN D 1 89 ? 67.104 -3.569 -31.570 1.00 4.75 217 GLN D C 1
ATOM 3236 O O . GLN D 1 89 ? 67.682 -3.352 -30.499 1.00 4.36 217 GLN D O 1
ATOM 3242 N N . LYS D 1 90 ? 65.990 -4.282 -31.681 1.00 5.64 218 LYS D N 1
ATOM 3243 C CA . LYS D 1 90 ? 65.375 -4.915 -30.534 1.00 6.57 218 LYS D CA 1
ATOM 3244 C C . LYS D 1 90 ? 66.228 -6.022 -29.925 1.00 6.77 218 LYS D C 1
ATOM 3245 O O . LYS D 1 90 ? 66.312 -6.140 -28.693 1.00 6.93 218 LYS D O 1
ATOM 3251 N N . VAL D 1 91 ? 66.866 -6.818 -30.774 1.00 7.03 219 VAL D N 1
ATOM 3252 C CA . VAL D 1 91 ? 67.797 -7.844 -30.307 1.00 7.23 219 VAL D CA 1
ATOM 3253 C C . VAL D 1 91 ? 68.949 -7.185 -29.527 1.00 7.86 219 VAL D C 1
ATOM 3254 O O . VAL D 1 91 ? 69.216 -7.536 -28.377 1.00 8.72 219 VAL D O 1
ATOM 3258 N N . TYR D 1 92 ? 69.601 -6.215 -30.144 1.00 7.62 220 TYR D N 1
ATOM 3259 C CA . TYR D 1 92 ? 70.587 -5.378 -29.463 1.00 7.88 220 TYR D CA 1
ATOM 3260 C C . TYR D 1 92 ? 70.108 -4.712 -28.149 1.00 8.16 220 TYR D C 1
ATOM 3261 O O . TYR D 1 92 ? 70.867 -4.656 -27.173 1.00 7.92 220 TYR D O 1
ATOM 3270 N N . ALA D 1 93 ? 68.876 -4.188 -28.134 1.00 8.15 221 ALA D N 1
ATOM 3271 C CA . ALA D 1 93 ? 68.274 -3.719 -26.885 1.00 8.53 221 ALA D CA 1
ATOM 3272 C C . ALA D 1 93 ? 68.340 -4.795 -25.809 1.00 8.72 221 ALA D C 1
ATOM 3273 O O . ALA D 1 93 ? 68.749 -4.526 -24.700 1.00 8.05 221 ALA D O 1
ATOM 3275 N N . ASN D 1 94 ? 67.951 -6.017 -26.136 1.00 10.10 222 ASN D N 1
ATOM 3276 C CA . ASN D 1 94 ? 67.988 -7.071 -25.130 1.00 12.36 222 ASN D CA 1
ATOM 3277 C C . ASN D 1 94 ? 69.418 -7.421 -24.662 1.00 12.40 222 ASN D C 1
ATOM 3278 O O . ASN D 1 94 ? 69.617 -7.728 -23.496 1.00 13.61 222 ASN D O 1
ATOM 3283 N N . TYR D 1 95 ? 70.405 -7.303 -25.545 1.00 11.86 223 TYR D N 1
ATOM 3284 C CA . TYR D 1 95 ? 71.786 -7.567 -25.204 1.00 11.37 223 TYR D CA 1
ATOM 3285 C C . TYR D 1 95 ? 72.343 -6.522 -24.262 1.00 12.54 223 TYR D C 1
ATOM 3286 O O . TYR D 1 95 ? 73.029 -6.870 -23.294 1.00 12.71 223 TYR D O 1
ATOM 3295 N N . LEU D 1 96 ? 72.075 -5.249 -24.561 1.00 13.16 224 LEU D N 1
ATOM 3296 C CA . LEU D 1 96 ? 72.504 -4.146 -23.716 1.00 13.90 224 LEU D CA 1
ATOM 3297 C C . LEU D 1 96 ? 71.945 -4.260 -22.312 1.00 15.80 224 LEU D C 1
ATOM 3298 O O . LEU D 1 96 ? 72.657 -3.999 -21.351 1.00 15.88 224 LEU D O 1
ATOM 3303 N N . SER D 1 97 ? 70.685 -4.652 -22.187 1.00 18.31 225 SER D N 1
ATOM 3304 C CA . SER D 1 97 ? 70.099 -4.832 -20.872 1.00 21.63 225 SER D CA 1
ATOM 3305 C C . SER D 1 97 ? 70.784 -5.926 -20.080 1.00 24.18 225 SER D C 1
ATOM 3306 O O . SER D 1 97 ? 71.149 -5.720 -18.926 1.00 24.22 225 SER D O 1
ATOM 3309 N N . GLN D 1 98 ? 70.962 -7.085 -20.703 1.00 27.22 226 GLN D N 1
ATOM 3310 C CA . GLN D 1 98 ? 71.596 -8.182 -20.010 1.00 30.88 226 GLN D CA 1
ATOM 3311 C C . GLN D 1 98 ? 73.088 -7.883 -19.706 1.00 32.07 226 GLN D C 1
ATOM 3312 O O . GLN D 1 98 ? 73.554 -8.221 -18.633 1.00 32.82 226 GLN D O 1
ATOM 3318 N N . GLU D 1 99 ? 73.795 -7.189 -20.606 1.00 34.29 227 GLU D N 1
ATOM 3319 C CA . GLU D 1 99 ? 75.209 -6.775 -20.409 1.00 35.38 227 GLU D CA 1
ATOM 3320 C C . GLU D 1 99 ? 75.400 -5.880 -19.156 1.00 36.47 227 GLU D C 1
ATOM 3321 O O . GLU D 1 99 ? 76.435 -5.939 -18.465 1.00 36.32 227 GLU D O 1
ATOM 3327 N N . GLU D 1 100 ? 74.390 -5.061 -18.870 1.00 37.20 228 GLU D N 1
ATOM 3328 C CA . GLU D 1 100 ? 74.432 -4.149 -17.743 1.00 38.07 228 GLU D CA 1
ATOM 3329 C C . GLU D 1 100 ? 73.732 -4.790 -16.548 1.00 38.85 228 GLU D C 1
ATOM 3330 O O . GLU D 1 100 ? 73.867 -6.001 -16.285 1.00 39.18 228 GLU D O 1
ATOM 3336 N N . ASN D 1 101 ? 72.994 -4.114 -15.830 1.00 39.32 229 ASN D N 1
ATOM 3337 N N . ASN E 1 2 ? 55.074 6.948 75.557 1.00 71.38 130 ASN E N 1
ATOM 3338 C CA . ASN E 1 2 ? 53.917 6.969 76.416 1.00 71.24 130 ASN E CA 1
ATOM 3339 C C . ASN E 1 2 ? 53.836 8.265 77.225 1.00 70.90 130 ASN E C 1
ATOM 3340 O O . ASN E 1 2 ? 52.765 8.709 77.555 1.00 71.03 130 ASN E O 1
ATOM 3345 N N . LYS E 1 3 ? 54.961 8.880 77.557 1.00 70.29 131 LYS E N 1
ATOM 3346 C CA . LYS E 1 3 ? 54.926 10.003 78.478 1.00 69.43 131 LYS E CA 1
ATOM 3347 C C . LYS E 1 3 ? 55.511 11.285 77.968 1.00 68.64 131 LYS E C 1
ATOM 3348 O O . LYS E 1 3 ? 56.559 11.319 77.367 1.00 68.69 131 LYS E O 1
ATOM 3354 N N . ILE E 1 4 ? 54.865 12.378 78.278 1.00 67.49 132 ILE E N 1
ATOM 3355 C CA . ILE E 1 4 ? 55.462 13.643 77.951 1.00 66.73 132 ILE E CA 1
ATOM 3356 C C . ILE E 1 4 ? 56.478 13.991 79.034 1.00 65.81 132 ILE E C 1
ATOM 3357 O O . ILE E 1 4 ? 56.205 13.952 80.199 1.00 65.74 132 ILE E O 1
ATOM 3362 N N . ASN E 1 5 ? 57.687 14.281 78.641 1.00 64.71 133 ASN E N 1
ATOM 3363 C CA . ASN E 1 5 ? 58.692 14.539 79.620 1.00 63.56 133 ASN E CA 1
ATOM 3364 C C . ASN E 1 5 ? 58.875 16.009 79.649 1.00 62.63 133 ASN E C 1
ATOM 3365 O O . ASN E 1 5 ? 59.464 16.589 78.792 1.00 62.77 133 ASN E O 1
ATOM 3370 N N . LEU E 1 6 ? 58.351 16.637 80.668 1.00 61.24 134 LEU E N 1
ATOM 3371 C CA . LEU E 1 6 ? 58.094 18.089 80.558 1.00 59.73 134 LEU E CA 1
ATOM 3372 C C . LEU E 1 6 ? 59.319 18.944 80.887 1.00 58.59 134 LEU E C 1
ATOM 3373 O O . LEU E 1 6 ? 59.245 20.171 80.904 1.00 58.42 134 LEU E O 1
ATOM 3378 N N . ASN E 1 7 ? 60.443 18.275 81.120 1.00 57.31 135 ASN E N 1
ATOM 3379 C CA . ASN E 1 7 ? 61.692 18.913 81.530 1.00 56.06 135 ASN E CA 1
ATOM 3380 C C . ASN E 1 7 ? 62.595 19.284 80.344 1.00 54.79 135 ASN E C 1
ATOM 3381 O O . ASN E 1 7 ? 63.432 20.180 80.456 1.00 54.69 135 ASN E O 1
ATOM 3386 N N . LYS E 1 8 ? 62.413 18.584 79.221 1.00 53.21 136 LYS E N 1
ATOM 3387 C CA . LYS E 1 8 ? 63.115 18.857 77.962 1.00 51.65 136 LYS E CA 1
ATOM 3388 C C . LYS E 1 8 ? 62.828 20.274 77.493 1.00 50.32 136 LYS E C 1
ATOM 3389 O O . LYS E 1 8 ? 61.674 20.698 77.525 1.00 50.45 136 LYS E O 1
ATOM 3395 N N . PRO E 1 9 ? 63.870 21.018 77.064 1.00 48.95 137 PRO E N 1
ATOM 3396 C CA . PRO E 1 9 ? 63.638 22.375 76.541 1.00 47.71 137 PRO E CA 1
ATOM 3397 C C . PRO E 1 9 ? 63.025 22.374 75.130 1.00 46.50 137 PRO E C 1
ATOM 3398 O O . PRO E 1 9 ? 62.994 21.342 74.464 1.00 46.19 137 PRO E O 1
ATOM 3402 N N . ILE E 1 10 ? 62.548 23.533 74.694 1.00 45.45 138 ILE E N 1
ATOM 3403 C CA . ILE E 1 10 ? 61.956 23.697 73.376 1.00 44.49 138 ILE E CA 1
ATOM 3404 C C . ILE E 1 10 ? 63.027 23.563 72.297 1.00 43.77 138 ILE E C 1
ATOM 3405 O O . ILE E 1 10 ? 64.041 24.258 72.328 1.00 43.78 138 ILE E O 1
ATOM 3410 N N . ILE E 1 11 ? 62.796 22.649 71.358 1.00 42.88 139 ILE E N 1
ATOM 3411 C CA . ILE E 1 11 ? 63.642 22.492 70.175 1.00 41.91 139 ILE E CA 1
ATOM 3412 C C . ILE E 1 11 ? 62.924 23.145 69.013 1.00 41.21 139 ILE E C 1
ATOM 3413 O O . ILE E 1 11 ? 61.794 22.765 68.696 1.00 41.46 139 ILE E O 1
ATOM 3418 N N . GLU E 1 12 ? 63.560 24.139 68.397 1.00 40.14 140 GLU E N 1
ATOM 3419 C CA . GLU E 1 12 ? 63.040 24.772 67.173 1.00 39.28 140 GLU E CA 1
ATOM 3420 C C . GLU E 1 12 ? 62.685 23.692 66.142 1.00 37.63 140 GLU E C 1
ATOM 3421 O O . GLU E 1 12 ? 63.445 22.732 65.946 1.00 37.07 140 GLU E O 1
ATOM 3427 N N . ASN E 1 13 ? 61.510 23.837 65.530 1.00 36.16 141 ASN E N 1
ATOM 3428 C CA . ASN E 1 13 ? 61.004 22.880 64.540 1.00 34.42 141 ASN E CA 1
ATOM 3429 C C . ASN E 1 13 ? 61.522 23.327 63.192 1.00 33.66 141 ASN E C 1
ATOM 3430 O O . ASN E 1 13 ? 61.145 24.393 62.707 1.00 33.74 141 ASN E O 1
ATOM 3435 N N . LYS E 1 14 ? 62.398 22.515 62.602 1.00 32.75 142 LYS E N 1
ATOM 3436 C CA . LYS E 1 14 ? 63.065 22.873 61.350 1.00 31.90 142 LYS E CA 1
ATOM 3437 C C . LYS E 1 14 ? 62.455 22.173 60.128 1.00 30.40 142 LYS E C 1
ATOM 3438 O O . LYS E 1 14 ? 62.882 22.401 58.987 1.00 30.21 142 LYS E O 1
ATOM 3444 N N . ASN E 1 15 ? 61.465 21.316 60.387 1.00 28.43 143 ASN E N 1
ATOM 3445 C CA . ASN E 1 15 ? 60.598 20.750 59.355 1.00 26.29 143 ASN E CA 1
ATOM 3446 C C . ASN E 1 15 ? 59.718 21.803 58.670 1.00 25.40 143 ASN E C 1
ATOM 3447 O O . ASN E 1 15 ? 59.068 22.605 59.341 1.00 25.56 143 ASN E O 1
ATOM 3452 N N . ASN E 1 16 ? 59.700 21.795 57.335 1.00 23.70 144 ASN E N 1
ATOM 3453 C CA . ASN E 1 16 ? 58.833 22.698 56.579 1.00 21.87 144 ASN E CA 1
ATOM 3454 C C . ASN E 1 16 ? 57.929 21.999 55.568 1.00 20.05 144 ASN E C 1
ATOM 3455 O O . ASN E 1 16 ? 57.381 22.628 54.672 1.00 19.84 144 ASN E O 1
ATOM 3460 N N . VAL E 1 17 ? 57.759 20.701 55.765 1.00 17.93 145 VAL E N 1
ATOM 3461 C CA . VAL E 1 17 ? 56.937 19.859 54.924 1.00 16.63 145 VAL E CA 1
ATOM 3462 C C . VAL E 1 17 ? 55.654 19.471 55.681 1.00 15.79 145 VAL E C 1
ATOM 3463 O O . VAL E 1 17 ? 55.694 18.621 56.578 1.00 15.71 145 VAL E O 1
ATOM 3467 N N . ASP E 1 18 ? 54.528 20.094 55.328 1.00 14.48 146 ASP E N 1
ATOM 3468 C CA . ASP E 1 18 ? 53.240 19.849 56.024 1.00 13.46 146 ASP E CA 1
ATOM 3469 C C . ASP E 1 18 ? 52.848 18.347 55.976 1.00 12.37 146 ASP E C 1
ATOM 3470 O O . ASP E 1 18 ? 53.088 17.666 54.974 1.00 11.76 146 ASP E O 1
ATOM 3475 N N . VAL E 1 19 ? 52.270 17.836 57.059 1.00 11.02 147 VAL E N 1
ATOM 3476 C CA . VAL E 1 19 ? 51.491 16.606 56.957 1.00 10.50 147 VAL E CA 1
ATOM 3477 C C . VAL E 1 19 ? 50.091 16.963 56.424 1.00 10.88 147 VAL E C 1
ATOM 3478 O O . VAL E 1 19 ? 49.688 18.133 56.427 1.00 10.60 147 VAL E O 1
ATOM 3482 N N . SER E 1 20 ? 49.371 15.959 55.925 1.00 11.53 148 SER E N 1
ATOM 3483 C CA . SER E 1 20 ? 48.023 16.149 55.388 1.00 11.81 148 SER E CA 1
ATOM 3484 C C . SER E 1 20 ? 47.079 16.679 56.457 1.00 12.57 148 SER E C 1
ATOM 3485 O O . SER E 1 20 ? 47.281 16.421 57.670 1.00 12.54 148 SER E O 1
ATOM 3488 N N . ILE E 1 21 ? 46.046 17.398 56.013 1.00 12.52 149 ILE E N 1
ATOM 3489 C CA . ILE E 1 21 ? 45.069 17.993 56.923 1.00 12.93 149 ILE E CA 1
ATOM 3490 C C . ILE E 1 21 ? 44.350 16.924 57.761 1.00 13.03 149 ILE E C 1
ATOM 3491 O O . ILE E 1 21 ? 44.232 17.070 58.972 1.00 14.01 149 ILE E O 1
ATOM 3496 N N . LYS E 1 22 ? 43.920 15.837 57.140 1.00 12.90 150 LYS E N 1
ATOM 3497 C CA . LYS E 1 22 ? 43.343 14.728 57.891 1.00 13.66 150 LYS E CA 1
ATOM 3498 C C . LYS E 1 22 ? 44.219 14.331 59.082 1.00 13.35 150 LYS E C 1
ATOM 3499 O O . LYS E 1 22 ? 43.700 14.138 60.195 1.00 12.97 150 LYS E O 1
ATOM 3505 N N . ARG E 1 23 ? 45.529 14.215 58.825 1.00 12.61 151 ARG E N 1
ATOM 3506 C CA . ARG E 1 23 ? 46.504 13.809 59.823 1.00 12.08 151 ARG E CA 1
ATOM 3507 C C . ARG E 1 23 ? 46.758 14.903 60.848 1.00 11.57 151 ARG E C 1
ATOM 3508 O O . ARG E 1 23 ? 47.026 14.606 62.009 1.00 11.92 151 ARG E O 1
ATOM 3516 N N . TYR E 1 24 ? 46.689 16.167 60.416 1.00 10.95 152 TYR E N 1
ATOM 3517 C CA . TYR E 1 24 ? 46.807 17.310 61.310 1.00 9.49 152 TYR E CA 1
ATOM 3518 C C . TYR E 1 24 ? 45.644 17.276 62.306 1.00 9.63 152 TYR E C 1
ATOM 3519 O O . TYR E 1 24 ? 45.860 17.304 63.534 1.00 8.93 152 TYR E O 1
ATOM 3528 N N . ASN E 1 25 ? 44.425 17.225 61.769 1.00 9.16 153 ASN E N 1
ATOM 3529 C CA . ASN E 1 25 ? 43.225 17.282 62.589 1.00 9.59 153 ASN E CA 1
ATOM 3530 C C . ASN E 1 25 ? 43.157 16.127 63.567 1.00 9.88 153 ASN E C 1
ATOM 3531 O O . ASN E 1 25 ? 42.802 16.326 64.719 1.00 10.69 153 ASN E O 1
ATOM 3536 N N . ASN E 1 26 ? 43.494 14.920 63.123 1.00 9.84 154 ASN E N 1
ATOM 3537 C CA . ASN E 1 26 ? 43.441 13.779 64.025 1.00 9.67 154 ASN E CA 1
ATOM 3538 C C . ASN E 1 26 ? 44.499 13.904 65.141 1.00 9.06 154 ASN E C 1
ATOM 3539 O O . ASN E 1 26 ? 44.206 13.623 66.280 1.00 9.50 154 ASN E O 1
ATOM 3544 N N . PHE E 1 27 ? 45.702 14.343 64.810 1.00 8.85 155 PHE E N 1
ATOM 3545 C CA . PHE E 1 27 ? 46.715 14.727 65.825 1.00 9.27 155 PHE E CA 1
ATOM 3546 C C . PHE E 1 27 ? 46.247 15.835 66.809 1.00 9.46 155 PHE E C 1
ATOM 3547 O O . PHE E 1 27 ? 46.477 15.742 68.015 1.00 10.08 155 PHE E O 1
ATOM 3555 N N . VAL E 1 28 ? 45.576 16.867 66.316 1.00 9.08 156 VAL E N 1
ATOM 3556 C CA . VAL E 1 28 ? 45.077 17.905 67.219 1.00 9.02 156 VAL E CA 1
ATOM 3557 C C . VAL E 1 28 ? 44.049 17.297 68.142 1.00 9.31 156 VAL E C 1
ATOM 3558 O O . VAL E 1 28 ? 43.934 17.703 69.288 1.00 8.91 156 VAL E O 1
ATOM 3562 N N . ASP E 1 29 ? 43.319 16.305 67.635 1.00 10.30 157 ASP E N 1
ATOM 3563 C CA . ASP E 1 29 ? 42.224 15.686 68.387 1.00 11.02 157 ASP E CA 1
ATOM 3564 C C . ASP E 1 29 ? 42.808 14.939 69.570 1.00 10.52 157 ASP E C 1
ATOM 3565 O O . ASP E 1 29 ? 42.351 15.083 70.697 1.00 11.95 157 ASP E O 1
ATOM 3570 N N . ILE E 1 30 ? 43.845 14.172 69.284 1.00 9.58 158 ILE E N 1
ATOM 3571 C CA . ILE E 1 30 ? 44.621 13.431 70.265 1.00 8.58 158 ILE E CA 1
ATOM 3572 C C . ILE E 1 30 ? 45.309 14.398 71.264 1.00 8.92 158 ILE E C 1
ATOM 3573 O O . ILE E 1 30 ? 45.258 14.166 72.491 1.00 8.82 158 ILE E O 1
ATOM 3578 N N . ALA E 1 31 ? 45.926 15.466 70.747 1.00 8.70 159 ALA E N 1
ATOM 3579 C CA . ALA E 1 31 ? 46.591 16.461 71.610 1.00 9.05 159 ALA E CA 1
ATOM 3580 C C . ALA E 1 31 ? 45.613 17.135 72.568 1.00 9.55 159 ALA E C 1
ATOM 3581 O O . ALA E 1 31 ? 45.940 17.340 73.733 1.00 9.16 159 ALA E O 1
ATOM 3583 N N . ARG E 1 32 ? 44.408 17.452 72.090 1.00 10.08 160 ARG E N 1
ATOM 3584 C CA . ARG E 1 32 ? 43.418 18.057 72.967 1.00 11.24 160 ARG E CA 1
ATOM 3585 C C . ARG E 1 32 ? 43.141 17.182 74.160 1.00 11.76 160 ARG E C 1
ATOM 3586 O O . ARG E 1 32 ? 43.115 17.681 75.305 1.00 11.48 160 ARG E O 1
ATOM 3594 N N . LEU E 1 33 ? 42.914 15.888 73.893 1.00 11.81 161 LEU E N 1
ATOM 3595 C CA . LEU E 1 33 ? 42.533 14.978 74.947 1.00 12.08 161 LEU E CA 1
ATOM 3596 C C . LEU E 1 33 ? 43.684 14.693 75.920 1.00 12.07 161 LEU E C 1
ATOM 3597 O O . LEU E 1 33 ? 43.455 14.632 77.139 1.00 11.87 161 LEU E O 1
ATOM 3602 N N . SER E 1 34 ? 44.911 14.542 75.407 1.00 11.92 162 SER E N 1
ATOM 3603 C CA . SER E 1 34 ? 46.043 14.249 76.286 1.00 12.47 162 SER E CA 1
ATOM 3604 C C . SER E 1 34 ? 46.344 15.416 77.216 1.00 12.49 162 SER E C 1
ATOM 3605 O O . SER E 1 34 ? 46.599 15.202 78.407 1.00 13.16 162 SER E O 1
ATOM 3608 N N . ILE E 1 35 ? 46.364 16.637 76.682 1.00 11.42 163 ILE E N 1
ATOM 3609 C CA . ILE E 1 35 ? 46.762 17.769 77.507 1.00 10.62 163 ILE E CA 1
ATOM 3610 C C . ILE E 1 35 ? 45.639 18.099 78.486 1.00 11.42 163 ILE E C 1
ATOM 3611 O O . ILE E 1 35 ? 45.890 18.596 79.570 1.00 11.10 163 ILE E O 1
ATOM 3616 N N . GLN E 1 36 ? 44.414 17.765 78.106 1.00 12.06 164 GLN E N 1
ATOM 3617 C CA . GLN E 1 36 ? 43.277 17.944 78.983 1.00 12.66 164 GLN E CA 1
ATOM 3618 C C . GLN E 1 36 ? 43.407 17.005 80.188 1.00 13.50 164 GLN E C 1
ATOM 3619 O O . GLN E 1 36 ? 43.272 17.438 81.326 1.00 12.85 164 GLN E O 1
ATOM 3625 N N . LYS E 1 37 ? 43.675 15.723 79.912 1.00 14.94 165 LYS E N 1
ATOM 3626 C CA . LYS E 1 37 ? 43.916 14.721 80.943 1.00 16.36 165 LYS E CA 1
ATOM 3627 C C . LYS E 1 37 ? 44.996 15.238 81.886 1.00 16.22 165 LYS E C 1
ATOM 3628 O O . LYS E 1 37 ? 44.835 15.166 83.105 1.00 16.70 165 LYS E O 1
ATOM 3634 N N . HIS E 1 38 ? 46.069 15.794 81.326 1.00 15.52 166 HIS E N 1
ATOM 3635 C CA . HIS E 1 38 ? 47.143 16.345 82.142 1.00 15.31 166 HIS E CA 1
ATOM 3636 C C . HIS E 1 38 ? 46.772 17.610 82.902 1.00 14.93 166 HIS E C 1
ATOM 3637 O O . HIS E 1 38 ? 47.284 17.836 83.996 1.00 15.87 166 HIS E O 1
ATOM 3644 N N . PHE E 1 39 ? 45.904 18.439 82.332 1.00 14.01 167 PHE E N 1
ATOM 3645 C CA . PHE E 1 39 ? 45.505 19.686 82.977 1.00 13.09 167 PHE E CA 1
ATOM 3646 C C . PHE E 1 39 ? 44.520 19.427 84.125 1.00 14.52 167 PHE E C 1
ATOM 3647 O O . PHE E 1 39 ? 44.545 20.127 85.131 1.00 14.02 167 PHE E O 1
ATOM 3655 N N . GLU E 1 40 ? 43.661 18.417 83.978 1.00 15.54 168 GLU E N 1
ATOM 3656 C CA . GLU E 1 40 ? 42.649 18.141 84.974 1.00 17.43 168 GLU E CA 1
ATOM 3657 C C . GLU E 1 40 ? 43.238 17.471 86.224 1.00 17.23 168 GLU E C 1
ATOM 3658 O O . GLU E 1 40 ? 42.564 17.315 87.222 1.00 16.59 168 GLU E O 1
ATOM 3664 N N . HIS E 1 41 ? 44.511 17.106 86.162 1.00 18.14 169 HIS E N 1
ATOM 3665 C CA . HIS E 1 41 ? 45.181 16.412 87.261 1.00 19.16 169 HIS E CA 1
ATOM 3666 C C . HIS E 1 41 ? 46.140 17.366 87.988 1.00 18.82 169 HIS E C 1
ATOM 3667 O O . HIS E 1 41 ? 46.676 17.047 89.049 1.00 19.09 169 HIS E O 1
ATOM 3674 N N . LEU E 1 42 ? 46.333 18.547 87.406 1.00 18.12 170 LEU E N 1
ATOM 3675 C CA . LEU E 1 42 ? 47.071 19.619 88.022 1.00 17.20 170 LEU E CA 1
ATOM 3676 C C . LEU E 1 42 ? 46.312 20.109 89.233 1.00 17.39 170 LEU E C 1
ATOM 3677 O O . LEU E 1 42 ? 45.107 19.928 89.321 1.00 17.53 170 LEU E O 1
ATOM 3682 N N . SER E 1 43 ? 47.002 20.757 90.161 1.00 17.39 171 SER E N 1
ATOM 3683 C CA . SER E 1 43 ? 46.316 21.384 91.282 1.00 17.60 171 SER E CA 1
ATOM 3684 C C . SER E 1 43 ? 45.719 22.734 90.881 1.00 17.68 171 SER E C 1
ATOM 3685 O O . SER E 1 43 ? 46.074 23.294 89.852 1.00 17.48 171 SER E O 1
ATOM 3688 N N . ASN E 1 44 ? 44.834 23.266 91.723 1.00 18.18 172 ASN E N 1
ATOM 3689 C CA . ASN E 1 44 ? 44.209 24.571 91.488 1.00 18.31 172 ASN E CA 1
ATOM 3690 C C . ASN E 1 44 ? 45.178 25.666 91.068 1.00 17.24 172 ASN E C 1
ATOM 3691 O O . ASN E 1 44 ? 44.961 26.324 90.055 1.00 17.15 172 ASN E O 1
ATOM 3696 N N . ASP E 1 45 ? 46.229 25.876 91.860 1.00 16.48 173 ASP E N 1
ATOM 3697 C CA . ASP E 1 45 ? 47.191 26.954 91.599 1.00 15.99 173 ASP E CA 1
ATOM 3698 C C . ASP E 1 45 ? 47.926 26.723 90.278 1.00 15.53 173 ASP E C 1
ATOM 3699 O O . ASP E 1 45 ? 48.246 27.670 89.575 1.00 15.44 173 ASP E O 1
ATOM 3704 N N . GLN E 1 46 ? 48.175 25.461 89.957 1.00 15.13 174 GLN E N 1
ATOM 3705 C CA . GLN E 1 46 ? 48.890 25.099 88.745 1.00 16.19 174 GLN E CA 1
ATOM 3706 C C . GLN E 1 46 ? 48.047 25.246 87.468 1.00 17.03 174 GLN E C 1
ATOM 3707 O O . GLN E 1 46 ? 48.551 25.639 86.396 1.00 17.41 174 GLN E O 1
ATOM 3713 N N . LYS E 1 47 ? 46.767 24.935 87.552 1.00 17.30 175 LYS E N 1
ATOM 3714 C CA . LYS E 1 47 ? 45.989 25.079 86.353 1.00 18.54 175 LYS E CA 1
ATOM 3715 C C . LYS E 1 47 ? 45.731 26.570 86.093 1.00 19.19 175 LYS E C 1
ATOM 3716 O O . LYS E 1 47 ? 45.536 27.009 84.965 1.00 19.29 175 LYS E O 1
ATOM 3722 N N . ASP E 1 48 ? 45.825 27.345 87.152 1.00 19.93 176 ASP E N 1
ATOM 3723 C CA . ASP E 1 48 ? 45.827 28.783 87.075 1.00 21.20 176 ASP E CA 1
ATOM 3724 C C . ASP E 1 48 ? 47.027 29.330 86.308 1.00 20.83 176 ASP E C 1
ATOM 3725 O O . ASP E 1 48 ? 46.870 30.161 85.421 1.00 20.83 176 ASP E O 1
ATOM 3730 N N . SER E 1 49 ? 48.231 28.879 86.667 1.00 20.09 177 SER E N 1
ATOM 3731 C CA . SER E 1 49 ? 49.438 29.244 85.919 1.00 19.87 177 SER E CA 1
ATOM 3732 C C . SER E 1 49 ? 49.575 28.629 84.497 1.00 19.48 177 SER E C 1
ATOM 3733 O O . SER E 1 49 ? 50.253 29.201 83.642 1.00 19.99 177 SER E O 1
ATOM 3736 N N . HIS E 1 50 ? 48.952 27.483 84.242 1.00 18.44 178 HIS E N 1
ATOM 3737 C CA . HIS E 1 50 ? 49.166 26.758 82.972 1.00 18.15 178 HIS E CA 1
ATOM 3738 C C . HIS E 1 50 ? 48.126 26.991 81.848 1.00 18.24 178 HIS E C 1
ATOM 3739 O O . HIS E 1 50 ? 48.401 26.640 80.704 1.00 17.74 178 HIS E O 1
ATOM 3746 N N . VAL E 1 51 ? 46.942 27.529 82.163 1.00 18.90 179 VAL E N 1
ATOM 3747 C CA . VAL E 1 51 ? 45.903 27.738 81.133 1.00 19.86 179 VAL E CA 1
ATOM 3748 C C . VAL E 1 51 ? 46.423 28.514 79.937 1.00 20.97 179 VAL E C 1
ATOM 3749 O O . VAL E 1 51 ? 46.182 28.125 78.791 1.00 21.98 179 VAL E O 1
ATOM 3753 N N . ASN E 1 52 ? 47.081 29.630 80.189 1.00 21.59 180 ASN E N 1
ATOM 3754 C CA . ASN E 1 52 ? 47.528 30.454 79.092 1.00 23.42 180 ASN E CA 1
ATOM 3755 C C . ASN E 1 52 ? 49.021 30.311 78.839 1.00 23.99 180 ASN E C 1
ATOM 3756 O O . ASN E 1 52 ? 49.615 31.085 78.090 1.00 24.71 180 ASN E O 1
ATOM 3761 N N . ASN E 1 53 ? 49.616 29.291 79.438 1.00 24.50 181 ASN E N 1
ATOM 3762 C CA . ASN E 1 53 ? 51.047 29.081 79.310 1.00 25.40 181 ASN E CA 1
ATOM 3763 C C . ASN E 1 53 ? 51.509 28.415 78.007 1.00 26.56 181 ASN E C 1
ATOM 3764 O O . ASN E 1 53 ? 51.486 27.179 77.875 1.00 25.72 181 ASN E O 1
ATOM 3777 N N . GLU E 1 55 ? 54.476 27.968 76.644 1.00 29.24 183 GLU E N 1
ATOM 3778 C CA . GLU E 1 55 ? 55.627 27.102 76.764 1.00 29.40 183 GLU E CA 1
ATOM 3779 C C . GLU E 1 55 ? 55.214 25.677 77.197 1.00 28.62 183 GLU E C 1
ATOM 3780 O O . GLU E 1 55 ? 55.741 24.687 76.682 1.00 27.92 183 GLU E O 1
ATOM 3786 N N . TYR E 1 56 ? 54.277 25.594 78.147 1.00 27.68 184 TYR E N 1
ATOM 3787 C CA . TYR E 1 56 ? 53.640 24.347 78.554 1.00 26.89 184 TYR E CA 1
ATOM 3788 C C . TYR E 1 56 ? 53.012 23.627 77.342 1.00 27.92 184 TYR E C 1
ATOM 3789 O O . TYR E 1 56 ? 53.265 22.436 77.078 1.00 27.42 184 TYR E O 1
ATOM 3806 N N . GLN E 1 58 ? 53.551 24.158 74.150 1.00 28.72 186 GLN E N 1
ATOM 3807 C CA . GLN E 1 58 ? 54.539 23.773 73.174 1.00 28.02 186 GLN E CA 1
ATOM 3808 C C . GLN E 1 58 ? 55.405 22.576 73.581 1.00 26.68 186 GLN E C 1
ATOM 3809 O O . GLN E 1 58 ? 55.769 21.790 72.720 1.00 26.40 186 GLN E O 1
ATOM 3815 N N . LYS E 1 59 ? 55.735 22.430 74.868 1.00 25.62 187 LYS E N 1
ATOM 3816 C CA . LYS E 1 59 ? 56.419 21.210 75.325 1.00 24.70 187 LYS E CA 1
ATOM 3817 C C . LYS E 1 59 ? 55.536 20.026 74.982 1.00 23.91 187 LYS E C 1
ATOM 3818 O O . LYS E 1 59 ? 56.026 18.964 74.600 1.00 23.66 187 LYS E O 1
ATOM 3824 N N . PHE E 1 60 ? 54.226 20.228 75.121 1.00 23.20 188 PHE E N 1
ATOM 3825 C CA . PHE E 1 60 ? 53.250 19.166 74.923 1.00 22.25 188 PHE E CA 1
ATOM 3826 C C . PHE E 1 60 ? 53.107 18.694 73.475 1.00 21.31 188 PHE E C 1
ATOM 3827 O O . PHE E 1 60 ? 53.052 17.510 73.219 1.00 21.17 188 PHE E O 1
ATOM 3835 N N . VAL E 1 61 ? 53.067 19.632 72.540 1.00 20.67 189 VAL E N 1
ATOM 3836 C CA . VAL E 1 61 ? 52.922 19.327 71.106 1.00 19.91 189 VAL E CA 1
ATOM 3837 C C . VAL E 1 61 ? 54.184 18.664 70.532 1.00 20.07 189 VAL E C 1
ATOM 3838 O O . VAL E 1 61 ? 54.097 17.809 69.646 1.00 19.69 189 VAL E O 1
ATOM 3842 N N . GLN E 1 62 ? 55.343 19.075 71.049 1.00 19.94 190 GLN E N 1
ATOM 3843 C CA . GLN E 1 62 ? 56.622 18.529 70.628 1.00 20.06 190 GLN E CA 1
ATOM 3844 C C . GLN E 1 62 ? 56.864 17.134 71.175 1.00 19.96 190 GLN E C 1
ATOM 3845 O O . GLN E 1 62 ? 57.284 16.261 70.434 1.00 19.90 190 GLN E O 1
ATOM 3851 N N . GLY E 1 63 ? 56.567 16.917 72.453 1.00 20.06 191 GLY E N 1
ATOM 3852 C CA . GLY E 1 63 ? 56.668 15.585 73.042 1.00 20.57 191 GLY E CA 1
ATOM 3853 C C . GLY E 1 63 ? 55.725 14.626 72.345 1.00 21.32 191 GLY E C 1
ATOM 3854 O O . GLY E 1 63 ? 56.098 13.505 71.979 1.00 21.99 191 GLY E O 1
ATOM 3855 N N . LEU E 1 64 ? 54.498 15.080 72.128 1.00 21.48 192 LEU E N 1
ATOM 3856 C CA . LEU E 1 64 ? 53.504 14.301 71.421 1.00 21.81 192 LEU E CA 1
ATOM 3857 C C . LEU E 1 64 ? 53.935 13.949 69.980 1.00 21.99 192 LEU E C 1
ATOM 3858 O O . LEU E 1 64 ? 53.781 12.809 69.536 1.00 22.04 192 LEU E O 1
ATOM 3863 N N . GLN E 1 65 ? 54.519 14.891 69.254 1.00 22.40 193 GLN E N 1
ATOM 3864 C CA . GLN E 1 65 ? 55.053 14.546 67.924 1.00 23.69 193 GLN E CA 1
ATOM 3865 C C . GLN E 1 65 ? 56.075 13.407 67.972 1.00 25.39 193 GLN E C 1
ATOM 3866 O O . GLN E 1 65 ? 56.110 12.551 67.090 1.00 25.69 193 GLN E O 1
ATOM 3872 N N . GLU E 1 66 ? 56.893 13.407 69.022 1.00 27.43 194 GLU E N 1
ATOM 3873 C CA . GLU E 1 66 ? 58.032 12.513 69.152 1.00 29.49 194 GLU E CA 1
ATOM 3874 C C . GLU E 1 66 ? 57.567 11.136 69.564 1.00 29.34 194 GLU E C 1
ATOM 3875 O O . GLU E 1 66 ? 58.072 10.127 69.071 1.00 29.68 194 GLU E O 1
ATOM 3881 N N . ASN E 1 67 ? 56.584 11.094 70.454 1.00 29.47 195 ASN E N 1
ATOM 3882 C CA . ASN E 1 67 ? 55.985 9.821 70.863 1.00 29.57 195 ASN E CA 1
ATOM 3883 C C . ASN E 1 67 ? 55.203 9.124 69.741 1.00 29.31 195 ASN E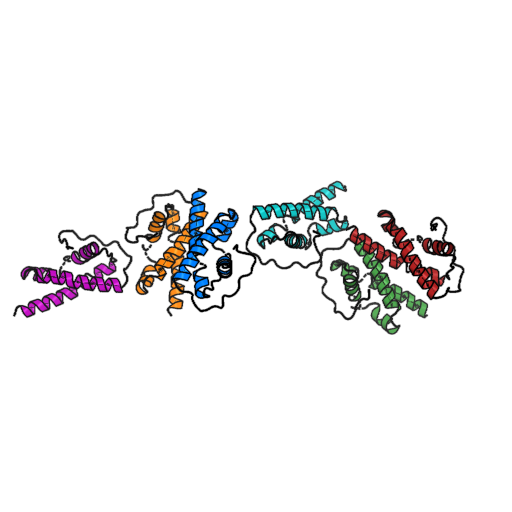 C 1
ATOM 3884 O O . ASN E 1 67 ? 55.201 7.895 69.649 1.00 29.69 195 ASN E O 1
ATOM 3889 N N . ARG E 1 68 ? 54.551 9.905 68.880 1.00 28.48 196 ARG E N 1
ATOM 3890 C CA . ARG E 1 68 ? 53.625 9.338 67.888 1.00 26.97 196 ARG E CA 1
ATOM 3891 C C . ARG E 1 68 ? 54.319 9.297 66.551 1.00 27.05 196 ARG E C 1
ATOM 3892 O O . ARG E 1 68 ? 53.701 9.041 65.519 1.00 27.01 196 ARG E O 1
ATOM 3900 N N . ASN E 1 69 ? 55.622 9.559 66.581 1.00 26.93 197 ASN E N 1
ATOM 3901 C CA . ASN E 1 69 ? 56.426 9.574 65.374 1.00 26.56 197 ASN E CA 1
ATOM 3902 C C . ASN E 1 69 ? 55.678 10.265 64.227 1.00 25.52 197 ASN E C 1
ATOM 3903 O O . ASN E 1 69 ? 55.512 9.708 63.133 1.00 25.10 197 ASN E O 1
ATOM 3908 N N . ILE E 1 70 ? 55.182 11.465 64.516 1.00 24.19 198 ILE E N 1
ATOM 3909 C CA . ILE E 1 70 ? 54.612 12.315 63.494 1.00 23.08 198 ILE E CA 1
ATOM 3910 C C . ILE E 1 70 ? 55.418 13.604 63.514 1.00 22.38 198 ILE E C 1
ATOM 3911 O O . ILE E 1 70 ? 55.747 14.126 64.585 1.00 22.40 198 ILE E O 1
ATOM 3916 N N . SER E 1 71 ? 55.749 14.122 62.343 1.00 20.64 199 SER E N 1
ATOM 3917 C CA . SER E 1 71 ? 56.492 15.362 62.331 1.00 19.09 199 SER E CA 1
ATOM 3918 C C . SER E 1 71 ? 55.723 16.439 61.597 1.00 17.95 199 SER E C 1
ATOM 3919 O O . SER E 1 71 ? 55.645 16.435 60.367 1.00 17.75 199 SER E O 1
ATOM 3922 N N . LEU E 1 72 ? 55.160 17.352 62.379 1.00 16.76 200 LEU E N 1
ATOM 3923 C CA . LEU E 1 72 ? 54.421 18.488 61.864 1.00 15.72 200 LEU E CA 1
ATOM 3924 C C . LEU E 1 72 ? 55.427 19.478 61.367 1.00 15.93 200 LEU E C 1
ATOM 3925 O O . LEU E 1 72 ? 56.604 19.387 61.707 1.00 15.90 200 LEU E O 1
ATOM 3930 N N . SER E 1 73 ? 54.977 20.420 60.553 1.00 16.08 201 SER E N 1
ATOM 3931 C CA . SER E 1 73 ? 55.840 21.520 60.162 1.00 16.55 201 SER E CA 1
ATOM 3932 C C . SER E 1 73 ? 55.767 22.626 61.189 1.00 17.13 201 SER E C 1
ATOM 3933 O O . SER E 1 73 ? 54.824 22.682 61.992 1.00 17.46 201 SER E O 1
ATOM 3936 N N . LYS E 1 74 ? 56.766 23.507 61.141 1.00 18.07 202 LYS E N 1
ATOM 3937 C CA . LYS E 1 74 ? 56.834 24.722 61.945 1.00 18.87 202 LYS E CA 1
ATOM 3938 C C . LYS E 1 74 ? 55.451 25.378 62.021 1.00 18.73 202 LYS E C 1
ATOM 3939 O O . LYS E 1 74 ? 54.929 25.646 63.115 1.00 18.80 202 LYS E O 1
ATOM 3945 N N . TYR E 1 75 ? 54.850 25.590 60.851 1.00 17.83 203 TYR E N 1
ATOM 3946 C CA . TYR E 1 75 ? 53.593 26.270 60.770 1.00 17.40 203 TYR E CA 1
ATOM 3947 C C . TYR E 1 75 ? 52.455 25.433 61.380 1.00 16.61 203 TYR E C 1
ATOM 3948 O O . TYR E 1 75 ? 51.572 25.989 62.017 1.00 15.69 203 TYR E O 1
ATOM 3957 N N . GLN E 1 76 ? 52.487 24.109 61.203 1.00 15.89 204 GLN E N 1
ATOM 3958 C CA . GLN E 1 76 ? 51.436 23.241 61.754 1.00 15.02 204 GLN E CA 1
ATOM 3959 C C . GLN E 1 76 ? 51.502 23.134 63.283 1.00 15.52 204 GLN E C 1
ATOM 3960 O O . GLN E 1 76 ? 50.476 23.136 63.942 1.00 14.68 204 GLN E O 1
ATOM 3966 N N . GLU E 1 77 ? 52.720 23.070 63.814 1.00 16.08 205 GLU E N 1
ATOM 3967 C CA . GLU E 1 77 ? 52.991 23.072 65.259 1.00 17.15 205 GLU E CA 1
ATOM 3968 C C . GLU E 1 77 ? 52.544 24.367 65.980 1.00 17.17 205 GLU E C 1
ATOM 3969 O O . GLU E 1 77 ? 51.858 24.280 67.003 1.00 17.56 205 GLU E O 1
ATOM 3975 N N . ASN E 1 78 ? 52.935 25.545 65.478 1.00 16.15 206 ASN E N 1
ATOM 3976 C CA . ASN E 1 78 ? 52.426 26.816 66.036 1.00 16.05 206 ASN E CA 1
ATOM 3977 C C . ASN E 1 78 ? 50.897 26.863 66.067 1.00 15.29 206 ASN E C 1
ATOM 3978 O O . ASN E 1 78 ? 50.301 27.348 67.029 1.00 14.62 206 ASN E O 1
ATOM 3983 N N . LYS E 1 79 ? 50.282 26.355 64.997 1.00 14.71 207 LYS E N 1
ATOM 3984 C CA . LYS E 1 79 ? 48.841 26.299 64.843 1.00 14.35 207 LYS E CA 1
ATOM 3985 C C . LYS E 1 79 ? 48.219 25.318 65.874 1.00 13.91 207 LYS E C 1
ATOM 3986 O O . LYS E 1 79 ? 47.141 25.572 66.440 1.00 13.60 207 LYS E O 1
ATOM 3992 N N . ALA E 1 80 ? 48.914 24.214 66.137 1.00 12.87 208 ALA E N 1
ATOM 3993 C CA . ALA E 1 80 ? 48.448 23.234 67.113 1.00 12.53 208 ALA E CA 1
ATOM 3994 C C . ALA E 1 80 ? 48.502 23.831 68.530 1.00 12.27 208 ALA E C 1
ATOM 3995 O O . ALA E 1 80 ? 47.613 23.599 69.325 1.00 11.52 208 ALA E O 1
ATOM 3997 N N . VAL E 1 81 ? 49.555 24.599 68.815 1.00 12.61 209 VAL E N 1
ATOM 3998 C CA . VAL E 1 81 ? 49.722 25.303 70.073 1.00 12.75 209 VAL E CA 1
ATOM 3999 C C . VAL E 1 81 ? 48.586 26.268 70.270 1.00 13.37 209 VAL E C 1
ATOM 4000 O O . VAL E 1 81 ? 47.933 26.258 71.318 1.00 13.14 209 VAL E O 1
ATOM 4012 N N . ASP E 1 83 ? 45.647 26.029 68.963 1.00 14.81 211 ASP E N 1
ATOM 4013 C CA . ASP E 1 83 ? 44.454 25.213 69.160 1.00 14.59 211 ASP E CA 1
ATOM 4014 C C . ASP E 1 83 ? 44.312 24.642 70.577 1.00 13.44 211 ASP E C 1
ATOM 4015 O O . ASP E 1 83 ? 43.243 24.695 71.176 1.00 11.63 211 ASP E O 1
ATOM 4020 N N . LEU E 1 84 ? 45.398 24.082 71.094 1.00 13.26 212 LEU E N 1
ATOM 4021 C CA . LEU E 1 84 ? 45.391 23.538 72.433 1.00 13.54 212 LEU E CA 1
ATOM 4022 C C . LEU E 1 84 ? 44.980 24.602 73.461 1.00 14.27 212 LEU E C 1
ATOM 4023 O O . LEU E 1 84 ? 44.187 24.315 74.367 1.00 14.35 212 LEU E O 1
ATOM 4028 N N . LYS E 1 85 ? 45.481 25.828 73.274 1.00 14.77 213 LYS E N 1
ATOM 4029 C CA . LYS E 1 85 ? 45.120 26.986 74.085 1.00 15.29 213 LYS E CA 1
ATOM 4030 C C . LYS E 1 85 ? 43.627 27.248 74.050 1.00 14.76 213 LYS E C 1
ATOM 4031 O O . LYS E 1 85 ? 43.016 27.451 75.087 1.00 15.67 213 LYS E O 1
ATOM 4037 N N . TYR E 1 86 ? 43.028 27.241 72.877 1.00 13.71 214 TYR E N 1
ATOM 4038 C CA . TYR E 1 86 ? 41.599 27.411 72.829 1.00 13.55 214 TYR E CA 1
ATOM 4039 C C . TYR E 1 86 ? 40.996 26.314 73.658 1.00 11.89 214 TYR E C 1
ATOM 4040 O O . TYR E 1 86 ? 40.108 26.569 74.478 1.00 11.77 214 TYR E O 1
ATOM 4049 N N . HIS E 1 87 ? 41.476 25.088 73.440 1.00 9.71 215 HIS E N 1
ATOM 4050 C CA . HIS E 1 87 ? 40.899 23.950 74.090 1.00 7.58 215 HIS E CA 1
ATOM 4051 C C . HIS E 1 87 ? 40.979 24.042 75.621 1.00 7.68 215 HIS E C 1
ATOM 4052 O O . HIS E 1 87 ? 39.986 23.826 76.301 1.00 7.06 215 HIS E O 1
ATOM 4059 N N . LEU E 1 88 ? 42.155 24.375 76.152 1.00 7.60 216 LEU E N 1
ATOM 4060 C CA . LEU E 1 88 ? 42.350 24.397 77.595 1.00 8.20 216 LEU E CA 1
ATOM 4061 C C . LEU E 1 88 ? 41.525 25.465 78.294 1.00 8.89 216 LEU E C 1
ATOM 4062 O O . LEU E 1 88 ? 41.147 25.272 79.426 1.00 9.81 216 LEU E O 1
ATOM 4067 N N . GLN E 1 89 ? 41.248 26.581 77.618 1.00 9.02 217 GLN E N 1
ATOM 4068 C CA . GLN E 1 89 ? 40.382 27.625 78.149 1.00 9.03 217 GLN E CA 1
ATOM 4069 C C . GLN E 1 89 ? 39.003 27.072 78.384 1.00 9.31 217 GLN E C 1
ATOM 4070 O O . GLN E 1 89 ? 38.367 27.340 79.407 1.00 9.03 217 GLN E O 1
ATOM 4076 N N . LYS E 1 90 ? 38.549 26.257 77.455 1.00 10.11 218 LYS E N 1
ATOM 4077 C CA . LYS E 1 90 ? 37.249 25.617 77.632 1.00 11.62 218 LYS E CA 1
ATOM 4078 C C . LYS E 1 90 ? 37.263 24.477 78.684 1.00 11.52 218 LYS E C 1
ATOM 4079 O O . LYS E 1 90 ? 36.260 24.244 79.381 1.00 11.79 218 LYS E O 1
ATOM 4085 N N . VAL E 1 91 ? 38.409 23.820 78.853 1.00 11.08 219 VAL E N 1
ATOM 4086 C CA . VAL E 1 91 ? 38.507 22.775 79.852 1.00 10.36 219 VAL E CA 1
ATOM 4087 C C . VAL E 1 91 ? 38.492 23.432 81.230 1.00 10.44 219 VAL E C 1
ATOM 4088 O O . VAL E 1 91 ? 37.805 22.965 82.160 1.00 10.44 219 VAL E O 1
ATOM 4092 N N . TYR E 1 92 ? 39.252 24.515 81.340 1.00 9.31 220 TYR E N 1
ATOM 4093 C CA . TYR E 1 92 ? 39.316 25.320 82.530 1.00 8.90 220 TYR E CA 1
ATOM 4094 C C . TYR E 1 92 ? 37.962 25.959 82.886 1.00 8.72 220 TYR E C 1
ATOM 4095 O O . TYR E 1 92 ? 37.546 25.890 84.031 1.00 8.95 220 TYR E O 1
ATOM 4104 N N . ALA E 1 93 ? 37.256 26.556 81.923 1.00 8.94 221 ALA E N 1
ATOM 4105 C CA . ALA E 1 93 ? 35.904 27.055 82.198 1.00 9.48 221 ALA E CA 1
ATOM 4106 C C . ALA E 1 93 ? 35.053 25.945 82.801 1.00 10.32 221 ALA E C 1
ATOM 4107 O O . ALA E 1 93 ? 34.406 26.147 83.824 1.00 9.82 221 ALA E O 1
ATOM 4109 N N . ASN E 1 94 ? 35.057 24.776 82.178 1.00 11.56 222 ASN E N 1
ATOM 4110 C CA . ASN E 1 94 ? 34.259 23.686 82.711 1.00 13.88 222 ASN E CA 1
ATOM 4111 C C . ASN E 1 94 ? 34.588 23.403 84.186 1.00 14.22 222 ASN E C 1
ATOM 4112 O O . ASN E 1 94 ? 33.693 23.269 85.016 1.00 13.92 222 ASN E O 1
ATOM 4117 N N . TYR E 1 95 ? 35.881 23.349 84.491 1.00 14.83 223 TYR E N 1
ATOM 4118 C CA . TYR E 1 95 ? 36.359 23.039 85.806 1.00 16.09 223 TYR E CA 1
ATOM 4119 C C . TYR E 1 95 ? 35.950 24.122 86.799 1.00 17.47 223 TYR E C 1
ATOM 4120 O O . TYR E 1 95 ? 35.433 23.801 87.869 1.00 17.94 223 TYR E O 1
ATOM 4129 N N . LEU E 1 96 ? 36.153 25.395 86.439 1.00 18.36 224 LEU E N 1
ATOM 4130 C CA . LEU E 1 96 ? 35.760 26.514 87.302 1.00 19.51 224 LEU E CA 1
ATOM 4131 C C . LEU E 1 96 ? 34.290 26.457 87.679 1.00 20.80 224 LEU E C 1
ATOM 4132 O O . LEU E 1 96 ? 33.936 26.729 88.818 1.00 20.89 224 LEU E O 1
ATOM 4137 N N . SER E 1 97 ? 33.433 26.104 86.735 1.00 22.65 225 SER E N 1
ATOM 4138 C CA . SER E 1 97 ? 32.018 26.143 87.027 1.00 26.13 225 SER E CA 1
ATOM 4139 C C . SER E 1 97 ? 31.581 24.914 87.812 1.00 28.68 225 SER E C 1
ATOM 4140 O O . SER E 1 97 ? 30.582 24.963 88.517 1.00 28.82 225 SER E O 1
ATOM 4143 N N . GLN E 1 98 ? 32.351 23.830 87.722 1.00 31.93 226 GLN E N 1
ATOM 4144 C CA . GLN E 1 98 ? 32.102 22.656 88.560 1.00 35.39 226 GLN E CA 1
ATOM 4145 C C . GLN E 1 98 ? 32.434 22.947 90.014 1.00 36.63 226 GLN E C 1
ATOM 4146 O O . GLN E 1 98 ? 31.722 22.494 90.908 1.00 37.09 226 GLN E O 1
ATOM 4152 N N . GLU E 1 99 ? 33.480 23.698 90.226 1.00 38.48 227 GLU E N 1
ATOM 4153 C CA . GLU E 1 99 ? 33.950 24.033 91.517 1.00 40.43 227 GLU E CA 1
ATOM 4154 C C . GLU E 1 99 ? 32.932 24.883 92.321 1.00 41.75 227 GLU E C 1
ATOM 4155 O O . GLU E 1 99 ? 33.329 25.631 93.172 1.00 41.88 227 GLU E O 1
ATOM 4161 N N . GLU E 1 100 ? 31.637 24.766 92.000 1.00 43.30 228 GLU E N 1
ATOM 4162 C CA . GLU E 1 100 ? 30.458 25.123 92.798 1.00 44.56 228 GLU E CA 1
ATOM 4163 C C . GLU E 1 100 ? 29.507 23.908 92.810 1.00 44.88 228 GLU E C 1
ATOM 4164 O O . GLU E 1 100 ? 28.589 23.780 91.988 1.00 44.86 228 GLU E O 1
ATOM 4170 N N . ASN E 1 101 ? 29.656 22.995 93.632 1.00 45.02 229 ASN E N 1
ATOM 4171 N N . ASN F 1 2 ? 69.746 -11.548 -5.480 1.00 61.81 130 ASN F N 1
ATOM 4172 C CA . ASN F 1 2 ? 70.014 -10.227 -4.836 1.00 62.13 130 ASN F CA 1
ATOM 4173 C C . ASN F 1 2 ? 70.422 -9.116 -5.816 1.00 61.99 130 ASN F C 1
ATOM 4174 O O . ASN F 1 2 ? 71.387 -8.372 -5.582 1.00 62.27 130 ASN F O 1
ATOM 4179 N N . LYS F 1 3 ? 69.679 -9.015 -6.914 1.00 61.47 131 LYS F N 1
ATOM 4180 C CA . LYS F 1 3 ? 69.755 -7.863 -7.795 1.00 60.89 131 LYS F CA 1
ATOM 4181 C C . LYS F 1 3 ? 69.126 -6.668 -7.058 1.00 60.16 131 LYS F C 1
ATOM 4182 O O . LYS F 1 3 ? 68.071 -6.802 -6.424 1.00 60.15 131 LYS F O 1
ATOM 4188 N N . ILE F 1 4 ? 69.791 -5.517 -7.111 1.00 59.06 132 ILE F N 1
ATOM 4189 C CA . ILE F 1 4 ? 69.220 -4.281 -6.576 1.00 58.01 132 ILE F CA 1
ATOM 4190 C C . ILE F 1 4 ? 68.303 -3.667 -7.635 1.00 57.01 132 ILE F C 1
ATOM 4191 O O . ILE F 1 4 ? 68.641 -3.622 -8.819 1.00 56.88 132 ILE F O 1
ATOM 4196 N N . ASN F 1 5 ? 67.138 -3.206 -7.205 1.00 55.78 133 ASN F N 1
ATOM 4197 C CA . ASN F 1 5 ? 66.181 -2.575 -8.103 1.00 54.75 133 ASN F CA 1
ATOM 4198 C C . ASN F 1 5 ? 66.287 -1.059 -7.954 1.00 53.77 133 ASN F C 1
ATOM 4199 O O . ASN F 1 5 ? 66.089 -0.529 -6.858 1.00 54.05 133 ASN F O 1
ATOM 4204 N N . LEU F 1 6 ? 66.609 -0.369 -9.046 1.00 52.25 134 LEU F N 1
ATOM 4205 C CA . LEU F 1 6 ? 66.795 1.083 -9.005 1.00 51.03 134 LEU F CA 1
ATOM 4206 C C . LEU F 1 6 ? 65.702 1.855 -9.746 1.00 50.36 134 LEU F C 1
ATOM 4207 O O . LEU F 1 6 ? 65.836 3.058 -9.999 1.00 50.17 134 LEU F O 1
ATOM 4212 N N . ASN F 1 7 ? 64.619 1.164 -10.080 1.00 49.55 135 ASN F N 1
ATOM 4213 C CA . ASN F 1 7 ? 63.502 1.777 -10.800 1.00 48.94 135 ASN F CA 1
ATOM 4214 C C . ASN F 1 7 ? 62.401 2.276 -9.851 1.00 48.07 135 ASN F C 1
ATOM 4215 O O . ASN F 1 7 ? 61.552 3.090 -10.242 1.00 48.41 135 ASN F O 1
ATOM 4220 N N . LYS F 1 8 ? 62.439 1.791 -8.608 1.00 46.52 136 LYS F N 1
ATOM 4221 C CA . LYS F 1 8 ? 61.464 2.136 -7.572 1.00 45.11 136 LYS F CA 1
ATOM 4222 C C . LYS F 1 8 ? 61.705 3.553 -7.044 1.00 43.84 136 LYS F C 1
ATOM 4223 O O . LYS F 1 8 ? 62.851 3.958 -6.866 1.00 44.08 136 LYS F O 1
ATOM 4229 N N . PRO F 1 9 ? 60.628 4.326 -6.821 1.00 42.51 137 PRO F N 1
ATOM 4230 C CA . PRO F 1 9 ? 60.789 5.689 -6.313 1.00 41.50 137 PRO F CA 1
ATOM 4231 C C . PRO F 1 9 ? 61.291 5.754 -4.865 1.00 40.52 137 PRO F C 1
ATOM 4232 O O . PRO F 1 9 ? 61.105 4.820 -4.088 1.00 39.83 137 PRO F O 1
ATOM 4236 N N . ILE F 1 10 ? 61.929 6.866 -4.530 1.00 39.71 138 ILE F N 1
ATOM 4237 C CA . ILE F 1 10 ? 62.419 7.118 -3.192 1.00 39.02 138 ILE F CA 1
ATOM 4238 C C . ILE F 1 10 ? 61.239 7.308 -2.232 1.00 39.42 138 ILE F C 1
ATOM 4239 O O . ILE F 1 10 ? 60.589 8.355 -2.227 1.00 39.32 138 ILE F O 1
ATOM 4244 N N . ILE F 1 11 ? 60.966 6.277 -1.437 1.00 39.31 139 ILE F N 1
ATOM 4245 C CA . ILE F 1 11 ? 59.919 6.310 -0.426 1.00 39.68 139 ILE F CA 1
ATOM 4246 C C . ILE F 1 11 ? 60.481 6.987 0.821 1.00 39.61 139 ILE F C 1
ATOM 4247 O O . ILE F 1 11 ? 61.607 6.711 1.201 1.00 39.79 139 ILE F O 1
ATOM 4252 N N . GLU F 1 12 ? 59.712 7.874 1.452 1.00 39.63 140 GLU F N 1
ATOM 4253 C CA . GLU F 1 12 ? 60.191 8.581 2.651 1.00 39.91 140 GLU F CA 1
ATOM 4254 C C . GLU F 1 12 ? 60.426 7.608 3.810 1.00 38.83 140 GLU F C 1
ATOM 4255 O O . GLU F 1 12 ? 59.640 6.670 4.023 1.00 38.11 140 GLU F O 1
ATOM 4261 N N . ASN F 1 13 ? 61.511 7.827 4.550 1.00 37.99 141 ASN F N 1
ATOM 4262 C CA . ASN F 1 13 ? 61.874 6.891 5.617 1.00 37.34 141 ASN F CA 1
ATOM 4263 C C . ASN F 1 13 ? 61.304 7.231 6.993 1.00 36.67 141 ASN F C 1
ATOM 4264 O O . ASN F 1 13 ? 61.762 8.156 7.677 1.00 35.85 141 ASN F O 1
ATOM 4269 N N . LYS F 1 14 ? 60.288 6.463 7.367 1.00 36.41 142 LYS F N 1
ATOM 4270 C CA . LYS F 1 14 ? 59.620 6.608 8.646 1.00 36.57 142 LYS F CA 1
ATOM 4271 C C . LYS F 1 14 ? 60.160 5.539 9.586 1.00 35.48 142 LYS F C 1
ATOM 4272 O O . LYS F 1 14 ? 59.723 4.377 9.579 1.00 35.93 142 LYS F O 1
ATOM 4278 N N . ASN F 1 15 ? 61.162 5.937 10.353 1.00 33.80 143 ASN F N 1
ATOM 4279 C CA . ASN F 1 15 ? 61.831 5.058 11.296 1.00 32.41 143 ASN F CA 1
ATOM 4280 C C . ASN F 1 15 ? 62.759 5.916 12.108 1.00 30.91 143 ASN F C 1
ATOM 4281 O O . ASN F 1 15 ? 63.605 6.612 11.560 1.00 30.31 143 ASN F O 1
ATOM 4286 N N . ASN F 1 16 ? 62.569 5.860 13.419 1.00 29.72 144 ASN F N 1
ATOM 4287 C CA . ASN F 1 16 ? 63.364 6.616 14.372 1.00 29.01 144 ASN F CA 1
ATOM 4288 C C . ASN F 1 16 ? 64.344 5.797 15.197 1.00 27.05 144 ASN F C 1
ATOM 4289 O O . ASN F 1 16 ? 65.157 6.355 15.917 1.00 26.48 144 ASN F O 1
ATOM 4294 N N . VAL F 1 17 ? 64.268 4.478 15.082 1.00 25.45 145 VAL F N 1
ATOM 4295 C CA . VAL F 1 17 ? 65.058 3.603 15.951 1.00 24.20 145 VAL F CA 1
ATOM 4296 C C . VAL F 1 17 ? 66.287 3.079 15.215 1.00 22.44 145 VAL F C 1
ATOM 4297 O O . VAL F 1 17 ? 66.197 2.185 14.376 1.00 22.42 145 VAL F O 1
ATOM 4301 N N . ASP F 1 18 ? 67.430 3.669 15.518 1.00 20.58 146 ASP F N 1
ATOM 4302 C CA . ASP F 1 18 ? 68.683 3.223 14.963 1.00 19.05 146 ASP F CA 1
ATOM 4303 C C . ASP F 1 18 ? 68.814 1.695 15.120 1.00 17.65 146 ASP F C 1
ATOM 4304 O O . ASP F 1 18 ? 68.453 1.126 16.182 1.00 17.78 146 ASP F O 1
ATOM 4309 N N . VAL F 1 19 ? 69.287 1.030 14.074 1.00 14.67 147 VAL F N 1
ATOM 4310 C CA . VAL F 1 19 ? 69.816 -0.303 14.251 1.00 13.29 147 VAL F CA 1
ATOM 4311 C C . VAL F 1 19 ? 71.074 -0.168 15.111 1.00 12.89 147 VAL F C 1
ATOM 4312 O O . VAL F 1 19 ? 71.557 0.938 15.314 1.00 12.65 147 VAL F O 1
ATOM 4316 N N . SER F 1 20 ? 71.573 -1.269 15.660 1.00 12.27 148 SER F N 1
ATOM 4317 C CA . SER F 1 20 ? 72.781 -1.220 16.486 1.00 11.85 148 SER F CA 1
ATOM 4318 C C . SER F 1 20 ? 73.959 -0.673 15.685 1.00 11.66 148 SER F C 1
ATOM 4319 O O . SER F 1 20 ? 73.953 -0.730 14.458 1.00 11.78 148 SER F O 1
ATOM 4322 N N . ILE F 1 21 ? 74.968 -0.151 16.376 1.00 11.28 149 ILE F N 1
ATOM 4323 C CA . ILE F 1 21 ? 76.087 0.496 15.718 1.00 11.18 149 ILE F CA 1
ATOM 4324 C C . ILE F 1 21 ? 76.884 -0.523 14.901 1.00 11.13 149 ILE F C 1
ATOM 4325 O O . ILE F 1 21 ? 77.390 -0.225 13.810 1.00 10.95 149 ILE F O 1
ATOM 4330 N N . LYS F 1 22 ? 76.977 -1.730 15.443 1.00 11.22 150 LYS F N 1
ATOM 4331 C CA . LYS F 1 22 ? 77.626 -2.830 14.775 1.00 10.71 150 LYS F CA 1
ATOM 4332 C C . LYS F 1 22 ? 76.897 -3.188 13.471 1.00 10.21 150 LYS F C 1
ATOM 4333 O O . LYS F 1 22 ? 77.532 -3.370 12.440 1.00 9.71 150 LYS F O 1
ATOM 4339 N N . ARG F 1 23 ? 75.573 -3.228 13.502 1.00 9.87 151 ARG F N 1
ATOM 4340 C CA . ARG F 1 23 ? 74.820 -3.562 12.291 1.00 10.38 151 ARG F CA 1
ATOM 4341 C C . ARG F 1 23 ? 74.891 -2.461 11.242 1.00 9.94 151 ARG F C 1
ATOM 4342 O O . ARG F 1 23 ? 75.048 -2.747 10.056 1.00 10.53 151 ARG F O 1
ATOM 4350 N N . TYR F 1 24 ? 74.862 -1.213 11.690 1.00 9.37 152 TYR F N 1
ATOM 4351 C CA . TYR F 1 24 ? 74.927 -0.070 10.798 1.00 8.96 152 TYR F CA 1
ATOM 4352 C C . TYR F 1 24 ? 76.267 -0.045 10.091 1.00 8.90 152 TYR F C 1
ATOM 4353 O O . TYR F 1 24 ? 76.311 0.069 8.855 1.00 9.01 152 TYR F O 1
ATOM 4362 N N . ASN F 1 25 ? 77.353 -0.159 10.858 1.00 8.22 153 ASN F N 1
ATOM 4363 C CA . ASN F 1 25 ? 78.689 -0.128 10.276 1.00 8.25 153 ASN F CA 1
ATOM 4364 C C . ASN F 1 25 ? 78.931 -1.258 9.254 1.00 8.22 153 ASN F C 1
ATOM 4365 O O . ASN F 1 25 ? 79.593 -1.039 8.233 1.00 7.62 153 ASN F O 1
ATOM 4370 N N . ASN F 1 26 ? 78.422 -2.462 9.544 1.00 7.68 154 ASN F N 1
ATOM 4371 C CA . ASN F 1 26 ? 78.641 -3.600 8.671 1.00 6.98 154 ASN F CA 1
ATOM 4372 C C . ASN F 1 26 ? 77.889 -3.364 7.379 1.00 7.47 154 ASN F C 1
ATOM 4373 O O . ASN F 1 26 ? 78.396 -3.616 6.279 1.00 8.00 154 ASN F O 1
ATOM 4378 N N . PHE F 1 27 ? 76.689 -2.827 7.518 1.00 7.43 155 PHE F N 1
ATOM 4379 C CA . PHE F 1 27 ? 75.831 -2.568 6.372 1.00 7.25 155 PHE F CA 1
ATOM 4380 C C . PHE F 1 27 ? 76.442 -1.501 5.479 1.00 6.80 155 PHE F C 1
ATOM 4381 O O . PHE F 1 27 ? 76.442 -1.643 4.271 1.00 7.18 155 PHE F O 1
ATOM 4389 N N . VAL F 1 28 ? 76.942 -0.422 6.076 1.00 6.48 156 VAL F N 1
ATOM 4390 C CA . VAL F 1 28 ? 77.654 0.607 5.323 1.00 5.70 156 VAL F CA 1
ATOM 4391 C C . VAL F 1 28 ? 78.870 0.049 4.565 1.00 5.92 156 VAL F C 1
ATOM 4392 O O . VAL F 1 28 ? 79.138 0.484 3.435 1.00 5.68 156 VAL F O 1
ATOM 4396 N N . ASP F 1 29 ? 79.597 -0.895 5.174 1.00 5.85 157 ASP F N 1
ATOM 4397 C CA . ASP F 1 29 ? 80.733 -1.543 4.515 1.00 6.75 157 ASP F CA 1
ATOM 4398 C C . ASP F 1 29 ? 80.224 -2.286 3.258 1.00 5.99 157 ASP F C 1
ATOM 4399 O O . ASP F 1 29 ? 80.760 -2.150 2.183 1.00 6.41 157 ASP F O 1
ATOM 4404 N N . ILE F 1 30 ? 79.183 -3.086 3.429 1.00 6.18 158 ILE F N 1
ATOM 4405 C CA . ILE F 1 30 ? 78.535 -3.787 2.337 1.00 5.51 158 ILE F CA 1
ATOM 4406 C C . ILE F 1 30 ? 78.037 -2.812 1.260 1.00 5.39 158 ILE F C 1
ATOM 4407 O O . ILE F 1 30 ? 78.230 -3.074 0.084 1.00 5.55 158 ILE F O 1
ATOM 4412 N N . ALA F 1 31 ? 77.418 -1.708 1.662 1.00 4.84 159 ALA F N 1
ATOM 4413 C CA . ALA F 1 31 ? 76.887 -0.733 0.709 1.00 5.52 159 ALA F CA 1
ATOM 4414 C C . ALA F 1 31 ? 78.016 -0.099 -0.049 1.00 5.55 159 ALA F C 1
ATOM 4415 O O . ALA F 1 31 ? 77.925 0.074 -1.239 1.00 6.39 159 ALA F O 1
ATOM 4417 N N . ARG F 1 32 ? 79.103 0.190 0.638 1.00 6.59 160 ARG F N 1
ATOM 4418 C CA . ARG F 1 32 ? 80.301 0.690 0.002 1.00 7.62 160 ARG F CA 1
ATOM 4419 C C . ARG F 1 32 ? 80.742 -0.221 -1.134 1.00 7.38 160 ARG F C 1
ATOM 4420 O O . ARG F 1 32 ? 80.806 0.224 -2.265 1.00 7.70 160 ARG F O 1
ATOM 4428 N N . LEU F 1 33 ? 81.038 -1.488 -0.840 1.00 7.49 161 LEU F N 1
ATOM 4429 C CA . LEU F 1 33 ? 81.512 -2.408 -1.861 1.00 7.90 161 LEU F CA 1
ATOM 4430 C C . LEU F 1 33 ? 80.493 -2.691 -2.958 1.00 7.43 161 LEU F C 1
ATOM 4431 O O . LEU F 1 33 ? 80.873 -2.823 -4.109 1.00 7.58 161 LEU F O 1
ATOM 4436 N N . SER F 1 34 ? 79.214 -2.800 -2.614 1.00 7.17 162 SER F N 1
ATOM 4437 C CA . SER F 1 34 ? 78.186 -3.072 -3.633 1.00 8.31 162 SER F CA 1
ATOM 4438 C C . SER F 1 34 ? 78.028 -1.914 -4.595 1.00 7.86 162 SER F C 1
ATOM 4439 O O . SER F 1 34 ? 77.988 -2.131 -5.788 1.00 8.39 162 SER F O 1
ATOM 4442 N N . ILE F 1 35 ? 77.924 -0.690 -4.089 1.00 7.31 163 ILE F N 1
ATOM 4443 C CA . ILE F 1 35 ? 77.744 0.408 -5.004 1.00 7.40 163 ILE F CA 1
ATOM 4444 C C . ILE F 1 35 ? 79.001 0.612 -5.809 1.00 7.85 163 ILE F C 1
ATOM 4445 O O . ILE F 1 35 ? 78.945 1.113 -6.918 1.00 8.30 163 ILE F O 1
ATOM 4450 N N . GLN F 1 36 ? 80.131 0.196 -5.268 1.00 8.11 164 GLN F N 1
ATOM 4451 C CA . GLN F 1 36 ? 81.358 0.377 -5.987 1.00 8.82 164 GLN F CA 1
ATOM 4452 C C . GLN F 1 36 ? 81.433 -0.637 -7.114 1.00 9.68 164 GLN F C 1
ATOM 4453 O O . GLN F 1 36 ? 81.913 -0.316 -8.204 1.00 10.20 164 GLN F O 1
ATOM 4459 N N . LYS F 1 37 ? 80.973 -1.854 -6.857 1.00 10.00 165 LYS F N 1
ATOM 4460 C CA . LYS F 1 37 ? 80.923 -2.853 -7.905 1.00 10.98 165 LYS F CA 1
ATOM 4461 C C . LYS F 1 37 ? 79.951 -2.366 -8.999 1.00 10.43 165 LYS F C 1
ATOM 4462 O O . LYS F 1 37 ? 80.225 -2.510 -10.184 1.00 10.14 165 LYS F O 1
ATOM 4468 N N . HIS F 1 38 ? 78.839 -1.750 -8.603 1.00 9.87 166 HIS F N 1
ATOM 4469 C CA . HIS F 1 38 ? 77.838 -1.317 -9.563 1.00 10.07 166 HIS F CA 1
ATOM 4470 C C . HIS F 1 38 ? 78.428 -0.177 -10.417 1.00 10.82 166 HIS F C 1
ATOM 4471 O O . HIS F 1 38 ? 78.449 -0.248 -11.642 1.00 11.71 166 HIS F O 1
ATOM 4478 N N . PHE F 1 39 ? 78.960 0.838 -9.754 1.00 10.18 167 PHE F N 1
ATOM 4479 C CA . PHE F 1 39 ? 79.536 1.982 -10.409 1.00 9.99 167 PHE F CA 1
ATOM 4480 C C . PHE F 1 39 ? 80.695 1.626 -11.353 1.00 11.31 167 PHE F C 1
ATOM 4481 O O . PHE F 1 39 ? 80.820 2.224 -12.423 1.00 11.10 167 PHE F O 1
ATOM 4489 N N . GLU F 1 40 ? 81.548 0.689 -10.959 1.00 12.51 168 GLU F N 1
ATOM 4490 C CA . GLU F 1 40 ? 82.735 0.391 -11.764 1.00 15.18 168 GLU F CA 1
ATOM 4491 C C . GLU F 1 40 ? 82.329 -0.249 -13.088 1.00 15.42 168 GLU F C 1
ATOM 4492 O O . GLU F 1 40 ? 82.957 -0.025 -14.109 1.00 15.53 168 GLU F O 1
ATOM 4498 N N . HIS F 1 41 ? 81.221 -0.986 -13.045 1.00 16.49 169 HIS F N 1
ATOM 4499 C CA . HIS F 1 41 ? 80.641 -1.678 -14.180 1.00 17.10 169 HIS F CA 1
ATOM 4500 C C . HIS F 1 41 ? 79.802 -0.754 -15.108 1.00 16.51 169 HIS F C 1
ATOM 4501 O O . HIS F 1 41 ? 79.517 -1.104 -16.253 1.00 17.03 169 HIS F O 1
ATOM 4508 N N . LEU F 1 42 ? 79.397 0.410 -14.601 1.00 15.93 170 LEU F N 1
ATOM 4509 C CA . LEU F 1 42 ? 78.778 1.483 -15.404 1.00 14.77 170 LEU F CA 1
ATOM 4510 C C . LEU F 1 42 ? 79.711 1.920 -16.522 1.00 14.04 170 LEU F C 1
ATOM 4511 O O . LEU F 1 42 ? 80.919 1.939 -16.338 1.00 14.42 170 LEU F O 1
ATOM 4516 N N . SER F 1 43 ? 79.162 2.287 -17.672 1.00 13.23 171 SER F N 1
ATOM 4517 C CA . SER F 1 43 ? 79.988 2.844 -18.753 1.00 12.65 171 SER F CA 1
ATOM 4518 C C . SER F 1 43 ? 80.512 4.240 -18.392 1.00 12.77 171 SER F C 1
ATOM 4519 O O . SER F 1 43 ? 79.968 4.920 -17.511 1.00 11.92 171 SER F O 1
ATOM 4522 N N . ASN F 1 44 ? 81.533 4.690 -19.121 1.00 13.06 172 ASN F N 1
ATOM 4523 C CA . ASN F 1 44 ? 82.152 5.982 -18.824 1.00 13.25 172 ASN F CA 1
ATOM 4524 C C . ASN F 1 44 ? 81.167 7.146 -18.707 1.00 12.23 172 ASN F C 1
ATOM 4525 O O . ASN F 1 44 ? 81.241 7.914 -17.749 1.00 11.39 172 ASN F O 1
ATOM 4530 N N . ASP F 1 45 ? 80.228 7.262 -19.646 1.00 11.61 173 ASP F N 1
ATOM 4531 C CA . ASP F 1 45 ? 79.245 8.354 -19.576 1.00 11.85 173 ASP F CA 1
ATOM 4532 C C . ASP F 1 45 ? 78.360 8.239 -18.329 1.00 11.41 173 ASP F C 1
ATOM 4533 O O . ASP F 1 45 ? 78.052 9.235 -17.677 1.00 11.58 173 ASP F O 1
ATOM 4538 N N . GLN F 1 46 ? 77.969 7.024 -17.978 1.00 11.59 174 GLN F N 1
ATOM 4539 C CA . GLN F 1 46 ? 77.205 6.840 -16.747 1.00 12.47 174 GLN F CA 1
ATOM 4540 C C . GLN F 1 46 ? 77.954 7.182 -15.457 1.00 12.83 174 GLN F C 1
ATOM 4541 O O . GLN F 1 46 ? 77.376 7.820 -14.547 1.00 13.50 174 GLN F O 1
ATOM 4547 N N . LYS F 1 47 ? 79.228 6.803 -15.392 1.00 12.50 175 LYS F N 1
ATOM 4548 C CA . LYS F 1 47 ? 80.048 7.170 -14.270 1.00 12.88 175 LYS F CA 1
ATOM 4549 C C . LYS F 1 47 ? 79.973 8.689 -14.108 1.00 13.75 175 LYS F C 1
ATOM 4550 O O . LYS F 1 47 ? 79.718 9.190 -12.994 1.00 13.28 175 LYS F O 1
ATOM 4556 N N . ASP F 1 48 ? 80.147 9.421 -15.220 1.00 14.07 176 ASP F N 1
ATOM 4557 C CA . ASP F 1 48 ? 80.204 10.886 -15.123 1.00 15.13 176 ASP F CA 1
ATOM 4558 C C . ASP F 1 48 ? 78.949 11.437 -14.456 1.00 14.51 176 ASP F C 1
ATOM 4559 O O . ASP F 1 48 ? 79.044 12.369 -13.675 1.00 14.57 176 ASP F O 1
ATOM 4564 N N . SER F 1 49 ? 77.781 10.874 -14.772 1.00 14.48 177 SER F N 1
ATOM 4565 C CA . SER F 1 49 ? 76.522 11.447 -14.258 1.00 14.89 177 SER F CA 1
ATOM 4566 C C . SER F 1 49 ? 76.022 10.789 -12.966 1.00 14.42 177 SER F C 1
ATOM 4567 O O . SER F 1 49 ? 75.056 11.279 -12.368 1.00 14.12 177 SER F O 1
ATOM 4570 N N . HIS F 1 50 ? 76.664 9.689 -12.554 1.00 13.29 178 HIS F N 1
ATOM 4571 C CA . HIS F 1 50 ? 76.285 9.041 -11.321 1.00 12.59 178 HIS F CA 1
ATOM 4572 C C . HIS F 1 50 ? 77.048 9.485 -10.086 1.00 13.03 178 HIS F C 1
ATOM 4573 O O . HIS F 1 50 ? 76.484 9.390 -8.994 1.00 12.70 178 HIS F O 1
ATOM 4580 N N . VAL F 1 51 ? 78.282 9.993 -10.247 1.00 13.53 179 VAL F N 1
ATOM 4581 C CA . VAL F 1 51 ? 79.171 10.281 -9.087 1.00 14.06 179 VAL F CA 1
ATOM 4582 C C . VAL F 1 51 ? 78.568 11.118 -7.983 1.00 15.06 179 VAL F C 1
ATOM 4583 O O . VAL F 1 51 ? 78.835 10.843 -6.798 1.00 16.30 179 VAL F O 1
ATOM 4587 N N . ASN F 1 52 ? 77.869 12.189 -8.339 1.00 14.48 180 ASN F N 1
ATOM 4588 C CA . ASN F 1 52 ? 77.295 13.008 -7.270 1.00 15.79 180 ASN F CA 1
ATOM 4589 C C . ASN F 1 52 ? 75.778 12.986 -7.332 1.00 15.62 180 ASN F C 1
ATOM 4590 O O . ASN F 1 52 ? 75.120 13.888 -6.845 1.00 15.91 180 ASN F O 1
ATOM 4595 N N . ASN F 1 53 ? 75.240 11.951 -7.952 1.00 15.35 181 ASN F N 1
ATOM 4596 C CA . ASN F 1 53 ? 73.825 11.851 -8.138 1.00 15.47 181 ASN F CA 1
ATOM 4597 C C . ASN F 1 53 ? 73.152 11.308 -6.876 1.00 15.46 181 ASN F C 1
ATOM 4598 O O . ASN F 1 53 ? 73.245 10.118 -6.562 1.00 14.82 181 ASN F O 1
ATOM 4611 N N . GLU F 1 55 ? 69.962 11.004 -6.282 1.00 15.93 183 GLU F N 1
ATOM 4612 C CA . GLU F 1 55 ? 68.807 10.147 -6.512 1.00 15.54 183 GLU F CA 1
ATOM 4613 C C . GLU F 1 55 ? 69.265 8.706 -6.623 1.00 14.86 183 GLU F C 1
ATOM 4614 O O . GLU F 1 55 ? 68.699 7.823 -5.990 1.00 13.76 183 GLU F O 1
ATOM 4620 N N . TYR F 1 56 ? 70.296 8.508 -7.445 1.00 14.61 184 TYR F N 1
ATOM 4621 C CA . TYR F 1 56 ? 71.057 7.268 -7.558 1.00 14.37 184 TYR F CA 1
ATOM 4622 C C . TYR F 1 56 ? 71.386 6.619 -6.218 1.00 15.56 184 TYR F C 1
ATOM 4623 O O . TYR F 1 56 ? 70.997 5.484 -5.966 1.00 15.14 184 TYR F O 1
ATOM 4640 N N . GLN F 1 58 ? 70.404 7.229 -3.051 1.00 18.83 186 GLN F N 1
ATOM 4641 C CA . GLN F 1 58 ? 69.277 6.919 -2.187 1.00 18.50 186 GLN F CA 1
ATOM 4642 C C . GLN F 1 58 ? 68.550 5.689 -2.673 1.00 17.20 186 GLN F C 1
ATOM 4643 O O . GLN F 1 58 ? 68.232 4.807 -1.873 1.00 16.94 186 GLN F O 1
ATOM 4649 N N . LYS F 1 59 ? 68.314 5.608 -3.979 1.00 15.42 187 LYS F N 1
ATOM 4650 C CA . LYS F 1 59 ? 67.686 4.415 -4.529 1.00 14.28 187 LYS F CA 1
ATOM 4651 C C . LYS F 1 59 ? 68.521 3.208 -4.150 1.00 13.95 187 LYS F C 1
ATOM 4652 O O . LYS F 1 59 ? 68.001 2.216 -3.662 1.00 14.04 187 LYS F O 1
ATOM 4658 N N . PHE F 1 60 ? 69.835 3.320 -4.301 1.00 13.40 188 PHE F N 1
ATOM 4659 C CA . PHE F 1 60 ? 70.688 2.208 -4.012 1.00 12.53 188 PHE F CA 1
ATOM 4660 C C . PHE F 1 60 ? 70.593 1.855 -2.535 1.00 12.63 188 PHE F C 1
ATOM 4661 O O . PHE F 1 60 ? 70.442 0.689 -2.184 1.00 11.69 188 PHE F O 1
ATOM 4669 N N . VAL F 1 61 ? 70.654 2.866 -1.673 1.00 12.50 189 VAL F N 1
ATOM 4670 C CA . VAL F 1 61 ? 70.573 2.603 -0.245 1.00 12.94 189 VAL F CA 1
ATOM 4671 C C . VAL F 1 61 ? 69.207 2.073 0.155 1.00 13.82 189 VAL F C 1
ATOM 4672 O O . VAL F 1 61 ? 69.124 1.256 1.081 1.00 14.61 189 VAL F O 1
ATOM 4676 N N . GLN F 1 62 ? 68.151 2.500 -0.534 1.00 13.97 190 GLN F N 1
ATOM 4677 C CA . GLN F 1 62 ? 66.822 2.028 -0.195 1.00 14.75 190 GLN F CA 1
ATOM 4678 C C . GLN F 1 62 ? 66.582 0.611 -0.653 1.00 15.40 190 GLN F C 1
ATOM 4679 O O . GLN F 1 62 ? 65.980 -0.181 0.089 1.00 15.47 190 GLN F O 1
ATOM 4685 N N . GLY F 1 63 ? 67.084 0.280 -1.842 1.00 15.50 191 GLY F N 1
ATOM 4686 C CA . GLY F 1 63 ? 66.973 -1.068 -2.386 1.00 16.26 191 GLY F CA 1
ATOM 4687 C C . GLY F 1 63 ? 67.797 -2.081 -1.619 1.00 17.33 191 GLY F C 1
ATOM 4688 O O . GLY F 1 63 ? 67.411 -3.246 -1.480 1.00 17.91 191 GLY F O 1
ATOM 4689 N N . LEU F 1 64 ? 68.933 -1.639 -1.104 1.00 17.92 192 LEU F N 1
ATOM 4690 C CA . LEU F 1 64 ? 69.801 -2.509 -0.347 1.00 18.69 192 LEU F CA 1
ATOM 4691 C C . LEU F 1 64 ? 69.175 -2.870 1.005 1.00 18.68 192 LEU F C 1
ATOM 4692 O O . LEU F 1 64 ? 69.235 -4.019 1.419 1.00 18.31 192 LEU F O 1
ATOM 4697 N N . GLN F 1 65 ? 68.555 -1.903 1.671 1.00 18.86 193 GLN F N 1
ATOM 4698 C CA . GLN F 1 65 ? 67.821 -2.187 2.912 1.00 20.01 193 GLN F CA 1
ATOM 4699 C C . GLN F 1 65 ? 66.752 -3.265 2.711 1.00 21.27 193 GLN F C 1
ATOM 4700 O O . GLN F 1 65 ? 66.606 -4.169 3.524 1.00 20.77 193 GLN F O 1
ATOM 4706 N N . GLU F 1 66 ? 66.011 -3.137 1.619 1.00 23.19 194 GLU F N 1
ATOM 4707 C CA . GLU F 1 66 ? 64.913 -4.018 1.285 1.00 25.92 194 GLU F CA 1
ATOM 4708 C C . GLU F 1 66 ? 65.502 -5.397 1.000 1.00 25.35 194 GLU F C 1
ATOM 4709 O O . GLU F 1 66 ? 65.049 -6.402 1.507 1.00 24.89 194 GLU F O 1
ATOM 4715 N N . ASN F 1 67 ? 66.555 -5.408 0.203 1.00 26.24 195 ASN F N 1
ATOM 4716 C CA . ASN F 1 67 ? 67.237 -6.625 -0.194 1.00 26.72 195 ASN F CA 1
ATOM 4717 C C . ASN F 1 67 ? 67.858 -7.416 0.970 1.00 25.92 195 ASN F C 1
ATOM 4718 O O . ASN F 1 67 ? 67.824 -8.641 0.989 1.00 25.88 195 ASN F O 1
ATOM 4723 N N . ARG F 1 68 ? 68.416 -6.704 1.938 1.00 25.27 196 ARG F N 1
ATOM 4724 C CA . ARG F 1 68 ? 69.111 -7.320 3.063 1.00 24.00 196 ARG F CA 1
ATOM 4725 C C . ARG F 1 68 ? 68.227 -7.452 4.302 1.00 23.99 196 ARG F C 1
ATOM 4726 O O . ARG F 1 68 ? 68.693 -7.869 5.348 1.00 24.10 196 ARG F O 1
ATOM 4734 N N . ASN F 1 69 ? 66.954 -7.094 4.183 1.00 23.90 197 ASN F N 1
ATOM 4735 C CA . ASN F 1 69 ? 66.005 -7.167 5.308 1.00 24.41 197 ASN F CA 1
ATOM 4736 C C . ASN F 1 69 ? 66.435 -6.423 6.589 1.00 23.50 197 ASN F C 1
ATOM 4737 O O . ASN F 1 69 ? 66.259 -6.908 7.712 1.00 23.26 197 ASN F O 1
ATOM 4742 N N . ILE F 1 70 ? 66.984 -5.233 6.396 1.00 22.53 198 ILE F N 1
ATOM 4743 C CA . ILE F 1 70 ? 67.432 -4.378 7.484 1.00 21.83 198 ILE F CA 1
ATOM 4744 C C . ILE F 1 70 ? 66.778 -3.013 7.285 1.00 21.35 198 ILE F C 1
ATOM 4745 O O . ILE F 1 70 ? 66.654 -2.536 6.171 1.00 21.41 198 ILE F O 1
ATOM 4750 N N . SER F 1 71 ? 66.321 -2.400 8.362 1.00 21.37 199 SER F N 1
ATOM 4751 C CA . SER F 1 71 ? 65.598 -1.136 8.255 1.00 21.15 199 SER F CA 1
ATOM 4752 C C . SER F 1 71 ? 66.262 -0.087 9.148 1.00 20.85 199 SER F C 1
ATOM 4753 O O . SER F 1 71 ? 66.174 -0.148 10.378 1.00 21.04 199 SER F O 1
ATOM 4756 N N . LEU F 1 72 ? 66.944 0.851 8.493 1.00 20.07 200 LEU F N 1
ATOM 4757 C CA . LEU F 1 72 ? 67.737 1.884 9.130 1.00 18.95 200 LEU F CA 1
ATOM 4758 C C . LEU F 1 72 ? 66.834 3.004 9.576 1.00 18.75 200 LEU F C 1
ATOM 4759 O O . LEU F 1 72 ? 65.754 3.171 9.026 1.00 17.85 200 LEU F O 1
ATOM 4764 N N . SER F 1 73 ? 67.270 3.780 10.566 1.00 19.18 201 SER F N 1
ATOM 4765 C CA . SER F 1 73 ? 66.546 5.020 10.911 1.00 19.85 201 SER F CA 1
ATOM 4766 C C . SER F 1 73 ? 66.772 6.033 9.793 1.00 20.78 201 SER F C 1
ATOM 4767 O O . SER F 1 73 ? 67.705 5.871 8.981 1.00 21.37 201 SER F O 1
ATOM 4770 N N . LYS F 1 74 ? 65.928 7.064 9.744 1.00 21.30 202 LYS F N 1
ATOM 4771 C CA . LYS F 1 74 ? 66.070 8.115 8.756 1.00 21.89 202 LYS F CA 1
ATOM 4772 C C . LYS F 1 74 ? 67.461 8.710 8.883 1.00 21.34 202 LYS F C 1
ATOM 4773 O O . LYS F 1 74 ? 68.133 8.975 7.877 1.00 21.92 202 LYS F O 1
ATOM 4779 N N . TYR F 1 75 ? 67.888 8.906 10.121 1.00 20.68 203 TYR F N 1
ATOM 4780 C CA . TYR F 1 75 ? 69.178 9.471 10.403 1.00 20.37 203 TYR F CA 1
ATOM 4781 C C . TYR F 1 75 ? 70.310 8.606 9.786 1.00 19.33 203 TYR F C 1
ATOM 4782 O O . TYR F 1 75 ? 71.192 9.133 9.088 1.00 19.73 203 TYR F O 1
ATOM 4791 N N . GLN F 1 76 ? 70.245 7.292 10.019 1.00 17.25 204 GLN F N 1
ATOM 4792 C CA . GLN F 1 76 ? 71.249 6.347 9.553 1.00 15.01 204 GLN F CA 1
ATOM 4793 C C . GLN F 1 76 ? 71.241 6.236 8.021 1.00 16.10 204 GLN F C 1
ATOM 4794 O O . GLN F 1 76 ? 72.304 6.188 7.400 1.00 15.87 204 GLN F O 1
ATOM 4800 N N . GLU F 1 77 ? 70.046 6.213 7.426 1.00 16.18 205 GLU F N 1
ATOM 4801 C CA . GLU F 1 77 ? 69.913 6.182 5.974 1.00 17.31 205 GLU F CA 1
ATOM 4802 C C . GLU F 1 77 ? 70.580 7.402 5.330 1.00 17.26 205 GLU F C 1
ATOM 4803 O O . GLU F 1 77 ? 71.313 7.254 4.337 1.00 16.64 205 GLU F O 1
ATOM 4809 N N . ASN F 1 78 ? 70.307 8.585 5.895 1.00 17.04 206 ASN F N 1
ATOM 4810 C CA . ASN F 1 78 ? 70.914 9.834 5.450 1.00 17.30 206 ASN F CA 1
ATOM 4811 C C . ASN F 1 78 ? 72.414 9.815 5.687 1.00 16.97 206 ASN F C 1
ATOM 4812 O O . ASN F 1 78 ? 73.180 10.314 4.872 1.00 16.89 206 ASN F O 1
ATOM 4817 N N . LYS F 1 79 ? 72.845 9.245 6.803 1.00 16.20 207 LYS F N 1
ATOM 4818 C CA . LYS F 1 79 ? 74.265 9.164 7.014 1.00 16.53 207 LYS F CA 1
ATOM 4819 C C . LYS F 1 79 ? 74.912 8.200 5.988 1.00 15.98 207 LYS F C 1
ATOM 4820 O O . LYS F 1 79 ? 75.955 8.500 5.430 1.00 16.03 207 LYS F O 1
ATOM 4826 N N . ALA F 1 80 ? 74.263 7.075 5.715 1.00 14.43 208 ALA F N 1
ATOM 4827 C CA . ALA F 1 80 ? 74.775 6.112 4.761 1.00 13.93 208 ALA F CA 1
ATOM 4828 C C . ALA F 1 80 ? 74.969 6.687 3.327 1.00 13.40 208 ALA F C 1
ATOM 4829 O O . ALA F 1 80 ? 75.983 6.427 2.656 1.00 12.17 208 ALA F O 1
ATOM 4831 N N . VAL F 1 81 ? 73.969 7.437 2.876 1.00 13.41 209 VAL F N 1
ATOM 4832 C CA . VAL F 1 81 ? 73.950 8.049 1.560 1.00 14.39 209 VAL F CA 1
ATOM 4833 C C . VAL F 1 81 ? 75.158 8.969 1.422 1.00 14.67 209 VAL F C 1
ATOM 4834 O O . VAL F 1 81 ? 75.888 8.899 0.440 1.00 14.98 209 VAL F O 1
ATOM 4846 N N . ASP F 1 83 ? 77.827 8.861 3.175 1.00 14.06 211 ASP F N 1
ATOM 4847 C CA . ASP F 1 83 ? 78.985 7.981 3.183 1.00 14.32 211 ASP F CA 1
ATOM 4848 C C . ASP F 1 83 ? 79.292 7.384 1.793 1.00 13.00 211 ASP F C 1
ATOM 4849 O O . ASP F 1 83 ? 80.448 7.295 1.373 1.00 11.42 211 ASP F O 1
ATOM 4854 N N . LEU F 1 84 ? 78.251 6.999 1.078 1.00 12.14 212 LEU F N 1
ATOM 4855 C CA . LEU F 1 84 ? 78.453 6.430 -0.252 1.00 12.25 212 LEU F CA 1
ATOM 4856 C C . LEU F 1 84 ? 78.849 7.502 -1.266 1.00 12.44 212 LEU F C 1
ATOM 4857 O O . LEU F 1 84 ? 79.678 7.259 -2.153 1.00 12.49 212 LEU F O 1
ATOM 4862 N N . LYS F 1 85 ? 78.296 8.698 -1.100 1.00 12.47 213 LYS F N 1
ATOM 4863 C CA . LYS F 1 85 ? 78.740 9.862 -1.865 1.00 12.75 213 LYS F CA 1
ATOM 4864 C C . LYS F 1 85 ? 80.264 10.024 -1.848 1.00 12.34 213 LYS F C 1
ATOM 4865 O O . LYS F 1 85 ? 80.892 10.185 -2.894 1.00 13.42 213 LYS F O 1
ATOM 4871 N N . TYR F 1 86 ? 80.855 9.972 -0.658 1.00 11.73 214 TYR F N 1
ATOM 4872 C CA . TYR F 1 86 ? 82.271 10.215 -0.477 1.00 10.67 214 TYR F CA 1
ATOM 4873 C C . TYR F 1 86 ? 83.112 9.059 -1.030 1.00 9.98 214 TYR F C 1
ATOM 4874 O O . TYR F 1 86 ? 84.149 9.277 -1.686 1.00 9.63 214 TYR F O 1
ATOM 4883 N N . HIS F 1 87 ? 82.678 7.830 -0.748 1.00 7.38 215 HIS F N 1
ATOM 4884 C CA . HIS F 1 87 ? 83.279 6.654 -1.337 1.00 6.22 215 HIS F CA 1
ATOM 4885 C C . HIS F 1 87 ? 83.278 6.674 -2.884 1.00 5.80 215 HIS F C 1
ATOM 4886 O O . HIS F 1 87 ? 84.254 6.340 -3.520 1.00 4.53 215 HIS F O 1
ATOM 4893 N N . LEU F 1 88 ? 82.175 7.090 -3.474 1.00 6.04 216 LEU F N 1
ATOM 4894 C CA . LEU F 1 88 ? 82.087 7.182 -4.905 1.00 7.00 216 LEU F CA 1
ATOM 4895 C C . LEU F 1 88 ? 83.002 8.218 -5.535 1.00 7.14 216 LEU F C 1
ATOM 4896 O O . LEU F 1 88 ? 83.529 7.995 -6.632 1.00 8.37 216 LEU F O 1
ATOM 4901 N N . GLN F 1 89 ? 83.193 9.346 -4.867 1.00 6.61 217 GLN F N 1
ATOM 4902 C CA . GLN F 1 89 ? 84.106 10.371 -5.367 1.00 6.85 217 GLN F CA 1
ATOM 4903 C C . GLN F 1 89 ? 85.517 9.844 -5.451 1.00 6.89 217 GLN F C 1
ATOM 4904 O O . GLN F 1 89 ? 86.264 10.166 -6.384 1.00 7.36 217 GLN F O 1
ATOM 4910 N N . LYS F 1 90 ? 85.877 9.030 -4.477 1.00 6.62 218 LYS F N 1
ATOM 4911 C CA . LYS F 1 90 ? 87.163 8.410 -4.456 1.00 7.89 218 LYS F CA 1
ATOM 4912 C C . LYS F 1 90 ? 87.274 7.277 -5.459 1.00 8.34 218 LYS F C 1
ATOM 4913 O O . LYS F 1 90 ? 88.315 7.113 -6.087 1.00 9.06 218 LYS F O 1
ATOM 4919 N N . VAL F 1 91 ? 86.204 6.518 -5.643 1.00 8.37 219 VAL F N 1
ATOM 4920 C CA . VAL F 1 91 ? 86.202 5.482 -6.645 1.00 8.51 219 VAL F CA 1
ATOM 4921 C C . VAL F 1 91 ? 86.346 6.110 -8.040 1.00 9.08 219 VAL F C 1
ATOM 4922 O O . VAL F 1 91 ? 87.138 5.652 -8.843 1.00 9.16 219 VAL F O 1
ATOM 4926 N N . TYR F 1 92 ? 85.631 7.201 -8.291 1.00 9.67 220 TYR F N 1
ATOM 4927 C CA . TYR F 1 92 ? 85.766 7.959 -9.521 1.00 9.40 220 TYR F CA 1
ATOM 4928 C C . TYR F 1 92 ? 87.152 8.597 -9.692 1.00 10.49 220 TYR F C 1
ATOM 4929 O O . TYR F 1 92 ? 87.745 8.519 -10.777 1.00 10.37 220 TYR F O 1
ATOM 4938 N N . ALA F 1 93 ? 87.692 9.215 -8.637 1.00 11.10 221 ALA F N 1
ATOM 4939 C CA . ALA F 1 93 ? 89.085 9.708 -8.699 1.00 11.72 221 ALA F CA 1
ATOM 4940 C C . ALA F 1 93 ? 90.061 8.651 -9.221 1.00 12.26 221 ALA F C 1
ATOM 4941 O O . ALA F 1 93 ? 90.908 8.956 -10.048 1.00 12.57 221 ALA F O 1
ATOM 4943 N N . ASN F 1 94 ? 89.930 7.416 -8.745 1.00 13.26 222 ASN F N 1
ATOM 4944 C CA . ASN F 1 94 ? 90.848 6.343 -9.109 1.00 14.39 222 ASN F CA 1
ATOM 4945 C C . ASN F 1 94 ? 90.659 5.963 -10.572 1.00 14.76 222 ASN F C 1
ATOM 4946 O O . ASN F 1 94 ? 91.626 5.772 -11.318 1.00 14.90 222 ASN F O 1
ATOM 4951 N N . TYR F 1 95 ? 89.399 5.881 -10.976 1.00 14.10 223 TYR F N 1
ATOM 4952 C CA . TYR F 1 95 ? 89.066 5.672 -12.345 1.00 13.75 223 TYR F CA 1
ATOM 4953 C C . TYR F 1 95 ? 89.627 6.791 -13.241 1.00 14.78 223 TYR F C 1
ATOM 4954 O O . TYR F 1 95 ? 90.323 6.503 -14.218 1.00 15.47 223 TYR F O 1
ATOM 4963 N N . LEU F 1 96 ? 89.355 8.056 -12.913 1.00 15.20 224 LEU F N 1
ATOM 4964 C CA . LEU F 1 96 ? 89.871 9.160 -13.719 1.00 15.91 224 LEU F CA 1
ATOM 4965 C C . LEU F 1 96 ? 91.373 9.088 -13.965 1.00 17.23 224 LEU F C 1
ATOM 4966 O O . LEU F 1 96 ? 91.809 9.178 -15.112 1.00 17.10 224 LEU F O 1
ATOM 4971 N N . SER F 1 97 ? 92.167 8.910 -12.915 1.00 19.56 225 SER F N 1
ATOM 4972 C CA . SER F 1 97 ? 93.633 8.825 -13.105 1.00 22.22 225 SER F CA 1
ATOM 4973 C C . SER F 1 97 ? 94.086 7.553 -13.828 1.00 23.66 225 SER F C 1
ATOM 4974 O O . SER F 1 97 ? 95.060 7.570 -14.556 1.00 23.79 225 SER F O 1
ATOM 4977 N N . GLN F 1 98 ? 93.348 6.467 -13.658 1.00 26.22 226 GLN F N 1
ATOM 4978 C CA . GLN F 1 98 ? 93.632 5.254 -14.387 1.00 28.71 226 GLN F CA 1
ATOM 4979 C C . GLN F 1 98 ? 93.407 5.407 -15.891 1.00 29.75 226 GLN F C 1
ATOM 4980 O O . GLN F 1 98 ? 94.220 4.935 -16.668 1.00 29.50 226 GLN F O 1
ATOM 4986 N N . GLU F 1 99 ? 92.317 6.051 -16.311 1.00 31.37 227 GLU F N 1
ATOM 4987 C CA . GLU F 1 99 ? 92.088 6.220 -17.756 1.00 33.18 227 GLU F CA 1
ATOM 4988 C C . GLU F 1 99 ? 93.076 7.211 -18.388 1.00 33.66 227 GLU F C 1
ATOM 4989 O O . GLU F 1 99 ? 93.298 7.175 -19.592 1.00 34.25 227 GLU F O 1
ATOM 4995 N N . GLU F 1 100 ? 93.694 8.064 -17.577 1.00 34.23 228 GLU F N 1
ATOM 4996 C CA . GLU F 1 100 ? 94.706 9.004 -18.088 1.00 34.79 228 GLU F CA 1
ATOM 4997 C C . GLU F 1 100 ? 96.075 8.373 -18.337 1.00 35.17 228 GLU F C 1
ATOM 4998 O O . GLU F 1 100 ? 96.763 7.882 -17.428 1.00 35.37 228 GLU F O 1
ATOM 5004 N N . ASN F 1 101 ? 96.515 8.371 -19.489 1.00 35.54 229 ASN F N 1
#

B-factor: mean 19.96, std 14.25, range [2.0, 72.83]

Solvent-accessible surface area: 35352 Å² total

InterPro domains:
  IPR006389 Early transcribed membrane protein, plasmodium [TIGR01495] (1-94)
  IPR021626 Plasmodium falciparum UIS3 membrane protein [PF11567] (129-229)
  IPR038403 Plasmodium falciparum UIS3, C-terminal domain superfamily [G3DSA:1.20.58.1330] (129-229)

Nearest PDB structures (foldseek):
  2vwa-assembly2_B  TM=1.004E+00  e=9.455E-13  Plasmodium falciparum 3D7
  6b9d-assembly2_B  TM=6.066E-01  e=5.070E+00  Homo sapiens
  6b9e-assembly2_B  TM=6.032E-01  e=4.782E+00  Homo sapiens
  2vwa-assembly2_B  TM=1.001E+00  e=1.246E-12  Plasmodium falciparum 3D7
  6b9d-assembly2_B  TM=6.046E-01  e=9.428E+00  Homo sapiens